Protein AF-A0A1R2CA38-F1 (afdb_monomer)

Structure (mmCIF, N/CA/C/O backbone):
data_AF-A0A1R2CA38-F1
#
_entry.id   AF-A0A1R2CA38-F1
#
loop_
_atom_site.group_PDB
_atom_site.id
_atom_site.type_symbol
_atom_site.label_atom_id
_atom_site.label_alt_id
_atom_site.label_comp_id
_atom_site.label_asym_id
_atom_site.label_entity_id
_atom_site.label_seq_id
_atom_site.pdbx_PDB_ins_code
_atom_site.Cartn_x
_atom_site.Cartn_y
_atom_site.Cartn_z
_atom_site.occupancy
_atom_site.B_iso_or_equiv
_atom_site.auth_seq_id
_atom_site.auth_comp_id
_atom_site.auth_asym_id
_atom_site.auth_atom_id
_atom_site.pdbx_PDB_model_num
ATOM 1 N N . MET A 1 1 ? -76.271 -10.291 129.090 1.00 52.34 1 MET A N 1
ATOM 2 C CA . MET A 1 1 ? -75.916 -9.400 127.962 1.00 52.34 1 MET A CA 1
ATOM 3 C C . MET A 1 1 ? -74.497 -8.911 128.220 1.00 52.34 1 MET A C 1
ATOM 5 O O . MET A 1 1 ? -74.281 -7.754 128.542 1.00 52.34 1 MET A O 1
ATOM 9 N N . ASP A 1 2 ? -73.551 -9.802 128.485 1.00 57.75 2 ASP A N 1
ATOM 10 C CA . ASP A 1 2 ? -72.912 -10.800 127.610 1.00 57.75 2 ASP A CA 1
ATOM 11 C C . ASP A 1 2 ? -71.949 -10.093 126.663 1.00 57.75 2 ASP A C 1
ATOM 13 O O . ASP A 1 2 ? -72.254 -9.816 125.509 1.00 57.75 2 ASP A O 1
ATOM 17 N N . GLN A 1 3 ? -70.777 -9.793 127.231 1.00 65.69 3 GLN A N 1
ATOM 18 C CA . GLN A 1 3 ? -69.561 -9.276 126.600 1.00 65.69 3 GLN A CA 1
ATOM 19 C C . GLN A 1 3 ? -69.340 -9.828 125.173 1.00 65.69 3 GLN A C 1
ATOM 21 O O . GLN A 1 3 ? -68.966 -9.080 124.276 1.00 65.69 3 GLN A O 1
ATOM 26 N N . ASN A 1 4 ? -69.703 -11.099 124.953 1.00 72.50 4 ASN A N 1
ATOM 27 C CA . ASN A 1 4 ? -69.683 -11.792 123.664 1.00 72.50 4 ASN A CA 1
ATOM 28 C C . ASN A 1 4 ? -70.401 -11.058 122.520 1.00 72.50 4 ASN A C 1
ATOM 30 O O . ASN A 1 4 ? -69.907 -11.074 121.401 1.00 72.50 4 ASN A O 1
ATOM 34 N N . GLU A 1 5 ? -71.559 -10.433 122.746 1.00 75.62 5 GLU A N 1
ATOM 35 C CA . GLU A 1 5 ? -72.320 -9.802 121.654 1.00 75.62 5 GLU A CA 1
ATOM 36 C C . GLU A 1 5 ? -71.657 -8.495 121.184 1.00 75.62 5 GLU A C 1
ATOM 38 O O . GLU A 1 5 ? -71.594 -8.210 119.988 1.00 75.62 5 GLU A O 1
ATOM 43 N N . ALA A 1 6 ? -71.077 -7.732 122.116 1.00 78.19 6 ALA A N 1
ATOM 44 C CA . ALA A 1 6 ? -70.303 -6.533 121.802 1.00 78.19 6 ALA A CA 1
ATOM 45 C C . ALA A 1 6 ? -68.969 -6.868 121.110 1.00 78.19 6 ALA A C 1
ATOM 47 O O . ALA A 1 6 ? -68.556 -6.138 120.204 1.00 78.19 6 ALA A O 1
ATOM 48 N N . ASP A 1 7 ? -68.329 -7.977 121.493 1.00 80.94 7 ASP A N 1
ATOM 49 C CA . ASP A 1 7 ? -67.103 -8.465 120.856 1.00 80.94 7 ASP A CA 1
ATOM 50 C C . ASP A 1 7 ? -67.372 -8.952 119.420 1.00 80.94 7 ASP A C 1
ATOM 52 O O . ASP A 1 7 ? -66.650 -8.557 118.507 1.00 80.94 7 ASP A O 1
ATOM 56 N N . ILE A 1 8 ? -68.481 -9.667 119.179 1.00 82.81 8 ILE A N 1
ATOM 57 C CA . ILE A 1 8 ? -68.912 -10.083 117.829 1.00 82.81 8 ILE A CA 1
ATOM 58 C C . ILE A 1 8 ? -69.225 -8.871 116.937 1.00 82.81 8 ILE A C 1
ATOM 60 O O . ILE A 1 8 ? -68.832 -8.836 115.772 1.00 82.81 8 ILE A O 1
ATOM 64 N N . ILE A 1 9 ? -69.919 -7.847 117.451 1.00 83.81 9 ILE A N 1
ATOM 65 C CA . ILE A 1 9 ? -70.214 -6.629 116.673 1.00 83.81 9 ILE A CA 1
ATOM 66 C C . ILE A 1 9 ? -68.922 -5.879 116.318 1.00 83.81 9 ILE A C 1
ATOM 68 O O . ILE A 1 9 ? -68.790 -5.380 115.196 1.00 83.81 9 ILE A O 1
ATOM 72 N N . ARG A 1 10 ? -67.960 -5.812 117.247 1.00 83.94 10 ARG A N 1
ATOM 73 C CA . ARG A 1 10 ? -66.652 -5.189 117.013 1.00 83.94 10 ARG A CA 1
ATOM 74 C C . ARG A 1 10 ? -65.837 -5.976 115.980 1.00 83.94 10 ARG A C 1
ATOM 76 O O . ARG A 1 10 ? -65.258 -5.358 115.091 1.00 83.94 10 ARG A O 1
ATOM 83 N N . GLU A 1 11 ? -65.868 -7.304 116.035 1.00 86.44 11 GLU A N 1
ATOM 84 C CA . GLU A 1 11 ? -65.217 -8.194 115.066 1.00 86.44 11 GLU A CA 1
ATOM 85 C C . GLU A 1 11 ? -65.848 -8.077 113.667 1.00 86.44 11 GLU A C 1
ATOM 87 O O . GLU A 1 11 ? -65.138 -7.909 112.680 1.00 86.44 11 GLU A O 1
ATOM 92 N N . ILE A 1 12 ? -67.182 -8.029 113.556 1.00 85.31 12 ILE A N 1
ATOM 93 C CA . ILE A 1 12 ? -67.877 -7.793 112.277 1.00 85.31 12 ILE A CA 1
ATOM 94 C C . ILE A 1 12 ? -67.528 -6.416 111.694 1.00 85.31 12 ILE A C 1
ATOM 96 O O . ILE A 1 12 ? -67.361 -6.284 110.478 1.00 85.31 12 ILE A O 1
ATOM 100 N N . ALA A 1 13 ? -67.439 -5.377 112.530 1.00 85.94 13 ALA A N 1
ATOM 101 C CA . ALA A 1 13 ? -67.034 -4.045 112.087 1.00 85.94 13 ALA A CA 1
ATOM 102 C C . ALA A 1 13 ? -65.582 -4.042 111.584 1.00 85.94 13 ALA A C 1
ATOM 104 O O . ALA A 1 13 ? -65.319 -3.483 110.519 1.00 85.94 13 ALA A O 1
ATOM 105 N N . GLN A 1 14 ? -64.682 -4.730 112.292 1.00 90.94 14 GLN A N 1
ATOM 106 C CA . GLN A 1 14 ? -63.285 -4.890 111.899 1.00 90.94 14 GLN A CA 1
ATOM 107 C C . GLN A 1 14 ? -63.149 -5.654 110.571 1.00 90.94 14 GLN A C 1
ATOM 109 O O . GLN A 1 14 ? -62.498 -5.164 109.650 1.00 90.94 14 GLN A O 1
ATOM 114 N N . ILE A 1 15 ? -63.861 -6.773 110.406 1.00 89.12 15 ILE A N 1
ATOM 115 C CA . ILE A 1 15 ? -63.893 -7.546 109.154 1.00 89.12 15 ILE A CA 1
ATOM 116 C C . ILE A 1 15 ? -64.439 -6.701 107.995 1.00 89.12 15 ILE A C 1
ATOM 118 O O . ILE A 1 15 ? -63.937 -6.780 106.874 1.00 89.12 15 ILE A O 1
ATOM 122 N N . LYS A 1 16 ? -65.461 -5.864 108.226 1.00 89.62 16 LYS A N 1
ATOM 123 C CA . LYS A 1 16 ? -65.980 -4.953 107.190 1.00 89.62 16 LYS A CA 1
ATOM 124 C C . LYS A 1 16 ? -64.950 -3.902 106.783 1.00 89.62 16 LYS A C 1
ATOM 126 O O . LYS A 1 16 ? -64.834 -3.627 105.589 1.00 89.62 16 LYS A O 1
ATOM 131 N N . THR A 1 17 ? -64.212 -3.332 107.736 1.00 90.12 17 THR A N 1
ATOM 132 C CA . THR A 1 17 ? -63.137 -2.383 107.421 1.00 90.12 17 THR A CA 1
ATOM 133 C C . THR A 1 17 ? -61.972 -3.059 106.709 1.00 90.12 17 THR A C 1
ATOM 135 O O . THR A 1 17 ? -61.506 -2.529 105.708 1.00 90.12 17 THR A O 1
ATOM 138 N N . GLU A 1 18 ? -61.563 -4.255 107.138 1.00 91.12 18 GLU A N 1
ATOM 139 C CA . GLU A 1 18 ? -60.507 -5.036 106.484 1.00 91.12 18 GLU A CA 1
ATOM 140 C C . GLU A 1 18 ? -60.908 -5.419 105.056 1.00 91.12 18 GLU A C 1
ATOM 142 O O . GLU A 1 18 ? -60.131 -5.218 104.128 1.00 91.12 18 GLU A O 1
ATOM 147 N N . LYS A 1 19 ? -62.155 -5.860 104.841 1.00 92.06 19 LYS A N 1
ATOM 148 C CA . LYS A 1 19 ? -62.684 -6.134 103.500 1.00 92.06 19 LYS A CA 1
ATOM 149 C C . LYS A 1 19 ? -62.690 -4.884 102.618 1.00 92.06 19 LYS A C 1
ATOM 151 O O . LYS A 1 19 ? -62.331 -4.989 101.453 1.00 92.06 19 LYS A O 1
ATOM 156 N N . SER A 1 20 ? -63.094 -3.730 103.156 1.00 92.12 20 SER A N 1
ATOM 157 C CA . SER A 1 20 ? -63.109 -2.458 102.417 1.00 92.12 20 SER A CA 1
ATOM 158 C C . SER A 1 20 ? -61.702 -1.984 102.047 1.00 92.12 20 SER A C 1
ATOM 160 O O . SER A 1 20 ? -61.498 -1.484 100.942 1.00 92.12 20 SER A O 1
ATOM 162 N N . MET A 1 21 ? -60.742 -2.130 102.963 1.00 92.06 21 MET A N 1
ATOM 163 C CA . MET A 1 21 ? -59.333 -1.816 102.718 1.00 92.06 21 MET A CA 1
ATOM 164 C C . MET A 1 21 ? -58.745 -2.759 101.669 1.00 92.06 21 MET A C 1
ATOM 166 O O . MET A 1 21 ? -58.108 -2.291 100.736 1.00 92.06 21 MET A O 1
ATOM 170 N N . PHE A 1 22 ? -59.040 -4.059 101.760 1.00 92.88 22 PHE A N 1
ATOM 171 C CA . PHE A 1 22 ? -58.602 -5.052 100.782 1.00 92.88 22 PHE A CA 1
ATOM 172 C C . PHE A 1 22 ? -59.181 -4.795 99.386 1.00 92.88 22 PHE A C 1
ATOM 174 O O . PHE A 1 22 ? -58.466 -4.916 98.400 1.00 92.88 22 PHE A O 1
ATOM 181 N N . THR A 1 23 ? -60.463 -4.422 99.272 1.00 91.94 23 THR A N 1
ATOM 182 C CA . THR A 1 23 ? -61.052 -4.076 97.966 1.00 91.94 23 THR A CA 1
ATOM 183 C C . THR A 1 23 ? -60.407 -2.838 97.359 1.00 91.94 23 THR A C 1
ATOM 185 O O . THR A 1 23 ? -60.123 -2.850 96.166 1.00 91.94 23 THR A O 1
ATOM 188 N N . LEU A 1 24 ? -60.132 -1.814 98.176 1.00 92.69 24 LEU A N 1
ATOM 189 C CA . LEU A 1 24 ? -59.465 -0.599 97.714 1.00 92.69 24 LEU A CA 1
ATOM 190 C C . LEU A 1 24 ? -58.028 -0.899 97.272 1.00 92.69 24 LEU A C 1
ATOM 192 O O . LEU A 1 24 ? -57.637 -0.496 96.187 1.00 92.69 24 LEU A O 1
ATOM 196 N N . GLU A 1 25 ? -57.271 -1.650 98.077 1.00 93.56 25 GLU A N 1
ATOM 197 C CA . GLU A 1 25 ? -55.905 -2.076 97.753 1.00 93.56 25 GLU A CA 1
ATOM 198 C C . GLU A 1 25 ? -55.867 -2.928 96.476 1.00 93.56 25 GLU A C 1
ATOM 200 O O . GLU A 1 25 ? -54.997 -2.757 95.624 1.00 93.56 25 GLU A O 1
ATOM 205 N N . HIS A 1 26 ? -56.845 -3.820 96.303 1.00 93.19 26 HIS A N 1
ATOM 206 C CA . HIS A 1 26 ? -56.987 -4.619 95.092 1.00 93.19 26 HIS A CA 1
ATOM 207 C C . HIS A 1 26 ? -57.290 -3.755 93.859 1.00 93.19 26 HIS A C 1
ATOM 209 O O . HIS A 1 26 ? -56.707 -3.992 92.805 1.00 93.19 26 HIS A O 1
ATOM 215 N N . GLU A 1 27 ? -58.184 -2.766 93.958 1.00 92.38 27 GLU A N 1
ATOM 216 C CA . GLU A 1 27 ? -58.458 -1.822 92.864 1.00 92.38 27 GLU A CA 1
ATOM 217 C C . GLU A 1 27 ? -57.235 -0.969 92.531 1.00 92.38 27 GLU A C 1
ATOM 219 O O . GLU A 1 27 ? -56.875 -0.888 91.360 1.00 92.38 27 GLU A O 1
ATOM 224 N N . THR A 1 28 ? -56.527 -0.438 93.532 1.00 92.75 28 THR A N 1
ATOM 225 C CA . THR A 1 28 ? -55.297 0.324 93.284 1.00 92.75 28 THR A CA 1
ATOM 226 C C . THR A 1 28 ? -54.216 -0.535 92.639 1.00 92.75 28 THR A C 1
ATOM 228 O O . THR A 1 28 ? -53.587 -0.093 91.687 1.00 92.75 28 THR A O 1
ATOM 231 N N . ASN A 1 29 ? -54.032 -1.780 93.096 1.00 93.44 29 ASN A N 1
ATOM 232 C CA . ASN A 1 29 ? -53.059 -2.699 92.499 1.00 93.44 29 ASN A CA 1
ATOM 233 C C . ASN A 1 29 ? -53.442 -3.069 91.061 1.00 93.44 29 ASN A C 1
ATOM 235 O O . ASN A 1 29 ? -52.577 -3.240 90.205 1.00 93.44 29 ASN A O 1
ATOM 239 N N . LYS A 1 30 ? -54.743 -3.198 90.785 1.00 94.19 30 LYS A N 1
ATOM 240 C CA . LYS A 1 30 ? -55.246 -3.441 89.435 1.00 94.19 30 LYS A CA 1
ATOM 241 C C . LYS A 1 30 ? -54.954 -2.247 88.521 1.00 94.19 30 LYS A C 1
ATOM 243 O O . LYS A 1 30 ? -54.421 -2.462 87.441 1.00 94.19 30 LYS A O 1
ATOM 248 N N . GLU A 1 31 ? -55.250 -1.024 88.957 1.00 93.81 31 GLU A N 1
ATOM 249 C CA . GLU A 1 31 ? -54.969 0.197 88.186 1.00 93.81 31 GLU A CA 1
ATOM 250 C C . GLU A 1 31 ? -53.466 0.381 87.932 1.00 93.81 31 GLU A C 1
ATOM 252 O O . GLU A 1 31 ? -53.071 0.712 86.816 1.00 93.81 31 GLU A O 1
ATOM 257 N N . THR A 1 32 ? -52.606 0.110 88.923 1.00 94.75 32 THR A N 1
ATOM 258 C CA . THR A 1 32 ? -51.148 0.167 88.720 1.00 94.75 32 THR A CA 1
ATOM 259 C C . THR A 1 32 ? -50.670 -0.875 87.716 1.00 94.75 32 THR A C 1
ATOM 261 O O . THR A 1 32 ? -49.831 -0.561 86.881 1.00 94.75 32 THR A O 1
ATOM 264 N N . LEU A 1 33 ? -51.220 -2.095 87.755 1.00 95.19 33 LEU A N 1
ATOM 265 C CA . LEU A 1 33 ? -50.876 -3.141 86.790 1.00 95.19 33 LEU A CA 1
ATOM 266 C C . LEU A 1 33 ? -51.379 -2.808 85.380 1.00 95.19 33 LEU A C 1
ATOM 268 O O . LEU A 1 33 ? -50.678 -3.090 84.416 1.00 95.19 33 LEU A O 1
ATOM 272 N N . GLU A 1 34 ? -52.566 -2.210 85.242 1.00 95.06 34 GLU A N 1
ATOM 273 C CA . GLU A 1 34 ? -53.087 -1.754 83.945 1.00 95.06 34 GLU A CA 1
ATOM 274 C C . GLU A 1 34 ? -52.185 -0.664 83.341 1.00 95.06 34 GLU A C 1
ATOM 276 O O . GLU A 1 34 ? -51.827 -0.765 82.169 1.00 95.06 34 GLU A O 1
ATOM 281 N N . LEU A 1 35 ? -51.728 0.303 84.146 1.00 95.25 35 LEU A N 1
ATOM 282 C CA . LEU A 1 35 ? -50.763 1.319 83.706 1.00 95.25 35 LEU A CA 1
ATOM 283 C C . LEU A 1 35 ? -49.402 0.715 83.327 1.00 95.25 35 LEU A C 1
ATOM 285 O O . LEU A 1 35 ? -48.843 1.076 82.295 1.00 95.25 35 LEU A O 1
ATOM 289 N N . GLU A 1 36 ? -48.873 -0.222 84.120 1.00 95.38 36 GLU A N 1
ATOM 290 C CA . GLU A 1 36 ? -47.610 -0.909 83.804 1.00 95.38 36 GLU A CA 1
ATOM 291 C C . GLU A 1 36 ? -47.702 -1.718 82.500 1.00 95.38 36 GLU A C 1
ATOM 293 O O . GLU A 1 36 ? -46.737 -1.760 81.734 1.00 95.38 36 GLU A O 1
ATOM 298 N N . ILE A 1 37 ? -48.854 -2.343 82.226 1.00 95.19 37 ILE A N 1
ATOM 299 C CA . ILE A 1 37 ? -49.104 -3.059 80.967 1.00 95.19 37 ILE A CA 1
ATOM 300 C C . ILE A 1 37 ? -49.145 -2.075 79.791 1.00 95.19 37 ILE A C 1
ATOM 302 O O . ILE A 1 37 ? -48.476 -2.321 78.790 1.00 95.19 37 ILE A O 1
ATOM 306 N N . GLU A 1 38 ? -49.858 -0.950 79.910 1.00 96.31 38 GLU A N 1
ATOM 307 C CA . GLU A 1 38 ? -49.910 0.069 78.850 1.00 96.31 38 GLU A CA 1
ATOM 308 C C . GLU A 1 38 ? -48.524 0.669 78.549 1.00 96.31 38 GLU A C 1
ATOM 310 O O . GLU A 1 38 ? -48.153 0.834 77.384 1.00 96.31 38 GLU A O 1
ATOM 315 N N . GLU A 1 39 ? -47.722 0.960 79.579 1.00 96.12 39 GLU A N 1
ATOM 316 C CA . GLU A 1 39 ? -46.343 1.432 79.404 1.00 96.12 39 GLU A CA 1
ATOM 317 C C . GLU A 1 39 ? -45.453 0.375 78.731 1.00 96.12 39 GLU A C 1
ATOM 319 O O . GLU A 1 39 ? -44.632 0.713 77.870 1.00 96.12 39 GLU A O 1
ATOM 324 N N . ALA A 1 40 ? -45.619 -0.904 79.086 1.00 96.19 40 ALA A N 1
ATOM 325 C CA . ALA A 1 40 ? -44.891 -2.006 78.467 1.00 96.19 40 ALA A CA 1
ATOM 326 C C . ALA A 1 40 ? -45.275 -2.203 76.990 1.00 96.19 40 ALA A C 1
ATOM 328 O O . ALA A 1 40 ? -44.383 -2.407 76.162 1.00 96.19 40 ALA A O 1
ATOM 329 N N . ASP A 1 41 ? -46.561 -2.085 76.649 1.00 95.88 41 ASP A N 1
ATOM 330 C CA . ASP A 1 41 ? -47.056 -2.178 75.271 1.00 95.88 41 ASP A CA 1
ATOM 331 C C . ASP A 1 41 ? -46.509 -1.030 74.405 1.00 95.88 41 ASP A C 1
ATOM 333 O O . ASP A 1 41 ? -45.992 -1.270 73.311 1.00 95.88 41 ASP A O 1
ATOM 337 N N . LEU A 1 42 ? -46.513 0.208 74.920 1.00 96.62 42 LEU A N 1
ATOM 338 C CA . LEU A 1 42 ? -45.906 1.359 74.237 1.00 96.62 42 LEU A CA 1
ATOM 339 C C . LEU A 1 42 ? -44.392 1.179 74.039 1.00 96.62 42 LEU A C 1
ATOM 341 O O . LEU A 1 42 ? -43.856 1.480 72.969 1.00 96.62 42 LEU A O 1
ATOM 345 N N . ALA A 1 43 ? -43.685 0.666 75.051 1.00 96.12 43 ALA A N 1
ATOM 346 C CA . ALA A 1 43 ? -42.255 0.389 74.950 1.00 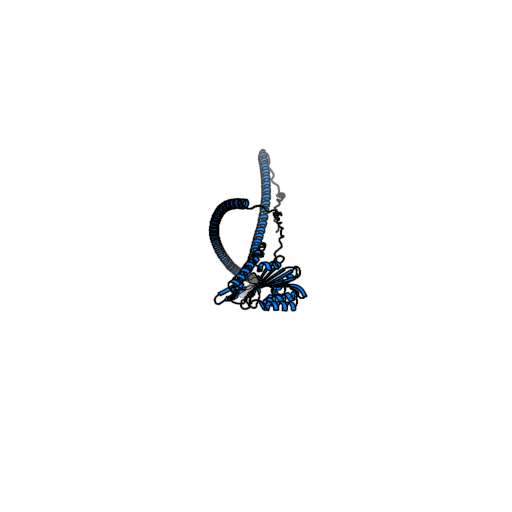96.12 43 ALA A CA 1
ATOM 347 C C . ALA A 1 43 ? -41.948 -0.724 73.932 1.00 96.12 43 ALA A C 1
ATOM 349 O O . ALA A 1 43 ? -40.941 -0.643 73.218 1.00 96.12 43 ALA A O 1
ATOM 350 N N . MET A 1 44 ? -42.809 -1.743 73.842 1.00 96.00 44 MET A N 1
ATOM 351 C CA . MET A 1 44 ? -42.726 -2.784 72.820 1.00 96.00 44 MET A CA 1
ATOM 352 C C . MET A 1 44 ? -42.933 -2.215 71.414 1.00 96.00 44 MET A C 1
ATOM 354 O O . MET A 1 44 ? -42.100 -2.471 70.545 1.00 96.00 44 MET A O 1
ATOM 358 N N . GLU A 1 45 ? -43.963 -1.396 71.196 1.00 96.12 45 GLU A N 1
ATOM 359 C CA . GLU A 1 45 ? -44.235 -0.779 69.890 1.00 96.12 45 GLU A CA 1
ATOM 360 C C . GLU A 1 45 ? -43.064 0.116 69.434 1.00 96.12 45 GLU A C 1
ATOM 362 O O . GLU A 1 45 ? -42.610 0.054 68.286 1.00 96.12 45 GLU A O 1
ATOM 367 N N . GLU A 1 46 ? -42.480 0.900 70.349 1.00 96.38 46 GLU A N 1
ATOM 368 C CA . GLU A 1 46 ? -41.270 1.672 70.054 1.00 96.38 46 GLU A CA 1
ATOM 369 C C . GLU A 1 46 ? -40.063 0.792 69.695 1.00 96.38 46 GLU A C 1
ATOM 371 O O . GLU A 1 46 ? -39.243 1.174 68.848 1.00 96.38 46 GLU A O 1
ATOM 376 N N . ALA A 1 47 ? -39.900 -0.352 70.364 1.00 95.44 47 ALA A N 1
ATOM 377 C CA . ALA A 1 47 ? -38.809 -1.282 70.098 1.00 95.44 47 ALA A CA 1
ATOM 378 C C . ALA A 1 47 ? -38.967 -1.956 68.727 1.00 95.44 47 ALA A C 1
ATOM 380 O O . ALA A 1 47 ? -37.987 -2.039 67.982 1.00 95.44 47 ALA A O 1
ATOM 381 N N . GLU A 1 48 ? -40.186 -2.357 68.361 1.00 96.12 48 GLU A N 1
ATOM 382 C CA . GLU A 1 48 ? -40.509 -2.922 67.046 1.00 96.12 48 GLU A CA 1
ATOM 383 C C . GLU A 1 48 ? -40.226 -1.919 65.925 1.00 96.12 48 GLU A C 1
ATOM 385 O O . GLU A 1 48 ? -39.530 -2.242 64.958 1.00 96.12 48 GLU A O 1
ATOM 390 N N . LYS A 1 49 ? -40.642 -0.659 66.097 1.00 96.56 49 LYS A N 1
ATOM 391 C CA . LYS A 1 49 ? -40.353 0.402 65.127 1.00 96.56 49 LYS A CA 1
ATOM 392 C C . LYS A 1 49 ? -38.849 0.642 64.959 1.00 96.56 49 LYS A C 1
ATOM 394 O O . LYS A 1 49 ? -38.353 0.756 63.837 1.00 96.56 49 LYS A O 1
ATOM 399 N N . LYS A 1 50 ? -38.085 0.675 66.060 1.00 96.56 50 LYS A N 1
ATOM 400 C CA . LYS A 1 50 ? -36.612 0.789 66.010 1.00 96.56 50 LYS A CA 1
ATOM 401 C C . LYS A 1 50 ? -35.977 -0.418 65.315 1.00 96.56 50 LYS A C 1
ATOM 403 O O . LYS A 1 50 ? -34.998 -0.255 64.587 1.00 96.56 50 LYS A O 1
ATOM 408 N N . GLN A 1 51 ? -36.513 -1.619 65.527 1.00 96.50 51 GLN A N 1
ATOM 409 C CA . GLN A 1 51 ? -36.050 -2.833 64.861 1.00 96.50 51 GLN A CA 1
ATOM 410 C C . GLN A 1 51 ? -36.298 -2.775 63.347 1.00 96.50 51 GLN A C 1
ATOM 412 O O . GLN A 1 51 ? -35.410 -3.141 62.575 1.00 96.50 51 GLN A O 1
ATOM 417 N N . GLU 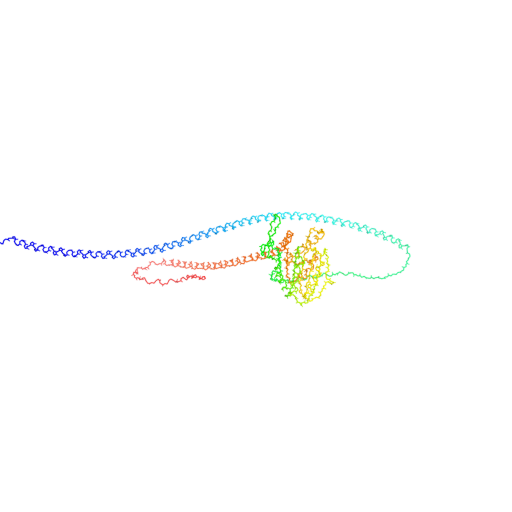A 1 52 ? -37.455 -2.274 62.914 1.00 96.75 52 GLU A N 1
ATOM 418 C CA . GLU A 1 52 ? -37.777 -2.087 61.498 1.00 96.75 52 GLU A CA 1
ATOM 419 C C . GLU A 1 52 ? -36.839 -1.064 60.835 1.00 96.75 52 GLU A C 1
ATOM 421 O O . GLU A 1 52 ? -36.192 -1.382 59.835 1.00 96.75 52 GLU A O 1
ATOM 426 N N . GLU A 1 53 ? -36.629 0.102 61.458 1.00 96.81 53 GLU A N 1
ATOM 427 C CA . GLU A 1 53 ? -35.684 1.117 60.965 1.00 96.81 53 GLU A CA 1
ATOM 428 C C . GLU A 1 53 ? -34.242 0.586 60.853 1.00 96.81 53 GLU A C 1
ATOM 430 O O . GLU A 1 53 ? -33.501 0.924 59.922 1.00 96.81 53 GLU A O 1
ATOM 435 N N . LEU A 1 54 ? -33.804 -0.237 61.813 1.00 96.56 54 LEU A N 1
ATOM 436 C CA . LEU A 1 54 ? -32.484 -0.868 61.774 1.00 96.56 54 LEU A CA 1
ATOM 437 C C . LEU A 1 54 ? -32.385 -1.918 60.662 1.00 96.56 54 LEU A C 1
ATOM 439 O O . LEU A 1 54 ? -31.349 -1.992 59.998 1.00 96.56 54 LEU A O 1
ATOM 443 N N . ASN A 1 55 ? -33.444 -2.690 60.418 1.00 96.25 55 ASN A N 1
ATOM 444 C CA . ASN A 1 55 ? -33.490 -3.659 59.324 1.00 96.25 55 ASN A CA 1
ATOM 445 C C . ASN A 1 55 ? -33.431 -2.976 57.952 1.00 96.25 55 ASN A C 1
ATOM 447 O O . ASN A 1 55 ? -32.689 -3.436 57.081 1.00 96.25 55 ASN A O 1
ATOM 451 N N . GLU A 1 56 ? -34.132 -1.856 57.769 1.00 96.62 56 GLU A N 1
ATOM 452 C CA . GLU A 1 56 ? -34.058 -1.059 56.540 1.00 96.62 56 GLU A CA 1
ATOM 453 C C . GLU A 1 56 ? -32.653 -0.484 56.311 1.00 96.62 56 GLU A C 1
ATOM 455 O O . GLU A 1 56 ? -32.102 -0.595 55.210 1.00 96.62 56 GLU A O 1
ATOM 460 N N . LYS A 1 57 ? -32.021 0.073 57.356 1.00 96.88 57 LYS A N 1
ATOM 461 C CA . LYS A 1 57 ? -30.628 0.559 57.293 1.00 96.88 57 LYS A CA 1
ATOM 462 C C . LYS A 1 57 ? -29.641 -0.565 56.982 1.00 96.88 57 LYS A C 1
ATOM 464 O O . LYS A 1 57 ? -28.712 -0.374 56.200 1.00 96.88 57 LYS A O 1
ATOM 469 N N . LEU A 1 58 ? -29.837 -1.748 57.560 1.00 95.62 58 LEU A N 1
ATOM 470 C CA . LEU A 1 58 ? -29.004 -2.913 57.273 1.00 95.62 58 LEU A CA 1
ATOM 471 C C . LEU A 1 58 ? -29.181 -3.379 55.820 1.00 95.62 58 LEU A C 1
ATOM 473 O O . LEU A 1 58 ? -28.204 -3.741 55.162 1.00 95.62 58 LEU A O 1
ATOM 477 N N . ALA A 1 59 ? -30.413 -3.368 55.307 1.00 96.56 59 ALA A N 1
ATOM 478 C CA . ALA A 1 59 ? -30.710 -3.739 53.928 1.00 96.56 59 ALA A CA 1
ATOM 479 C C . ALA A 1 59 ? -30.076 -2.764 52.922 1.00 96.56 59 ALA A C 1
ATOM 481 O O . ALA A 1 59 ? -29.464 -3.206 51.945 1.00 96.56 59 ALA A O 1
ATOM 482 N N . SER A 1 60 ? -30.152 -1.452 53.177 1.00 96.06 60 SER A N 1
ATOM 483 C CA . SER A 1 60 ? -29.522 -0.443 52.317 1.00 96.06 60 SER A CA 1
ATOM 484 C C . SER A 1 60 ? -27.994 -0.549 52.335 1.00 96.06 60 SER A C 1
ATOM 486 O O . SER A 1 60 ? -27.381 -0.591 51.267 1.00 96.06 60 SER A O 1
ATOM 488 N N . GLN A 1 61 ? -27.379 -0.736 53.508 1.00 96.19 61 GLN A N 1
ATOM 489 C CA . GLN A 1 61 ? -25.932 -0.955 53.624 1.00 96.19 61 GLN A CA 1
ATOM 490 C C . GLN A 1 61 ? -25.462 -2.228 52.910 1.00 96.19 61 GLN A C 1
ATOM 492 O O . GLN A 1 61 ? -24.435 -2.207 52.233 1.00 96.19 61 GLN A O 1
ATOM 497 N N . LYS A 1 62 ? -26.213 -3.335 53.001 1.00 97.19 62 LYS A N 1
ATOM 498 C CA . LYS A 1 62 ? -25.906 -4.564 52.244 1.00 97.19 62 LYS A CA 1
ATOM 499 C C . LYS A 1 62 ? -25.952 -4.326 50.734 1.00 97.19 62 LYS A C 1
ATOM 501 O O . LYS A 1 62 ? -25.092 -4.820 50.012 1.00 97.19 62 LYS A O 1
ATOM 506 N N . SER A 1 63 ? -26.924 -3.551 50.255 1.00 95.75 63 SER A N 1
ATOM 507 C CA . SER A 1 63 ? -27.028 -3.190 48.837 1.00 95.75 63 SER A CA 1
ATOM 508 C C . SER A 1 63 ? -25.832 -2.347 48.366 1.00 95.75 63 SER A C 1
ATOM 510 O O . SER A 1 63 ? -25.233 -2.639 47.328 1.00 95.75 63 SER A O 1
ATOM 512 N N . GLU A 1 64 ? -25.421 -1.348 49.153 1.00 96.62 64 GLU A N 1
ATOM 513 C CA . GLU A 1 64 ? -24.239 -0.524 48.861 1.00 96.62 64 GLU A CA 1
ATOM 514 C C . GLU A 1 64 ? -22.934 -1.329 48.888 1.00 96.62 64 GLU A C 1
ATOM 516 O O . GLU A 1 64 ? -22.072 -1.147 48.019 1.00 96.62 64 GLU A O 1
ATOM 521 N N . TYR A 1 65 ? -22.804 -2.256 49.840 1.00 95.81 65 TYR A N 1
ATOM 522 C CA . TYR A 1 65 ? -21.670 -3.171 49.923 1.00 95.81 65 TYR A CA 1
ATOM 523 C C . TYR A 1 65 ? -21.578 -4.052 48.674 1.00 95.81 65 TYR A C 1
ATOM 525 O O . TYR A 1 65 ? -20.543 -4.055 48.009 1.00 95.81 65 TYR A O 1
ATOM 533 N N . ASN A 1 66 ? -22.679 -4.700 48.280 1.00 95.25 66 ASN A N 1
ATOM 534 C CA . ASN A 1 66 ? -22.725 -5.547 47.085 1.00 95.25 66 ASN A CA 1
ATOM 535 C C . ASN A 1 66 ? -22.381 -4.759 45.810 1.00 95.25 66 ASN A C 1
ATOM 537 O O . ASN A 1 66 ? -21.684 -5.255 44.922 1.00 95.25 66 ASN A O 1
ATOM 541 N N . ARG A 1 67 ? -22.832 -3.499 45.713 1.00 96.00 67 ARG A N 1
ATOM 542 C CA . ARG A 1 67 ? -22.492 -2.617 44.587 1.00 96.00 67 ARG A CA 1
ATOM 543 C C . ARG A 1 67 ? -21.002 -2.276 44.560 1.00 96.00 67 ARG A C 1
ATOM 545 O O . ARG A 1 67 ? -20.406 -2.245 43.484 1.00 96.00 67 ARG A O 1
ATOM 552 N N . SER A 1 68 ? -20.412 -2.026 45.724 1.00 95.44 68 SER A N 1
ATOM 553 C CA . SER A 1 68 ? -18.981 -1.741 45.864 1.00 95.44 68 SER A CA 1
ATOM 554 C C . SER A 1 68 ? -18.131 -2.974 45.543 1.00 95.44 68 SER A C 1
ATOM 556 O O . SER A 1 68 ? -17.143 -2.866 44.821 1.00 95.44 68 SER A O 1
ATOM 558 N N . GLU A 1 69 ? -18.545 -4.161 45.991 1.00 96.75 69 GLU A N 1
ATOM 559 C CA . GLU A 1 69 ? -17.889 -5.434 45.680 1.00 96.75 69 GLU A CA 1
ATOM 560 C C . GLU A 1 69 ? -17.895 -5.717 44.169 1.00 96.75 69 GLU A C 1
ATOM 562 O O . GLU A 1 69 ? -16.848 -6.000 43.583 1.00 96.75 69 GLU A O 1
ATOM 567 N N . ALA A 1 70 ? -19.035 -5.517 43.499 1.00 93.69 70 ALA A N 1
ATOM 568 C CA . ALA A 1 70 ? -19.127 -5.647 42.045 1.00 93.69 70 ALA A CA 1
ATOM 569 C C . ALA A 1 70 ? -18.192 -4.670 41.301 1.00 93.69 70 ALA A C 1
ATOM 571 O O . ALA A 1 70 ? -17.563 -5.040 40.305 1.00 93.69 70 ALA A O 1
ATOM 572 N N . GLN A 1 71 ? -18.054 -3.430 41.787 1.00 96.38 71 GLN A N 1
ATOM 573 C CA . GLN A 1 71 ? -17.109 -2.459 41.222 1.00 96.38 71 GLN A CA 1
ATOM 574 C C . GLN A 1 71 ? -15.651 -2.884 41.422 1.00 96.38 71 GLN A C 1
ATOM 576 O O . GLN A 1 71 ? -14.848 -2.739 40.500 1.00 96.38 71 GLN A O 1
ATOM 581 N N . ILE A 1 72 ? -15.308 -3.435 42.589 1.00 94.31 72 ILE A N 1
ATOM 582 C CA . ILE A 1 72 ? -13.964 -3.958 42.863 1.00 94.31 72 ILE A CA 1
ATOM 583 C C . ILE A 1 72 ? -13.624 -5.083 41.882 1.00 94.31 72 ILE A C 1
ATOM 585 O O . ILE A 1 72 ? -12.554 -5.045 41.274 1.00 94.31 72 ILE A O 1
ATOM 589 N N . VAL A 1 73 ? -14.539 -6.030 41.657 1.00 95.81 73 VAL A N 1
ATOM 590 C CA . VAL A 1 73 ? -14.340 -7.129 40.694 1.00 95.81 73 VAL A CA 1
ATOM 591 C C . VAL A 1 73 ? -14.144 -6.593 39.269 1.00 95.81 73 VAL A C 1
ATOM 593 O O . VAL A 1 73 ? -13.220 -7.011 38.568 1.00 95.81 73 VAL A O 1
ATOM 596 N N . ALA A 1 74 ? -14.948 -5.614 38.844 1.00 94.56 74 ALA A N 1
ATOM 597 C CA . ALA A 1 74 ? -14.803 -4.994 37.526 1.00 94.56 74 ALA A CA 1
ATOM 598 C C . ALA A 1 74 ? -13.452 -4.270 37.359 1.00 94.56 74 ALA A C 1
ATOM 600 O O . ALA A 1 74 ? -12.799 -4.383 36.316 1.00 94.56 74 ALA A O 1
ATOM 601 N N . LEU A 1 75 ? -12.997 -3.556 38.393 1.00 96.06 75 LEU A N 1
ATOM 602 C CA . LEU A 1 75 ? -11.690 -2.896 38.398 1.00 96.06 75 LEU A CA 1
ATOM 603 C C . LEU A 1 75 ? -10.537 -3.907 38.380 1.00 96.06 75 LEU A C 1
ATOM 605 O O . LEU A 1 75 ? -9.567 -3.698 37.652 1.00 96.06 75 LEU A O 1
ATOM 609 N N . GLN A 1 76 ? -10.643 -5.016 39.115 1.00 95.06 76 GLN A N 1
ATOM 610 C CA . GLN A 1 76 ? -9.651 -6.096 39.091 1.00 95.06 76 GLN A CA 1
ATOM 611 C C . GLN A 1 76 ? -9.521 -6.711 37.692 1.00 95.06 76 GLN A C 1
ATOM 613 O O . GLN A 1 76 ? -8.403 -6.853 37.192 1.00 95.06 76 GLN A O 1
ATOM 618 N N . TYR A 1 77 ? -10.647 -6.979 37.022 1.00 95.56 77 TYR A N 1
ATOM 619 C CA . TYR A 1 77 ? -10.651 -7.462 35.641 1.00 95.56 77 TYR A CA 1
ATOM 620 C C . TYR A 1 77 ? -9.989 -6.459 34.681 1.00 95.56 77 TYR A C 1
ATOM 622 O O . TYR A 1 77 ? -9.125 -6.824 33.878 1.00 95.56 77 TYR A O 1
ATOM 630 N N . SER A 1 78 ? -10.321 -5.169 34.801 1.00 95.19 78 SER A N 1
ATOM 631 C CA . SER A 1 78 ? -9.703 -4.101 34.002 1.00 95.19 78 SER A CA 1
ATOM 632 C C . SER A 1 78 ? -8.180 -4.030 34.199 1.00 95.19 78 SER A C 1
ATOM 634 O O . SER A 1 78 ? -7.425 -3.996 33.224 1.00 95.19 78 SER A O 1
ATOM 636 N N . ILE A 1 79 ? -7.703 -4.104 35.449 1.00 94.44 79 ILE A N 1
ATOM 637 C CA . ILE A 1 79 ? -6.268 -4.126 35.777 1.00 94.44 79 ILE A CA 1
ATOM 638 C C . ILE A 1 79 ? -5.574 -5.336 35.151 1.00 94.44 79 ILE A C 1
ATOM 640 O O . ILE A 1 79 ? -4.485 -5.196 34.593 1.00 94.44 79 ILE A O 1
ATOM 644 N N . GLU A 1 80 ? -6.175 -6.523 35.216 1.00 96.88 80 GLU A N 1
ATOM 645 C CA . GLU A 1 80 ? -5.587 -7.721 34.616 1.00 96.88 80 GLU A CA 1
ATOM 646 C C . GLU A 1 80 ? -5.488 -7.607 33.089 1.00 96.88 80 GLU A C 1
ATOM 648 O O . GLU A 1 80 ? -4.470 -7.971 32.494 1.00 96.88 80 GLU A O 1
ATOM 653 N N . THR A 1 81 ? -6.509 -7.027 32.460 1.00 94.69 81 THR A N 1
ATOM 654 C CA . THR A 1 81 ? -6.518 -6.761 31.018 1.00 94.69 81 THR A CA 1
ATOM 655 C C . THR A 1 81 ? -5.398 -5.787 30.639 1.00 94.69 81 THR A C 1
ATOM 657 O O . THR A 1 81 ? -4.625 -6.064 29.722 1.00 94.69 81 THR A O 1
ATOM 660 N N . MET A 1 82 ? -5.233 -4.698 31.400 1.00 93.25 82 MET A N 1
ATOM 661 C CA . MET A 1 82 ? -4.141 -3.736 31.209 1.00 93.25 82 MET A CA 1
ATOM 662 C C . MET A 1 82 ? -2.751 -4.348 31.442 1.00 93.25 82 MET A C 1
ATOM 664 O O . MET A 1 82 ? -1.800 -4.004 30.747 1.00 93.25 82 MET A O 1
ATOM 668 N N . ARG A 1 83 ? -2.601 -5.290 32.381 1.00 95.69 83 ARG A N 1
ATOM 669 C CA . ARG A 1 83 ? -1.331 -6.013 32.578 1.00 95.69 83 ARG A CA 1
ATOM 670 C C . ARG A 1 83 ? -0.979 -6.886 31.375 1.00 95.69 83 ARG A C 1
ATOM 672 O O . ARG A 1 83 ? 0.185 -6.935 30.982 1.00 95.69 83 ARG A O 1
ATOM 679 N N . LYS A 1 84 ? -1.968 -7.556 30.772 1.00 94.88 84 LYS A N 1
ATOM 680 C CA . LYS A 1 84 ? -1.768 -8.367 29.557 1.00 94.88 84 LYS A CA 1
ATOM 681 C C . LYS A 1 84 ? -1.352 -7.496 28.369 1.00 94.88 84 LYS A C 1
ATOM 683 O O . LYS A 1 84 ? -0.409 -7.856 27.667 1.00 94.88 84 LYS A O 1
ATOM 688 N N . THR A 1 85 ? -1.989 -6.338 28.175 1.00 88.06 85 THR A N 1
ATOM 689 C CA . THR A 1 85 ? -1.608 -5.409 27.097 1.00 88.06 85 THR A CA 1
ATOM 690 C C . THR A 1 85 ? -0.226 -4.801 27.321 1.00 88.06 85 THR A C 1
ATOM 692 O O . THR A 1 85 ? 0.569 -4.755 26.387 1.00 88.06 85 THR A O 1
ATOM 695 N N . LEU A 1 86 ? 0.113 -4.417 28.556 1.00 93.06 86 LEU A N 1
ATOM 696 C CA . LEU A 1 86 ? 1.438 -3.891 28.894 1.00 93.06 86 LEU A CA 1
ATOM 697 C C . LEU A 1 86 ? 2.545 -4.916 28.611 1.00 93.06 86 LEU A C 1
ATOM 699 O O . LEU A 1 86 ? 3.519 -4.585 27.940 1.00 93.06 86 LEU A O 1
ATOM 703 N N . LYS A 1 87 ? 2.345 -6.180 29.001 1.00 96.19 87 LYS A N 1
ATOM 704 C CA . LYS A 1 87 ? 3.281 -7.270 28.683 1.00 96.19 87 LYS A CA 1
ATOM 705 C C . LYS A 1 87 ? 3.446 -7.482 27.173 1.00 96.19 87 LYS A C 1
ATOM 707 O O . LYS A 1 87 ? 4.545 -7.752 26.699 1.00 96.19 87 LYS A O 1
ATOM 712 N N . SER A 1 88 ? 2.368 -7.336 26.399 1.00 91.31 88 SER A N 1
ATOM 713 C CA . SER A 1 88 ? 2.442 -7.390 24.933 1.00 91.31 88 SER A CA 1
ATOM 714 C C . SER A 1 88 ? 3.288 -6.251 24.358 1.00 91.31 88 SER A C 1
ATOM 716 O O . SER A 1 88 ? 4.051 -6.478 23.420 1.00 91.31 88 SER A O 1
ATOM 718 N N . TYR A 1 89 ? 3.178 -5.037 24.906 1.00 91.06 89 TYR A N 1
ATOM 719 C CA . TYR A 1 89 ? 4.003 -3.906 24.478 1.00 91.06 89 TYR A CA 1
ATOM 720 C C . TYR A 1 89 ? 5.474 -4.069 24.869 1.00 91.06 89 TYR A C 1
ATOM 722 O O . TYR A 1 89 ? 6.345 -3.721 24.076 1.00 91.06 89 TYR A O 1
ATOM 730 N N . GLU A 1 90 ? 5.763 -4.635 26.041 1.00 94.12 90 GLU A N 1
ATOM 731 C CA . GLU A 1 90 ? 7.133 -4.962 26.455 1.00 94.12 90 GLU A CA 1
ATOM 732 C C . GLU A 1 90 ? 7.779 -5.981 25.511 1.00 94.12 90 GLU A C 1
ATOM 734 O O . GLU A 1 90 ? 8.891 -5.754 25.042 1.00 94.12 90 GLU A O 1
ATOM 739 N N . ASN A 1 91 ? 7.060 -7.048 25.149 1.00 91.44 91 ASN A N 1
ATOM 740 C CA . ASN A 1 91 ? 7.539 -8.020 24.162 1.00 91.44 91 ASN A CA 1
ATOM 741 C C . ASN A 1 91 ? 7.779 -7.370 22.792 1.00 91.44 91 ASN A C 1
ATOM 743 O O . ASN A 1 91 ? 8.793 -7.615 22.147 1.00 91.44 91 ASN A O 1
ATOM 747 N N . ARG A 1 92 ? 6.873 -6.491 22.345 1.00 88.38 92 ARG A N 1
ATOM 748 C CA . ARG A 1 92 ? 7.058 -5.796 21.068 1.00 88.38 92 ARG A CA 1
ATOM 749 C C . ARG A 1 92 ? 8.266 -4.861 21.094 1.00 88.38 92 ARG A C 1
ATOM 751 O O . ARG A 1 92 ? 8.964 -4.723 20.094 1.00 88.38 92 ARG A O 1
ATOM 758 N N . ARG A 1 93 ? 8.520 -4.216 22.232 1.00 93.69 93 ARG A N 1
ATOM 759 C CA . ARG A 1 93 ? 9.695 -3.368 22.424 1.00 93.69 93 ARG A CA 1
ATOM 760 C C . ARG A 1 93 ? 10.987 -4.179 22.322 1.00 93.69 93 ARG A C 1
ATOM 762 O O . ARG A 1 93 ? 11.887 -3.748 21.610 1.00 93.69 93 ARG A O 1
ATOM 769 N N . THR A 1 94 ? 11.073 -5.340 22.971 1.00 94.19 94 THR A N 1
ATOM 770 C CA . THR A 1 94 ? 12.282 -6.178 22.906 1.00 94.19 94 THR A CA 1
ATOM 771 C C . THR A 1 94 ? 12.527 -6.733 21.500 1.00 94.19 94 THR A C 1
ATOM 773 O O . THR A 1 94 ? 13.670 -6.788 21.054 1.00 94.19 94 THR A O 1
ATOM 776 N N . GLU A 1 95 ? 11.476 -7.075 20.748 1.00 91.25 95 GLU A N 1
ATOM 777 C CA . GLU A 1 95 ? 11.592 -7.428 19.324 1.00 91.25 95 GLU A CA 1
ATOM 778 C C . GLU A 1 95 ? 12.177 -6.288 18.480 1.00 91.25 95 GLU A C 1
ATOM 780 O O . GLU A 1 95 ? 13.032 -6.529 17.627 1.00 91.25 95 GLU A O 1
ATOM 785 N N . LEU A 1 96 ? 11.728 -5.050 18.712 1.00 90.00 96 LEU A N 1
ATOM 786 C CA . LEU A 1 96 ? 12.231 -3.875 17.998 1.00 90.00 96 LEU A CA 1
ATOM 787 C C . LEU A 1 96 ? 13.681 -3.552 18.370 1.00 90.00 96 LEU A C 1
ATOM 789 O O . LEU A 1 96 ? 14.464 -3.228 17.481 1.00 90.00 96 LEU A O 1
ATOM 793 N N . GLU A 1 97 ? 14.055 -3.683 19.644 1.00 93.88 97 GLU A N 1
ATOM 794 C CA . GLU A 1 97 ? 15.446 -3.537 20.097 1.00 93.88 97 GLU A CA 1
ATOM 795 C C . GLU A 1 97 ? 16.351 -4.582 19.412 1.00 93.88 97 GLU A C 1
ATOM 797 O O . GLU A 1 97 ? 17.375 -4.224 18.833 1.00 93.88 97 GLU A O 1
ATOM 802 N N . ASN A 1 98 ? 15.920 -5.848 19.335 1.00 91.12 98 ASN A N 1
ATOM 803 C CA . ASN A 1 98 ? 16.654 -6.899 18.617 1.00 91.12 98 ASN A CA 1
ATOM 804 C C . ASN A 1 98 ? 16.790 -6.621 17.107 1.00 91.12 98 ASN A C 1
ATOM 806 O O . ASN A 1 98 ? 17.823 -6.927 16.505 1.00 91.12 98 ASN A O 1
ATOM 810 N N . LEU A 1 99 ? 15.748 -6.070 16.473 1.00 88.81 99 LEU A N 1
ATOM 811 C CA . LEU A 1 99 ? 15.791 -5.703 15.056 1.00 88.81 99 LEU A CA 1
ATOM 812 C C . LEU A 1 99 ? 16.749 -4.530 14.813 1.00 88.81 99 LEU A C 1
ATOM 814 O O . LEU A 1 99 ? 17.509 -4.558 13.845 1.00 88.81 99 LEU A O 1
ATOM 818 N N . ASN A 1 100 ? 16.747 -3.537 15.706 1.00 92.81 100 ASN A N 1
ATOM 819 C CA . ASN A 1 100 ? 17.670 -2.409 15.650 1.00 92.81 100 ASN A CA 1
ATOM 820 C C . ASN A 1 100 ? 19.127 -2.879 15.770 1.00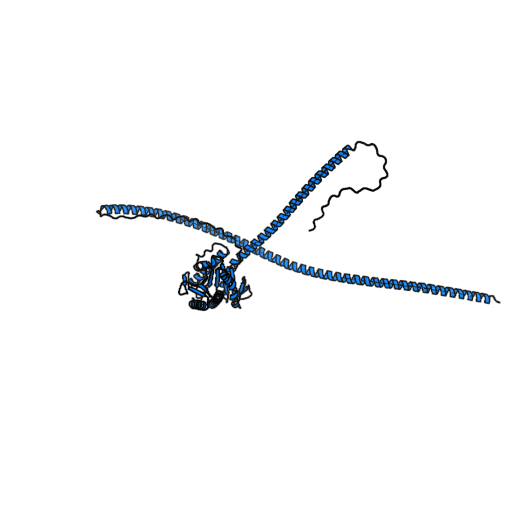 92.81 100 ASN A C 1
ATOM 822 O O . ASN A 1 100 ? 19.953 -2.529 14.930 1.00 92.81 100 ASN A O 1
ATOM 826 N N . ASP A 1 101 ? 19.423 -3.768 16.721 1.00 95.62 101 ASP A N 1
ATOM 827 C CA . ASP A 1 101 ? 20.749 -4.380 16.864 1.00 95.62 101 ASP A CA 1
ATOM 828 C C . ASP A 1 101 ? 21.191 -5.117 15.591 1.00 95.62 101 ASP A C 1
ATOM 830 O O . ASP A 1 101 ? 22.371 -5.107 15.223 1.00 95.62 101 ASP A O 1
ATOM 834 N N . HIS A 1 102 ? 20.259 -5.783 14.903 1.00 91.00 102 HIS A N 1
ATOM 835 C CA . HIS A 1 102 ? 20.550 -6.451 13.639 1.00 91.00 102 HIS A CA 1
ATOM 836 C C . HIS A 1 102 ? 20.891 -5.443 12.534 1.00 91.00 102 HIS A C 1
ATOM 838 O O . HIS A 1 102 ? 21.885 -5.624 11.830 1.00 91.00 102 HIS A O 1
ATOM 844 N N . TRP A 1 103 ? 20.118 -4.361 12.414 1.00 91.19 103 TRP A N 1
ATOM 845 C CA . TRP A 1 103 ? 20.374 -3.297 11.442 1.00 91.19 103 TRP A CA 1
ATOM 846 C C . TRP A 1 103 ? 21.695 -2.577 11.700 1.00 91.19 103 TRP A C 1
ATOM 848 O O . TRP A 1 103 ? 22.446 -2.356 10.753 1.00 91.19 103 TRP A O 1
ATOM 858 N N . GLU A 1 104 ? 22.042 -2.294 12.955 1.00 94.44 104 GLU A N 1
ATOM 859 C CA . GLU A 1 104 ? 23.343 -1.714 13.300 1.00 94.44 104 GLU A CA 1
ATOM 860 C C . GLU A 1 104 ? 24.507 -2.615 12.864 1.00 94.44 104 GLU A C 1
ATOM 862 O O . GLU A 1 104 ? 25.502 -2.132 12.319 1.00 94.44 104 GLU A O 1
ATOM 867 N N . ARG A 1 105 ? 24.386 -3.939 13.040 1.00 95.94 105 ARG A N 1
ATOM 868 C CA . ARG A 1 105 ? 25.396 -4.895 12.550 1.00 95.94 105 ARG A CA 1
ATOM 869 C C . ARG A 1 105 ? 25.480 -4.897 11.025 1.00 95.94 105 ARG A C 1
ATOM 871 O O . ARG A 1 105 ? 26.585 -4.915 10.483 1.00 95.94 105 ARG A O 1
ATOM 878 N N . SER A 1 106 ? 24.341 -4.863 10.334 1.00 90.12 106 SER A N 1
ATOM 879 C CA . SER A 1 106 ? 24.299 -4.791 8.870 1.00 90.12 106 SER A CA 1
ATOM 880 C C . SER A 1 106 ? 24.923 -3.500 8.340 1.00 90.12 106 SER A C 1
ATOM 882 O O . SER A 1 106 ? 25.694 -3.565 7.386 1.00 90.12 106 SER A O 1
ATOM 884 N N . ILE A 1 107 ? 24.662 -2.353 8.976 1.00 92.94 107 ILE A N 1
ATOM 885 C CA . ILE A 1 107 ? 25.266 -1.062 8.618 1.00 92.94 107 ILE A CA 1
ATOM 886 C C . ILE A 1 107 ? 26.786 -1.137 8.750 1.00 92.94 107 ILE A C 1
ATOM 888 O O . ILE A 1 107 ? 27.481 -0.866 7.777 1.00 92.94 107 ILE A O 1
ATOM 892 N N . ARG A 1 108 ? 27.310 -1.615 9.887 1.00 94.44 108 ARG A N 1
ATOM 893 C CA . ARG A 1 108 ? 28.766 -1.770 10.075 1.00 94.44 108 ARG A CA 1
ATOM 894 C C . ARG A 1 108 ? 29.394 -2.697 9.032 1.00 94.44 108 ARG A C 1
ATOM 896 O O . ARG A 1 108 ? 30.501 -2.446 8.563 1.00 94.44 108 ARG A O 1
ATOM 903 N N . SER A 1 109 ? 28.696 -3.771 8.651 1.00 95.62 109 SER A N 1
ATOM 904 C CA . SER A 1 109 ? 29.164 -4.669 7.589 1.00 95.62 109 SER A CA 1
ATOM 905 C C . SER A 1 109 ? 29.200 -3.972 6.228 1.00 95.62 109 SER A C 1
ATOM 907 O O . SER A 1 109 ? 30.152 -4.169 5.477 1.00 95.62 109 SER A O 1
ATOM 909 N N . LEU A 1 110 ? 28.182 -3.175 5.899 1.00 93.06 110 LEU A N 1
ATOM 910 C CA . LEU A 1 110 ? 28.123 -2.426 4.645 1.00 93.06 110 LEU A CA 1
ATOM 911 C C . LEU A 1 110 ? 29.174 -1.317 4.592 1.00 93.06 110 LEU A C 1
ATOM 913 O O . LEU A 1 110 ? 29.819 -1.168 3.561 1.00 93.06 110 LEU A O 1
ATOM 917 N N . GLU A 1 111 ? 29.405 -0.600 5.691 1.00 95.44 111 GLU A N 1
ATOM 918 C CA . GLU A 1 111 ? 30.485 0.389 5.809 1.00 95.44 111 GLU A CA 1
ATOM 919 C C . GLU A 1 111 ? 31.855 -0.253 5.557 1.00 95.44 111 GLU A C 1
ATOM 921 O O . GLU A 1 111 ? 32.665 0.279 4.799 1.00 95.44 111 GLU A O 1
ATOM 926 N N . TYR A 1 112 ? 32.101 -1.439 6.124 1.00 96.94 112 TYR A N 1
ATOM 927 C CA . TYR A 1 112 ? 33.327 -2.194 5.865 1.00 96.94 112 TYR A CA 1
ATOM 928 C C . TYR A 1 112 ? 33.494 -2.556 4.379 1.00 96.94 112 TYR A C 1
ATOM 930 O O . TYR A 1 112 ? 34.575 -2.367 3.810 1.00 96.94 112 TYR A O 1
ATOM 938 N N . TYR A 1 113 ? 32.435 -3.053 3.730 1.00 94.69 113 TYR A N 1
ATOM 939 C CA . TYR A 1 113 ? 32.474 -3.361 2.298 1.00 94.69 113 TYR A CA 1
ATOM 940 C C . TYR A 1 113 ? 32.657 -2.109 1.439 1.00 94.69 113 TYR A C 1
ATOM 942 O O . TYR A 1 113 ? 33.445 -2.150 0.497 1.00 94.69 113 TYR A O 1
ATOM 950 N N . ASN A 1 114 ? 31.996 -1.001 1.782 1.00 94.94 114 ASN A N 1
ATOM 951 C CA . ASN A 1 114 ? 32.139 0.263 1.067 1.00 94.94 114 ASN A CA 1
ATOM 952 C C . ASN A 1 114 ? 33.585 0.767 1.124 1.00 94.94 114 ASN A C 1
ATOM 954 O O . ASN A 1 114 ? 34.188 0.984 0.081 1.00 94.94 114 ASN A O 1
ATOM 958 N N . ASN A 1 115 ? 34.188 0.811 2.316 1.00 95.44 115 ASN A N 1
ATOM 959 C CA . ASN A 1 115 ? 35.591 1.208 2.481 1.00 95.44 115 ASN A CA 1
ATOM 960 C C . ASN A 1 115 ? 36.555 0.290 1.707 1.00 95.44 115 ASN A C 1
ATOM 962 O O . ASN A 1 115 ? 37.586 0.729 1.198 1.00 95.44 115 ASN A O 1
ATOM 966 N N . THR A 1 116 ? 36.237 -1.005 1.618 1.00 97.12 116 THR A N 1
ATOM 967 C CA . THR A 1 116 ? 37.042 -1.966 0.851 1.00 97.12 116 THR A CA 1
ATOM 968 C C . THR A 1 116 ? 36.945 -1.700 -0.652 1.00 97.12 116 THR A C 1
ATOM 970 O O . THR A 1 116 ? 37.961 -1.747 -1.344 1.00 97.12 116 THR A O 1
ATOM 973 N N . LEU A 1 117 ? 35.743 -1.413 -1.155 1.00 94.62 117 LEU A N 1
ATOM 974 C CA . LEU A 1 117 ? 35.506 -1.097 -2.563 1.00 94.62 117 LEU A CA 1
ATOM 975 C C . LEU A 1 117 ? 36.093 0.261 -2.956 1.00 94.62 117 LEU A C 1
ATOM 977 O O . LEU A 1 117 ? 36.696 0.355 -4.019 1.00 94.62 117 LEU A O 1
ATOM 981 N N . GLU A 1 118 ? 35.982 1.279 -2.101 1.00 95.19 118 GLU A N 1
ATOM 982 C CA . GLU A 1 118 ? 36.622 2.586 -2.306 1.00 95.19 118 GLU A CA 1
ATOM 983 C C . GLU A 1 118 ? 38.137 2.432 -2.451 1.00 95.19 118 GLU A C 1
ATOM 985 O O . GLU A 1 118 ? 38.718 2.914 -3.417 1.00 95.19 118 GLU A O 1
ATOM 990 N N . LYS A 1 119 ? 38.772 1.638 -1.583 1.00 96.19 119 LYS A N 1
ATOM 991 C CA . LYS A 1 119 ? 40.205 1.358 -1.708 1.00 96.19 119 LYS A CA 1
ATOM 992 C C . LYS A 1 119 ? 40.561 0.639 -3.016 1.00 96.19 119 LYS A C 1
ATOM 994 O O . LYS A 1 119 ? 41.575 0.947 -3.634 1.00 96.19 119 LYS A O 1
ATOM 999 N N . GLN A 1 120 ? 39.741 -0.324 -3.445 1.00 95.44 120 GLN A N 1
ATOM 1000 C CA . GLN A 1 120 ? 39.943 -1.001 -4.732 1.00 95.44 120 GLN A CA 1
ATOM 1001 C C . GLN A 1 120 ? 39.779 -0.045 -5.919 1.00 95.44 120 GLN A C 1
ATOM 1003 O O . GLN A 1 120 ? 40.476 -0.197 -6.924 1.00 95.44 120 GLN A O 1
ATOM 1008 N N . LEU A 1 121 ? 38.872 0.928 -5.809 1.00 95.31 121 LEU A N 1
ATOM 1009 C CA . LEU A 1 121 ? 38.674 1.964 -6.811 1.00 95.31 121 LEU A CA 1
ATOM 1010 C C . LEU A 1 121 ? 39.895 2.889 -6.887 1.00 95.31 121 LEU A C 1
ATOM 1012 O O . LEU A 1 121 ? 40.424 3.064 -7.980 1.00 95.31 121 LEU A O 1
ATOM 1016 N N . ASP A 1 122 ? 40.400 3.379 -5.753 1.00 96.88 122 ASP A N 1
ATOM 1017 C CA . ASP A 1 122 ? 41.610 4.215 -5.688 1.00 96.88 122 ASP A CA 1
ATOM 1018 C C . ASP A 1 122 ? 42.831 3.512 -6.318 1.00 96.88 122 ASP A C 1
ATOM 1020 O O . ASP A 1 122 ? 43.608 4.107 -7.080 1.00 96.88 122 ASP A O 1
ATOM 1024 N N . ASP A 1 123 ? 42.989 2.211 -6.042 1.00 96.38 123 ASP A N 1
ATOM 1025 C CA . ASP A 1 123 ? 44.043 1.380 -6.629 1.00 96.38 123 ASP A CA 1
ATOM 1026 C C . ASP A 1 123 ? 43.876 1.261 -8.158 1.00 96.38 123 ASP A C 1
ATOM 1028 O O . ASP A 1 123 ? 44.856 1.343 -8.908 1.00 96.38 123 ASP A O 1
ATOM 1032 N N . ALA A 1 124 ? 42.643 1.088 -8.645 1.00 95.62 124 ALA A N 1
ATOM 1033 C CA . ALA A 1 124 ? 42.340 1.008 -10.073 1.00 95.62 124 ALA A CA 1
ATOM 1034 C C . ALA A 1 124 ? 42.548 2.355 -10.787 1.00 95.62 124 ALA A C 1
ATOM 1036 O O . ALA A 1 124 ? 43.150 2.392 -11.863 1.00 95.62 124 ALA A O 1
ATOM 1037 N N . GLU A 1 125 ? 42.122 3.467 -10.189 1.00 94.50 125 GLU A N 1
ATOM 1038 C CA . GLU A 1 125 ? 42.348 4.820 -10.708 1.00 94.50 125 GLU A CA 1
ATOM 1039 C C . GLU A 1 125 ? 43.847 5.125 -10.824 1.00 94.50 125 GLU A C 1
ATOM 1041 O O . GLU A 1 125 ? 44.313 5.602 -11.864 1.00 94.50 125 GLU A O 1
ATOM 1046 N N . SER A 1 126 ? 44.633 4.738 -9.816 1.00 95.50 126 SER A N 1
ATOM 1047 C CA . SER A 1 126 ? 46.097 4.836 -9.847 1.00 95.50 126 SER A CA 1
ATOM 1048 C C . SER A 1 126 ? 46.712 4.019 -10.994 1.00 95.50 126 SER A C 1
ATOM 1050 O O . SER A 1 126 ? 47.652 4.467 -11.662 1.00 95.50 126 SER A O 1
ATOM 1052 N N . GLN A 1 127 ? 46.182 2.824 -11.281 1.00 94.44 127 GLN A N 1
ATOM 1053 C CA . GLN A 1 127 ? 46.621 2.018 -12.428 1.00 94.44 127 GLN A CA 1
ATOM 1054 C C . GLN A 1 127 ? 46.274 2.677 -13.766 1.00 94.44 127 GLN A C 1
ATOM 1056 O O . GLN A 1 127 ? 47.122 2.720 -14.663 1.00 94.44 127 GLN A O 1
ATOM 1061 N N . VAL A 1 128 ? 45.065 3.228 -13.902 1.00 94.38 128 VAL A N 1
ATOM 1062 C CA . VAL A 1 128 ? 44.630 3.941 -15.111 1.00 94.38 128 VAL A CA 1
ATOM 1063 C C . VAL A 1 128 ? 45.497 5.174 -15.354 1.00 94.38 128 VAL A C 1
ATOM 1065 O O . VAL A 1 128 ? 45.954 5.384 -16.480 1.00 94.38 128 VAL A O 1
ATOM 1068 N N . MET A 1 129 ? 45.803 5.954 -14.316 1.00 92.69 129 MET A N 1
ATOM 1069 C CA . MET A 1 129 ? 46.702 7.107 -14.415 1.00 92.69 129 MET A CA 1
ATOM 1070 C C . MET A 1 129 ? 48.097 6.695 -14.912 1.00 92.69 129 MET A C 1
ATOM 1072 O O . MET A 1 129 ? 48.640 7.299 -15.840 1.00 92.69 129 MET A O 1
ATOM 1076 N N . ASN A 1 130 ? 48.651 5.605 -14.371 1.00 95.19 130 ASN A N 1
ATOM 1077 C CA . ASN A 1 130 ? 49.931 5.055 -14.819 1.00 95.19 130 ASN A CA 1
ATOM 1078 C C . ASN A 1 130 ? 49.907 4.606 -16.288 1.00 95.19 130 ASN A C 1
ATOM 1080 O O . ASN A 1 130 ? 50.856 4.869 -17.030 1.00 95.19 130 ASN A O 1
ATOM 1084 N N . LEU A 1 131 ? 48.839 3.936 -16.730 1.00 93.44 131 LEU A N 1
ATOM 1085 C CA . LEU A 1 131 ? 48.674 3.536 -18.131 1.00 93.44 131 LEU A CA 1
ATOM 1086 C C . LEU A 1 131 ? 48.506 4.745 -19.054 1.00 93.44 131 LEU A C 1
ATOM 1088 O O . LEU A 1 131 ? 49.079 4.764 -20.140 1.00 93.44 131 LEU A O 1
ATOM 1092 N N . THR A 1 132 ? 47.796 5.776 -18.604 1.00 94.94 132 THR A N 1
ATOM 1093 C CA . THR A 1 132 ? 47.576 7.012 -19.366 1.00 94.94 132 THR A CA 1
ATOM 1094 C C . THR A 1 132 ? 48.896 7.748 -19.594 1.00 94.94 132 THR A C 1
ATOM 1096 O O . THR A 1 132 ? 49.212 8.108 -20.727 1.00 94.94 132 THR A O 1
ATOM 1099 N N . ASN A 1 133 ? 49.734 7.866 -18.559 1.00 93.88 133 ASN A N 1
ATOM 1100 C CA . ASN A 1 133 ? 51.081 8.430 -18.678 1.00 93.88 133 ASN A CA 1
ATOM 1101 C C . ASN A 1 133 ? 51.965 7.610 -19.637 1.00 93.88 133 ASN A C 1
ATOM 1103 O O . ASN A 1 133 ? 52.687 8.173 -20.461 1.00 93.88 133 ASN A O 1
ATOM 1107 N N . LYS A 1 134 ? 51.878 6.272 -19.595 1.00 93.06 134 LYS A N 1
ATOM 1108 C CA . LYS A 1 134 ? 52.581 5.404 -20.557 1.00 93.06 134 LYS A CA 1
ATOM 1109 C C . LYS A 1 134 ? 52.107 5.643 -21.992 1.00 93.06 134 LYS A C 1
ATOM 1111 O O . LYS A 1 134 ? 52.945 5.770 -22.878 1.00 93.06 134 LYS A O 1
ATOM 1116 N N . ILE A 1 135 ? 50.801 5.759 -22.228 1.00 91.81 135 ILE A N 1
ATOM 1117 C CA . ILE A 1 135 ? 50.254 6.048 -23.563 1.00 91.81 135 ILE A CA 1
ATOM 1118 C C . ILE A 1 135 ? 50.725 7.419 -24.060 1.00 91.81 135 ILE A C 1
ATOM 1120 O O . ILE A 1 135 ? 51.125 7.531 -25.218 1.00 91.81 135 ILE A O 1
ATOM 1124 N N . ALA A 1 136 ? 50.739 8.439 -23.198 1.00 91.44 136 ALA A N 1
ATOM 1125 C CA . ALA A 1 136 ? 51.226 9.771 -23.551 1.00 91.44 136 ALA A CA 1
ATOM 1126 C C . ALA A 1 136 ? 52.701 9.743 -23.992 1.00 91.44 136 ALA A C 1
ATOM 1128 O O . ALA A 1 136 ? 53.024 10.247 -25.064 1.00 91.44 136 ALA A O 1
ATO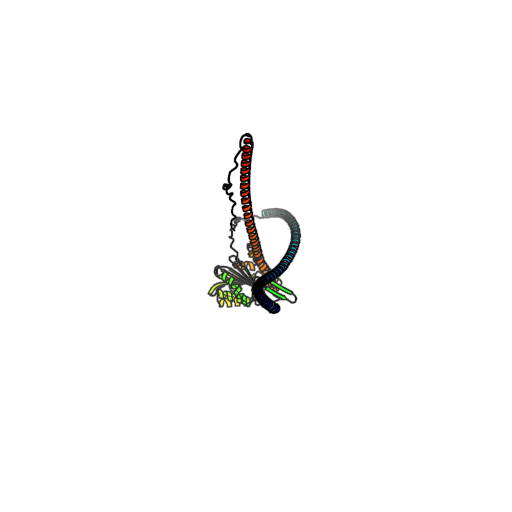M 1129 N N . THR A 1 137 ? 53.576 9.066 -23.236 1.00 93.06 137 THR A N 1
ATOM 1130 C CA . THR A 1 137 ? 55.002 8.940 -23.605 1.00 93.06 137 THR A CA 1
ATOM 1131 C C . THR A 1 137 ? 55.223 8.153 -24.900 1.00 93.06 137 THR A C 1
ATOM 1133 O O . THR A 1 137 ? 56.111 8.487 -25.682 1.00 93.06 137 THR A O 1
ATOM 1136 N N . VAL A 1 138 ? 54.419 7.116 -25.165 1.00 92.19 138 VAL A N 1
ATOM 1137 C CA . VAL A 1 138 ? 54.453 6.399 -26.452 1.00 92.19 138 VAL A CA 1
ATOM 1138 C C . VAL A 1 138 ? 53.984 7.310 -27.586 1.00 92.19 138 VAL A C 1
ATOM 1140 O O . VAL A 1 138 ? 54.632 7.352 -28.626 1.00 92.19 138 VAL A O 1
ATOM 1143 N N . SER A 1 139 ? 52.910 8.072 -27.373 1.00 90.50 139 SER A N 1
ATOM 1144 C CA . SER A 1 139 ? 52.360 8.994 -28.373 1.00 90.50 139 SER A CA 1
ATOM 1145 C C . SER A 1 139 ? 53.373 10.077 -28.754 1.00 90.50 139 SER A C 1
ATOM 1147 O O . SER A 1 139 ? 53.599 10.305 -29.940 1.00 90.50 139 SER A O 1
ATOM 1149 N N . GLU A 1 140 ? 54.054 10.669 -27.769 1.00 93.44 140 GLU A N 1
ATOM 1150 C CA . GLU A 1 140 ? 55.120 11.657 -27.986 1.00 93.44 140 GLU A CA 1
ATOM 1151 C C . GLU A 1 140 ? 56.264 11.077 -28.834 1.00 93.44 140 GLU A C 1
ATOM 1153 O O . GLU A 1 140 ? 56.649 11.665 -29.845 1.00 93.44 140 GLU A O 1
ATOM 1158 N N . ARG A 1 141 ? 56.730 9.859 -28.515 1.00 92.19 141 ARG A N 1
ATOM 1159 C CA . ARG A 1 141 ? 57.750 9.164 -29.324 1.00 92.19 141 ARG A CA 1
ATOM 1160 C C . ARG A 1 141 ? 57.293 8.929 -30.761 1.00 92.19 141 ARG A C 1
ATOM 1162 O O . ARG A 1 141 ? 58.064 9.170 -31.686 1.00 92.19 141 ARG A O 1
ATOM 1169 N N . THR A 1 142 ? 56.053 8.478 -30.959 1.00 90.38 142 THR A N 1
ATOM 1170 C CA . THR A 1 142 ? 55.521 8.246 -32.312 1.00 90.38 142 THR A CA 1
ATOM 1171 C C . THR A 1 142 ? 55.355 9.542 -33.103 1.00 90.38 142 THR A C 1
ATOM 1173 O O . THR A 1 142 ? 55.565 9.551 -34.314 1.00 90.38 142 THR A O 1
ATOM 1176 N N . GLU A 1 143 ? 55.021 10.655 -32.443 1.00 92.06 143 GLU A N 1
ATOM 1177 C CA . GLU A 1 143 ? 54.934 11.964 -33.088 1.00 92.06 143 GLU A CA 1
ATOM 1178 C C . GLU A 1 143 ? 56.318 12.454 -33.534 1.00 92.06 143 GLU A C 1
ATOM 1180 O O . GLU A 1 143 ? 56.468 12.968 -34.645 1.00 92.06 143 GLU A O 1
ATOM 1185 N N . ASP A 1 144 ? 57.344 12.248 -32.709 1.00 92.00 144 ASP A N 1
ATOM 1186 C CA . ASP A 1 144 ? 58.729 12.569 -33.053 1.00 92.00 144 ASP A CA 1
ATOM 1187 C C . ASP A 1 144 ? 59.257 11.712 -34.211 1.00 92.00 144 ASP A C 1
ATOM 1189 O O . ASP A 1 144 ? 59.914 12.228 -35.120 1.00 92.00 144 ASP A O 1
ATOM 1193 N N . GLU A 1 145 ? 58.940 10.416 -34.233 1.00 91.38 145 GLU A N 1
ATOM 1194 C CA . GLU A 1 145 ? 59.241 9.532 -35.365 1.00 91.38 145 GLU A CA 1
ATOM 1195 C C . GLU A 1 145 ? 58.524 9.989 -36.639 1.00 91.38 145 GLU A C 1
ATOM 1197 O O . GLU A 1 145 ? 59.143 10.094 -37.700 1.00 91.38 145 GLU A O 1
ATOM 1202 N N . TYR A 1 146 ? 57.243 10.351 -36.538 1.00 90.31 146 TYR A N 1
ATOM 1203 C CA . TYR A 1 146 ? 56.486 10.887 -37.664 1.00 90.31 146 TYR A CA 1
ATOM 1204 C C . TYR A 1 146 ? 57.089 12.195 -38.192 1.00 90.31 146 TYR A C 1
ATOM 1206 O O . TYR A 1 146 ? 57.201 12.376 -39.406 1.00 90.31 146 TYR A O 1
ATOM 1214 N N . LYS A 1 147 ? 57.528 13.103 -37.308 1.00 90.50 147 LYS A N 1
ATOM 1215 C CA . LYS A 1 147 ? 58.226 14.342 -37.696 1.00 90.50 147 LYS A CA 1
ATOM 1216 C C . LYS A 1 147 ? 59.522 14.048 -38.452 1.00 90.50 147 LYS A C 1
ATOM 1218 O O . LYS A 1 147 ? 59.774 14.710 -39.459 1.00 90.50 147 LYS A O 1
ATOM 1223 N N . LYS A 1 148 ? 60.308 13.053 -38.019 1.00 91.31 148 LYS A N 1
ATOM 1224 C CA . LYS A 1 148 ? 61.526 12.615 -38.727 1.00 91.31 148 LYS A CA 1
ATOM 1225 C C . LYS A 1 148 ? 61.205 12.088 -40.124 1.00 91.31 148 LYS A C 1
ATOM 1227 O O . LYS A 1 148 ? 61.733 12.614 -41.097 1.00 91.31 148 LYS A O 1
ATOM 1232 N N . ILE A 1 149 ? 60.267 11.145 -40.232 1.00 90.44 149 ILE A N 1
ATOM 1233 C CA . ILE A 1 149 ? 59.845 10.574 -41.522 1.00 90.44 149 ILE A CA 1
ATOM 1234 C C . ILE A 1 149 ? 59.302 11.668 -42.449 1.00 90.44 149 ILE A C 1
ATOM 1236 O O . ILE A 1 149 ? 59.586 11.683 -43.644 1.00 90.44 149 ILE A O 1
ATOM 1240 N N . LYS A 1 150 ? 58.530 12.620 -41.916 1.00 92.31 150 LYS A N 1
ATOM 1241 C CA . LYS A 1 150 ? 58.010 13.750 -42.690 1.00 92.31 150 LYS A CA 1
ATOM 1242 C C . LYS A 1 150 ? 59.132 14.644 -43.223 1.00 92.31 150 LYS A C 1
ATOM 1244 O O . LYS A 1 150 ? 59.037 15.089 -44.365 1.00 92.31 150 LYS A O 1
ATOM 1249 N N . ALA A 1 151 ? 60.168 14.908 -42.427 1.00 91.06 151 ALA A N 1
ATOM 1250 C CA . ALA A 1 151 ? 61.334 15.670 -42.868 1.00 91.06 151 ALA A CA 1
ATOM 1251 C C . ALA A 1 151 ? 62.079 14.949 -44.005 1.00 91.06 151 ALA A C 1
ATOM 1253 O O . ALA A 1 151 ? 62.347 15.568 -45.033 1.00 91.06 151 ALA A O 1
ATOM 1254 N N . GLU A 1 152 ? 62.309 13.639 -43.870 1.00 89.88 152 GLU A N 1
ATOM 1255 C CA . GLU A 1 152 ? 62.898 12.795 -44.923 1.00 89.88 152 GLU A CA 1
ATOM 1256 C C . GLU A 1 152 ? 62.045 12.801 -46.205 1.00 89.88 152 GLU A C 1
ATOM 1258 O O . GLU A 1 152 ? 62.554 12.960 -47.315 1.00 89.88 152 GLU A O 1
ATOM 1263 N N . CYS A 1 153 ? 60.720 12.690 -46.070 1.00 87.31 153 CYS A N 1
ATOM 1264 C CA . CYS A 1 153 ? 59.798 12.744 -47.203 1.00 87.31 153 CYS A CA 1
ATOM 1265 C C . CYS A 1 153 ? 59.832 14.103 -47.919 1.00 87.31 153 CYS A C 1
ATOM 1267 O O . CYS A 1 153 ? 59.773 14.148 -49.149 1.00 87.31 153 CYS A O 1
ATOM 1269 N N . GLU A 1 154 ? 59.915 15.214 -47.180 1.00 89.06 154 GLU A N 1
ATOM 1270 C CA . GLU A 1 154 ? 59.994 16.549 -47.782 1.00 89.06 154 GLU A CA 1
ATOM 1271 C C . GLU A 1 154 ? 61.346 16.761 -48.484 1.00 89.06 154 GLU A C 1
ATOM 1273 O O . GLU A 1 154 ? 61.386 17.356 -49.561 1.00 89.06 154 GLU A O 1
ATOM 1278 N N . GLU A 1 155 ? 62.437 16.202 -47.952 1.00 86.25 155 GLU A N 1
ATOM 1279 C CA . GLU A 1 155 ? 63.744 16.182 -48.617 1.00 86.25 155 GLU A CA 1
ATOM 1280 C C . GLU A 1 155 ? 63.682 15.421 -49.953 1.00 86.25 155 GLU A C 1
ATOM 1282 O O . GLU A 1 155 ? 64.068 15.959 -50.997 1.00 86.25 155 GLU A O 1
ATOM 1287 N N . ILE A 1 156 ? 63.083 14.224 -49.964 1.00 82.56 156 ILE A N 1
ATOM 1288 C CA . ILE A 1 156 ? 62.840 13.445 -51.191 1.00 82.56 156 ILE A CA 1
ATOM 1289 C C . ILE A 1 156 ? 61.969 14.238 -52.172 1.00 82.56 156 ILE A C 1
ATOM 1291 O O . ILE A 1 156 ? 62.245 14.289 -53.371 1.00 82.56 156 ILE A O 1
ATOM 1295 N N . LYS A 1 157 ? 60.919 14.900 -51.686 1.00 83.62 157 LYS A N 1
ATOM 1296 C CA . LYS A 1 157 ? 60.029 15.712 -52.517 1.00 83.62 157 LYS A CA 1
ATOM 1297 C C . LYS A 1 157 ? 60.748 16.909 -53.138 1.00 83.62 157 LYS A C 1
ATOM 1299 O O . LYS A 1 157 ? 60.487 17.211 -54.300 1.00 83.62 157 LYS A O 1
ATOM 1304 N N . VAL A 1 158 ? 61.675 17.558 -52.430 1.00 81.06 158 VAL A N 1
ATOM 1305 C CA . VAL A 1 158 ? 62.537 18.612 -52.996 1.00 81.06 158 VAL A CA 1
ATOM 1306 C C . VAL A 1 158 ? 63.440 18.045 -54.097 1.00 81.06 158 VAL A C 1
ATOM 1308 O O . VAL A 1 158 ? 63.599 18.685 -55.139 1.00 81.06 158 VAL A O 1
ATOM 1311 N N . VAL A 1 159 ? 63.983 16.836 -53.922 1.00 77.56 159 VAL A N 1
ATOM 1312 C CA . VAL A 1 159 ? 64.756 16.133 -54.965 1.00 77.56 159 VAL A CA 1
ATOM 1313 C C . VAL A 1 159 ? 63.889 15.837 -56.200 1.00 77.56 159 VAL A C 1
ATOM 1315 O O . VAL A 1 159 ? 64.313 16.089 -57.332 1.00 77.56 159 VAL A O 1
ATOM 1318 N N . ILE A 1 160 ? 62.644 15.392 -56.000 1.00 69.94 160 ILE A N 1
ATOM 1319 C CA . ILE A 1 160 ? 61.671 15.138 -57.077 1.00 69.94 160 ILE A CA 1
ATOM 1320 C C . ILE A 1 160 ? 61.226 16.442 -57.764 1.00 69.94 160 ILE A C 1
ATOM 1322 O O . ILE A 1 160 ? 61.074 16.494 -58.982 1.00 69.94 160 ILE A O 1
ATOM 1326 N N . MET A 1 161 ? 61.028 17.529 -57.015 1.00 66.56 161 MET A N 1
ATOM 1327 C CA . MET A 1 161 ? 60.650 18.826 -57.589 1.00 66.56 161 MET A CA 1
ATOM 1328 C C . MET A 1 161 ? 61.786 19.459 -58.396 1.00 66.56 161 MET A C 1
ATOM 1330 O O . MET A 1 161 ? 61.523 20.051 -59.438 1.00 66.56 161 MET A O 1
ATOM 1334 N N . LYS A 1 162 ? 63.052 19.274 -57.996 1.00 63.81 162 LYS A N 1
ATOM 1335 C CA . LYS A 1 162 ? 64.215 19.682 -58.807 1.00 63.81 162 LYS A CA 1
ATOM 1336 C C . LYS A 1 162 ? 64.319 18.933 -60.143 1.00 63.81 162 LYS A C 1
ATOM 1338 O O . LYS A 1 162 ? 65.025 19.397 -61.032 1.00 63.81 162 LYS A O 1
ATOM 1343 N N . SER A 1 163 ? 63.611 17.813 -60.305 1.00 51.41 163 SER A N 1
ATOM 1344 C CA . SER A 1 163 ? 63.598 16.992 -61.523 1.00 51.41 163 SER A CA 1
ATOM 1345 C C . SER A 1 163 ? 62.341 17.170 -62.395 1.00 51.41 163 SER A C 1
ATOM 1347 O O . SER A 1 163 ? 62.202 16.485 -63.408 1.00 51.41 163 SER A O 1
ATOM 1349 N N . ARG A 1 164 ? 61.443 18.119 -62.079 1.00 41.16 164 ARG A N 1
ATOM 1350 C CA . ARG A 1 164 ? 60.209 18.375 -62.849 1.00 41.16 164 ARG A CA 1
ATOM 1351 C C . ARG A 1 164 ? 60.082 19.851 -63.254 1.00 41.16 164 ARG A C 1
ATOM 1353 O O . ARG A 1 164 ? 59.978 20.729 -62.405 1.00 41.16 164 ARG A O 1
ATOM 1360 N N . SER A 1 165 ? 60.072 20.120 -64.561 1.00 35.12 165 SER A N 1
ATOM 1361 C CA . SER A 1 165 ? 59.811 21.441 -65.154 1.00 35.12 165 SER A CA 1
ATOM 1362 C C . SER A 1 165 ? 58.345 21.890 -64.965 1.00 35.12 165 SER A C 1
ATOM 1364 O O . SER A 1 165 ? 57.458 21.043 -64.825 1.00 35.12 165 SER A O 1
ATOM 1366 N N . PRO A 1 166 ? 58.063 23.210 -64.920 1.00 42.50 166 PRO A N 1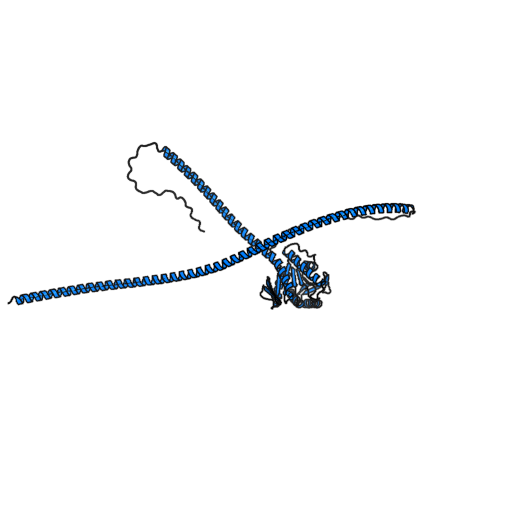
ATOM 1367 C CA . PRO A 1 166 ? 56.809 23.732 -64.383 1.00 42.50 166 PRO A CA 1
ATOM 1368 C C . PRO A 1 166 ? 55.709 23.867 -65.447 1.00 42.50 166 PRO A C 1
ATOM 1370 O O . PRO A 1 166 ? 55.965 24.254 -66.584 1.00 42.50 166 PRO A O 1
ATOM 1373 N N . SER A 1 167 ? 54.460 23.636 -65.034 1.00 31.14 167 SER A N 1
ATOM 1374 C CA . SER A 1 167 ? 53.241 24.050 -65.745 1.00 31.14 167 SER A CA 1
ATOM 1375 C C . SER A 1 167 ? 52.260 24.684 -64.741 1.00 31.14 167 SER A C 1
ATOM 1377 O O . SER A 1 167 ? 52.227 24.232 -63.591 1.00 31.14 167 SER A O 1
ATOM 1379 N N . PRO A 1 168 ? 51.502 25.739 -65.107 1.00 44.38 168 PRO A N 1
ATOM 1380 C CA . PRO A 1 168 ? 50.946 26.679 -64.139 1.00 44.38 168 PRO A CA 1
ATOM 1381 C C . PRO A 1 168 ? 49.460 26.471 -63.790 1.00 44.38 168 PRO A C 1
ATOM 1383 O O . PRO A 1 168 ? 48.675 25.963 -64.582 1.00 44.38 168 PRO A O 1
ATOM 1386 N N . ALA A 1 169 ? 49.123 27.050 -62.630 1.00 35.06 169 ALA A N 1
ATOM 1387 C CA . ALA A 1 169 ? 47.849 27.656 -62.217 1.00 35.06 169 ALA A CA 1
ATOM 1388 C C . ALA A 1 169 ? 46.645 26.766 -61.839 1.00 35.06 169 ALA A C 1
ATOM 1390 O O . ALA A 1 169 ? 46.008 26.173 -62.696 1.00 35.06 169 ALA A O 1
ATOM 1391 N N . SER A 1 170 ? 46.218 26.876 -60.567 1.00 31.64 170 SER A N 1
ATOM 1392 C CA . SER A 1 170 ? 44.876 27.379 -60.185 1.00 31.64 170 SER A CA 1
ATOM 1393 C C . SER A 1 170 ? 44.682 27.452 -58.650 1.00 31.64 170 SER A C 1
ATOM 1395 O O . SER A 1 170 ? 44.872 26.467 -57.945 1.00 31.64 170 SER A O 1
ATOM 1397 N N . LYS A 1 171 ? 44.282 28.633 -58.148 1.00 37.94 171 LYS A N 1
ATOM 1398 C CA . LYS A 1 171 ? 43.591 28.915 -56.853 1.00 37.94 171 LYS A CA 1
ATOM 1399 C C . LYS A 1 171 ? 42.107 28.447 -56.923 1.00 37.94 171 LYS A C 1
ATOM 1401 O O . LYS A 1 171 ? 41.723 28.098 -58.039 1.00 37.94 171 LYS A O 1
ATOM 1406 N N . PRO A 1 172 ? 41.190 28.620 -55.922 1.00 46.66 172 PRO A N 1
ATOM 1407 C CA . PRO A 1 172 ? 41.196 28.899 -54.449 1.00 46.66 172 PRO A CA 1
ATOM 1408 C C . PRO A 1 172 ? 40.284 27.831 -53.708 1.00 46.66 172 PRO A C 1
ATOM 1410 O O . PRO A 1 172 ? 40.204 26.747 -54.277 1.00 46.66 172 PRO A O 1
ATOM 1413 N N . PRO A 1 173 ? 39.545 28.004 -52.559 1.00 45.47 173 PRO A N 1
ATOM 1414 C CA . PRO A 1 173 ? 39.364 29.108 -51.592 1.00 45.47 173 PRO A CA 1
ATOM 1415 C C . PRO A 1 173 ? 39.324 28.752 -50.068 1.00 45.47 173 PRO A C 1
ATOM 1417 O O . PRO A 1 173 ? 39.524 27.628 -49.628 1.00 45.47 173 PRO A O 1
ATOM 1420 N N . ARG A 1 174 ? 39.071 29.820 -49.291 1.00 35.25 174 ARG A N 1
ATOM 1421 C CA . ARG A 1 174 ? 38.857 30.028 -47.839 1.00 35.25 174 ARG A CA 1
ATOM 1422 C C . ARG A 1 174 ? 37.818 29.114 -47.151 1.00 35.25 174 ARG A C 1
ATOM 1424 O O . ARG A 1 174 ? 36.761 28.883 -47.724 1.00 35.25 174 ARG A O 1
ATOM 1431 N N . SER A 1 175 ? 37.978 28.847 -45.845 1.00 37.97 175 SER A N 1
ATOM 1432 C CA . SER A 1 175 ? 37.175 29.485 -44.763 1.00 37.97 175 SER A CA 1
ATOM 1433 C C . SER A 1 175 ? 37.466 28.920 -43.349 1.00 37.97 175 SER A C 1
ATOM 1435 O O . SER A 1 175 ? 37.953 27.797 -43.237 1.00 37.97 175 SER A O 1
ATOM 1437 N N . PRO A 1 176 ? 37.214 29.705 -42.276 1.00 44.75 176 PRO A N 1
ATOM 1438 C CA . PRO A 1 176 ? 37.452 29.340 -40.878 1.00 44.75 176 PRO A CA 1
ATOM 1439 C C . PRO A 1 176 ? 36.186 28.804 -40.181 1.00 44.75 176 PRO A C 1
ATOM 1441 O O . PRO A 1 176 ? 35.080 29.283 -40.429 1.00 44.75 176 PRO A O 1
ATOM 1444 N N . ILE A 1 177 ? 36.359 27.845 -39.269 1.00 38.16 177 ILE A N 1
ATOM 1445 C CA . ILE A 1 177 ? 35.288 27.286 -38.429 1.00 38.16 177 ILE A CA 1
ATOM 1446 C C . ILE A 1 177 ? 35.169 28.124 -37.136 1.00 38.16 177 ILE A C 1
ATOM 1448 O O . ILE A 1 177 ? 36.184 28.317 -36.463 1.00 38.16 177 ILE A O 1
ATOM 1452 N N . PRO A 1 178 ? 33.974 28.626 -36.766 1.00 39.59 178 PRO A N 1
ATOM 1453 C CA . PRO A 1 178 ? 33.753 29.380 -35.532 1.00 39.59 178 PRO A CA 1
ATOM 1454 C C . PRO A 1 178 ? 33.465 28.463 -34.326 1.00 39.59 178 PRO A C 1
ATOM 1456 O O . PRO A 1 178 ? 32.745 27.472 -34.441 1.00 39.59 178 PRO A O 1
ATOM 1459 N N . MET A 1 179 ? 33.997 28.826 -33.152 1.00 34.03 179 MET A N 1
ATOM 1460 C CA . MET A 1 179 ? 33.612 28.247 -31.858 1.00 34.03 179 MET A CA 1
ATOM 1461 C C . MET A 1 179 ? 32.209 28.723 -31.472 1.00 34.03 179 MET A C 1
ATOM 1463 O O . MET A 1 179 ? 31.957 29.925 -31.392 1.00 34.03 179 MET A O 1
ATOM 1467 N N . ASN A 1 180 ? 31.308 27.776 -31.215 1.00 32.66 180 ASN A N 1
ATOM 1468 C CA . ASN A 1 180 ? 29.961 28.055 -30.737 1.00 32.66 180 ASN A CA 1
ATOM 1469 C C . ASN A 1 180 ? 29.923 28.288 -29.225 1.00 32.66 180 ASN A C 1
ATOM 1471 O O . ASN A 1 180 ? 30.593 27.622 -28.439 1.00 32.66 180 ASN A O 1
ATOM 1475 N N . MET A 1 181 ? 29.084 29.256 -28.872 1.00 35.50 181 MET A N 1
ATOM 1476 C CA . MET A 1 181 ? 28.848 29.807 -27.549 1.00 35.50 181 MET A CA 1
ATOM 1477 C C . MET A 1 181 ? 28.185 28.812 -26.589 1.00 35.50 181 MET A C 1
ATOM 1479 O O . MET A 1 181 ? 27.242 28.100 -26.940 1.00 35.50 181 MET A O 1
ATOM 1483 N N . VAL A 1 182 ? 28.659 28.844 -25.346 1.00 34.50 182 VAL A N 1
ATOM 1484 C CA . VAL A 1 182 ? 28.053 28.233 -24.160 1.00 34.50 182 VAL A CA 1
ATOM 1485 C C . VAL A 1 182 ? 26.704 28.908 -23.887 1.00 34.50 182 VAL A C 1
ATOM 1487 O O . VAL A 1 182 ? 26.638 30.127 -23.754 1.00 34.50 182 VAL A O 1
ATOM 1490 N N . LYS A 1 183 ? 25.623 28.121 -23.822 1.00 35.84 183 LYS A N 1
ATOM 1491 C CA . LYS A 1 183 ? 24.293 28.581 -23.397 1.00 35.84 183 LYS A CA 1
ATOM 1492 C C . LYS A 1 183 ? 24.148 28.445 -21.883 1.00 35.84 183 LYS A C 1
ATOM 1494 O O . LYS A 1 183 ? 24.229 27.342 -21.341 1.00 35.84 183 LYS A O 1
ATOM 1499 N N . GLU A 1 184 ? 23.885 29.575 -21.237 1.00 34.62 184 GLU A N 1
ATOM 1500 C CA . GLU A 1 184 ? 23.407 29.686 -19.861 1.00 34.62 184 GLU A CA 1
ATOM 1501 C C . GLU A 1 184 ? 22.115 28.876 -19.672 1.00 34.62 184 GLU A C 1
ATOM 1503 O O . GLU A 1 184 ? 21.169 28.994 -20.452 1.00 34.62 184 GLU A O 1
ATOM 1508 N N . HIS A 1 185 ? 22.075 28.049 -18.627 1.00 32.50 185 HIS A N 1
ATOM 1509 C CA . HIS A 1 185 ? 20.849 27.424 -18.139 1.00 32.50 185 HIS A CA 1
ATOM 1510 C C . HIS A 1 185 ? 20.291 28.276 -16.995 1.00 32.50 185 HIS A C 1
ATOM 1512 O O . HIS A 1 185 ? 20.881 28.352 -15.919 1.00 32.50 185 HIS A O 1
ATOM 1518 N N . GLN A 1 186 ? 19.144 28.912 -17.239 1.00 32.06 186 GLN A N 1
ATOM 1519 C CA . GLN A 1 186 ? 18.289 29.476 -16.198 1.00 32.06 186 GLN A CA 1
ATOM 1520 C C . GLN A 1 186 ? 17.604 28.339 -15.433 1.00 32.06 186 GLN A C 1
ATOM 1522 O O . GLN A 1 186 ? 16.940 27.492 -16.028 1.00 32.06 186 GLN A O 1
ATOM 1527 N N . ILE A 1 187 ? 17.749 28.344 -14.109 1.00 31.42 187 ILE A N 1
ATOM 1528 C CA . ILE A 1 187 ? 17.016 27.468 -13.195 1.00 31.42 187 ILE A CA 1
ATOM 1529 C C . ILE A 1 187 ? 15.737 28.202 -12.782 1.00 31.42 187 ILE A C 1
ATOM 1531 O O . ILE A 1 187 ? 15.787 29.239 -12.121 1.00 31.42 187 ILE A O 1
ATOM 1535 N N . SER A 1 188 ? 14.591 27.667 -13.195 1.00 34.44 188 SER A N 1
ATOM 1536 C CA . SER A 1 188 ? 13.260 28.088 -12.759 1.00 34.44 188 SER A CA 1
ATOM 1537 C C . SER A 1 188 ? 12.901 27.446 -11.416 1.00 34.44 188 SER A C 1
ATOM 1539 O O . SER A 1 188 ? 13.068 26.244 -11.227 1.00 34.44 188 SER A O 1
ATOM 1541 N N . ILE A 1 189 ? 12.386 28.260 -10.495 1.00 31.14 189 ILE A N 1
ATOM 1542 C CA . ILE A 1 189 ? 11.913 27.858 -9.166 1.00 31.14 189 ILE A CA 1
ATOM 1543 C C . ILE A 1 189 ? 10.518 27.234 -9.310 1.00 31.14 189 ILE A C 1
ATOM 1545 O O . ILE A 1 189 ? 9.564 27.930 -9.656 1.00 31.14 189 ILE A O 1
ATOM 1549 N N . GLU A 1 190 ? 10.392 25.934 -9.037 1.00 34.12 190 GLU A N 1
ATOM 1550 C CA . GLU A 1 190 ? 9.101 25.241 -9.008 1.00 34.12 190 GLU A CA 1
ATOM 1551 C C . GLU A 1 190 ? 8.387 25.418 -7.662 1.00 34.12 190 GLU A C 1
ATOM 1553 O O . GLU A 1 190 ? 8.931 25.180 -6.580 1.00 34.12 190 GLU A O 1
ATOM 1558 N N . GLN A 1 191 ? 7.126 25.840 -7.755 1.00 33.91 191 GLN A N 1
ATOM 1559 C CA . GLN A 1 191 ? 6.188 25.941 -6.647 1.00 33.91 191 GLN A CA 1
ATOM 1560 C C . GLN A 1 191 ? 5.805 24.553 -6.121 1.00 33.91 191 GLN A C 1
ATOM 1562 O O . GLN A 1 191 ? 5.453 23.637 -6.862 1.00 33.91 191 GLN A O 1
ATOM 1567 N N . LYS A 1 192 ? 5.824 24.431 -4.793 1.00 35.94 192 LYS A N 1
ATOM 1568 C CA . LYS A 1 192 ? 5.421 23.245 -4.036 1.00 35.94 192 LYS A CA 1
ATOM 1569 C C . LYS A 1 192 ? 3.894 23.083 -4.110 1.00 35.94 192 LYS A C 1
ATOM 1571 O O . LYS A 1 192 ? 3.168 23.700 -3.337 1.00 35.94 192 LYS A O 1
ATOM 1576 N N . VAL A 1 193 ? 3.414 22.265 -5.045 1.00 35.25 193 VAL A N 1
ATOM 1577 C CA . VAL A 1 193 ? 2.012 21.821 -5.101 1.00 35.25 193 VAL A CA 1
ATOM 1578 C C . VAL A 1 193 ? 1.823 20.633 -4.153 1.00 35.25 193 VAL A C 1
ATOM 1580 O O . VAL A 1 193 ? 2.660 19.727 -4.086 1.00 35.25 193 VAL A O 1
ATOM 1583 N N . VAL A 1 194 ? 0.737 20.689 -3.384 1.00 35.84 194 VAL A N 1
ATOM 1584 C CA . VAL A 1 194 ? 0.260 19.663 -2.447 1.00 35.84 194 VAL A CA 1
ATOM 1585 C C . VAL A 1 194 ? 0.057 18.342 -3.206 1.00 35.84 194 VAL A C 1
ATOM 1587 O O . VAL A 1 194 ? -0.565 18.338 -4.266 1.00 35.84 194 VAL A O 1
ATOM 1590 N N . LEU A 1 195 ? 0.648 17.240 -2.717 1.00 44.28 195 LEU A N 1
ATOM 1591 C CA . LEU A 1 195 ? 0.521 15.923 -3.352 1.00 44.28 195 LEU A CA 1
ATOM 1592 C C . LEU A 1 195 ? -0.863 15.339 -3.070 1.00 44.28 195 LEU A C 1
ATOM 1594 O O . LEU A 1 195 ? -1.144 14.934 -1.947 1.00 44.28 195 LEU A O 1
ATOM 1598 N N . GLU A 1 196 ? -1.670 15.213 -4.112 1.00 56.81 196 GLU A N 1
ATOM 1599 C CA . GLU A 1 196 ? -2.615 14.102 -4.211 1.00 56.81 196 GLU A CA 1
ATOM 1600 C C . GLU A 1 196 ? -1.843 12.851 -4.666 1.00 56.81 196 GLU A C 1
ATOM 1602 O O . GLU A 1 196 ? -0.840 12.958 -5.383 1.00 56.81 196 GLU A O 1
ATOM 1607 N N . GLU A 1 197 ? -2.262 11.663 -4.225 1.00 65.81 197 GLU A N 1
ATOM 1608 C CA . GLU A 1 197 ? -1.656 10.385 -4.616 1.00 65.81 197 GLU A CA 1
ATOM 1609 C C . GLU A 1 197 ? -1.896 10.115 -6.112 1.00 65.81 197 GLU A C 1
ATOM 1611 O O . GLU A 1 197 ? -2.882 9.507 -6.516 1.00 65.81 197 GLU A O 1
ATOM 1616 N N . LYS A 1 198 ? -0.979 10.584 -6.964 1.00 83.38 198 LYS A N 1
ATOM 1617 C CA . LYS A 1 198 ? -1.053 10.464 -8.435 1.00 83.38 198 LYS A CA 1
ATOM 1618 C C . LYS A 1 198 ? -0.654 9.088 -8.973 1.00 83.38 198 LYS A C 1
ATOM 1620 O O . LYS A 1 198 ? -0.461 8.923 -10.179 1.00 83.38 198 LYS A O 1
ATOM 1625 N N . THR A 1 199 ? -0.447 8.102 -8.105 1.00 87.50 199 THR A N 1
ATOM 1626 C CA . THR A 1 199 ? -0.032 6.761 -8.519 1.00 87.50 199 THR A CA 1
ATOM 1627 C C . THR A 1 199 ? -0.685 5.695 -7.660 1.00 87.50 199 THR A C 1
ATOM 1629 O O . THR A 1 199 ? -0.584 5.748 -6.437 1.00 87.50 199 THR A O 1
ATOM 1632 N N . LYS A 1 200 ? -1.314 4.708 -8.304 1.00 90.69 200 LYS A N 1
ATOM 1633 C CA . LYS A 1 200 ? -1.938 3.561 -7.641 1.00 90.69 200 LYS A CA 1
ATOM 1634 C C . LYS A 1 200 ? -1.433 2.249 -8.231 1.00 90.69 200 LYS A C 1
ATOM 1636 O O . LYS A 1 200 ? -1.237 2.124 -9.440 1.00 90.69 200 LYS A O 1
ATOM 1641 N N . VAL A 1 201 ? -1.231 1.264 -7.359 1.00 91.12 201 VAL A N 1
ATOM 1642 C CA . VAL A 1 201 ? -0.926 -0.120 -7.734 1.00 91.12 201 VAL A CA 1
ATOM 1643 C C . VAL A 1 201 ? -2.114 -0.976 -7.331 1.00 91.12 201 VAL A C 1
ATOM 1645 O O . VAL A 1 201 ? -2.463 -1.025 -6.154 1.00 91.12 201 VAL A O 1
ATOM 1648 N N . ILE A 1 202 ? -2.740 -1.617 -8.314 1.00 91.88 202 ILE A N 1
ATOM 1649 C CA . ILE A 1 202 ? -3.897 -2.485 -8.122 1.00 91.88 202 ILE A CA 1
ATOM 1650 C C . ILE A 1 202 ? -3.548 -3.873 -8.633 1.00 91.88 202 ILE A C 1
ATOM 1652 O O . ILE A 1 202 ? -3.137 -4.060 -9.783 1.00 91.88 202 ILE A O 1
ATOM 1656 N N . VAL A 1 203 ? -3.732 -4.860 -7.765 1.00 91.56 203 VAL A N 1
ATOM 1657 C CA . VAL A 1 203 ? -3.539 -6.260 -8.130 1.00 91.56 203 VAL A CA 1
ATOM 1658 C C . VAL A 1 203 ? -4.879 -6.863 -8.514 1.00 91.56 203 VAL A C 1
ATOM 1660 O O . VAL A 1 203 ? -5.826 -6.862 -7.732 1.00 91.56 203 VAL A O 1
ATOM 1663 N N . VAL A 1 204 ? -4.955 -7.381 -9.735 1.00 90.50 204 VAL A N 1
ATOM 1664 C CA . VAL A 1 204 ? -6.130 -8.064 -10.269 1.00 90.50 204 VAL A CA 1
ATOM 1665 C C . VAL A 1 204 ? -5.936 -9.560 -10.044 1.00 90.50 204 VAL A C 1
ATOM 1667 O O . VAL A 1 204 ? -5.222 -10.234 -10.787 1.00 90.50 204 VAL A O 1
ATOM 1670 N N . ALA A 1 205 ? -6.517 -10.080 -8.969 1.00 88.69 205 ALA A N 1
ATOM 1671 C CA . ALA A 1 205 ? -6.337 -11.464 -8.560 1.00 88.69 205 ALA A CA 1
ATOM 1672 C C . ALA A 1 205 ? -7.448 -12.366 -9.112 1.00 88.69 205 ALA A C 1
ATOM 1674 O O . ALA A 1 205 ? -8.626 -12.002 -9.136 1.00 88.69 205 ALA A O 1
ATOM 1675 N N . SER A 1 206 ? -7.080 -13.587 -9.503 1.00 88.62 206 SER A N 1
ATOM 1676 C CA . SER A 1 206 ? -8.056 -14.655 -9.729 1.00 88.62 206 SER A CA 1
ATOM 1677 C C . SER A 1 206 ? -8.784 -15.022 -8.424 1.00 88.62 206 SER A C 1
ATOM 1679 O O . SER A 1 206 ? -8.194 -14.904 -7.342 1.00 88.62 206 SER A O 1
ATOM 1681 N N . PRO A 1 207 ? -10.019 -15.562 -8.488 1.00 87.62 207 PRO A N 1
ATOM 1682 C CA . PRO A 1 207 ? -10.762 -15.985 -7.295 1.00 87.62 207 PRO A CA 1
ATOM 1683 C C . PRO A 1 207 ? -10.009 -16.980 -6.398 1.00 87.62 207 PRO A C 1
ATOM 1685 O O . PRO A 1 207 ? -10.281 -17.068 -5.207 1.00 87.62 207 PRO A O 1
ATOM 1688 N N . GLN A 1 208 ? -9.058 -17.734 -6.958 1.00 86.62 208 GLN A N 1
ATOM 1689 C CA . GLN A 1 208 ? -8.266 -18.725 -6.224 1.00 86.62 208 GLN A CA 1
ATOM 1690 C C . GLN A 1 208 ? -7.119 -18.106 -5.411 1.00 86.62 208 GLN A C 1
ATOM 1692 O O . GLN A 1 208 ? -6.688 -18.692 -4.417 1.00 86.62 208 GLN A O 1
ATOM 1697 N N . MET A 1 209 ? -6.611 -16.948 -5.842 1.00 86.50 209 MET A N 1
ATOM 1698 C CA . MET A 1 209 ? -5.518 -16.223 -5.185 1.00 86.50 209 MET A CA 1
ATOM 1699 C C . MET A 1 209 ? -6.022 -15.071 -4.308 1.00 86.50 209 MET A C 1
ATOM 1701 O O . MET A 1 209 ? -5.315 -14.632 -3.400 1.00 86.50 209 MET A O 1
ATOM 1705 N N . TYR A 1 210 ? -7.231 -14.580 -4.578 1.00 86.62 210 TYR A N 1
ATOM 1706 C CA . TYR A 1 210 ? -7.878 -13.524 -3.814 1.00 86.62 210 TYR A CA 1
ATOM 1707 C C . TYR A 1 210 ? -8.155 -13.976 -2.375 1.00 86.62 210 TYR A C 1
ATOM 1709 O O . TYR A 1 210 ? -8.820 -14.988 -2.152 1.00 86.62 210 TYR A O 1
ATOM 1717 N N . ALA A 1 211 ? -7.653 -13.220 -1.397 1.00 84.88 211 ALA A N 1
ATOM 1718 C CA . ALA A 1 211 ? -7.935 -13.461 0.016 1.00 84.88 211 ALA A CA 1
ATOM 1719 C C . ALA A 1 211 ? -8.768 -12.335 0.635 1.00 84.88 211 ALA A C 1
ATOM 1721 O O . ALA A 1 211 ? -9.705 -12.608 1.383 1.00 84.88 211 ALA A O 1
ATOM 1722 N N . SER A 1 212 ? -8.451 -11.084 0.308 1.00 91.31 212 SER A N 1
ATOM 1723 C CA . SER A 1 212 ? -9.193 -9.894 0.732 1.00 91.31 212 SER A CA 1
ATOM 1724 C C . SER A 1 212 ? -8.950 -8.740 -0.248 1.00 91.31 212 SER A C 1
ATOM 1726 O O . SER A 1 212 ? -8.150 -8.869 -1.173 1.00 91.31 212 SER A O 1
ATOM 1728 N N . GLU A 1 213 ? -9.584 -7.589 -0.005 1.00 91.44 213 GLU A N 1
ATOM 1729 C CA . GLU A 1 213 ? -9.396 -6.352 -0.783 1.00 91.44 213 GLU A CA 1
ATOM 1730 C C . GLU A 1 213 ? -7.972 -5.781 -0.714 1.00 91.44 213 GLU A C 1
ATOM 1732 O O . GLU A 1 213 ? -7.640 -4.859 -1.450 1.00 91.44 213 GLU A O 1
ATOM 1737 N N . THR A 1 214 ? -7.118 -6.309 0.160 1.00 92.62 214 THR A N 1
ATOM 1738 C CA . THR A 1 214 ? -5.729 -5.864 0.333 1.00 92.62 214 THR A CA 1
ATOM 1739 C C . THR A 1 214 ? -4.740 -7.014 0.255 1.00 92.62 214 THR A C 1
ATOM 1741 O O . THR A 1 214 ? -3.541 -6.785 0.326 1.00 92.62 214 THR A O 1
ATOM 1744 N N . THR A 1 215 ? -5.196 -8.259 0.125 1.00 91.19 215 THR A N 1
ATOM 1745 C CA . THR A 1 215 ? -4.323 -9.417 0.312 1.00 91.19 215 THR A CA 1
ATOM 1746 C C . THR A 1 215 ? -4.505 -10.445 -0.793 1.00 91.19 215 THR A C 1
ATOM 1748 O O . THR A 1 215 ? -5.615 -10.898 -1.087 1.00 91.19 215 THR A O 1
ATOM 1751 N N . VAL A 1 216 ? -3.374 -10.874 -1.357 1.00 91.50 216 VAL A N 1
ATOM 1752 C CA . VAL A 1 216 ? -3.284 -11.995 -2.297 1.00 91.50 216 VAL A CA 1
ATOM 1753 C C . VAL A 1 216 ? -2.468 -13.116 -1.670 1.00 91.50 216 VAL A C 1
ATOM 1755 O O . VAL A 1 216 ? -1.366 -12.899 -1.165 1.00 91.50 216 VAL A O 1
ATOM 1758 N N . ILE A 1 217 ? -2.987 -14.341 -1.738 1.00 89.19 217 ILE A N 1
ATOM 1759 C CA . ILE A 1 217 ? -2.288 -15.535 -1.269 1.00 89.19 217 ILE A CA 1
ATOM 1760 C C . ILE A 1 217 ? -1.831 -16.347 -2.479 1.00 89.19 217 ILE A C 1
ATOM 1762 O O . ILE A 1 217 ? -2.628 -16.937 -3.205 1.00 89.19 217 ILE A O 1
ATOM 1766 N N . PHE A 1 218 ? -0.517 -16.437 -2.647 1.00 90.00 218 PHE A N 1
ATOM 1767 C CA . PHE A 1 218 ? 0.118 -17.334 -3.599 1.00 90.00 218 PHE A CA 1
ATOM 1768 C C . PHE A 1 218 ? 0.339 -18.709 -2.954 1.00 90.00 218 PHE A C 1
ATOM 1770 O O . PHE A 1 218 ? 0.934 -18.809 -1.876 1.00 90.00 218 PHE A O 1
ATOM 1777 N N . LYS A 1 219 ? -0.132 -19.778 -3.609 1.00 87.06 219 LYS A N 1
ATOM 1778 C CA . LYS A 1 219 ? 0.067 -21.170 -3.177 1.00 87.06 219 LYS A CA 1
ATOM 1779 C C . LYS A 1 219 ? 0.646 -21.992 -4.320 1.00 87.06 219 LYS A C 1
ATOM 1781 O O . LYS A 1 219 ? -0.012 -22.173 -5.338 1.00 87.06 219 LYS A O 1
ATOM 1786 N N . GLU A 1 220 ? 1.828 -22.557 -4.113 1.00 87.12 220 GLU A N 1
ATOM 1787 C CA . GLU A 1 220 ? 2.439 -23.497 -5.050 1.00 87.12 220 GLU A CA 1
ATOM 1788 C C . GLU A 1 220 ? 3.080 -24.663 -4.295 1.00 87.12 220 GLU A C 1
ATOM 1790 O O . GLU A 1 220 ? 4.042 -24.468 -3.556 1.00 87.12 220 GLU A O 1
ATOM 1795 N N . LYS A 1 221 ? 2.555 -25.882 -4.494 1.00 84.75 221 LYS A N 1
ATOM 1796 C CA . LYS A 1 221 ? 2.997 -27.151 -3.876 1.00 84.75 221 LYS A CA 1
ATOM 1797 C C . LYS A 1 221 ? 3.190 -27.073 -2.351 1.00 84.75 221 LYS A C 1
ATOM 1799 O O . LYS A 1 221 ? 2.274 -27.415 -1.613 1.00 84.75 221 LYS A O 1
ATOM 1804 N N . ASN A 1 222 ? 4.359 -26.610 -1.900 1.00 82.06 222 ASN A N 1
ATOM 1805 C CA . ASN A 1 222 ? 4.772 -26.511 -0.494 1.00 82.06 222 ASN A CA 1
ATOM 1806 C C . ASN A 1 222 ? 5.010 -25.065 -0.022 1.00 82.06 222 ASN A C 1
ATOM 1808 O O . ASN A 1 222 ? 5.364 -24.845 1.133 1.00 82.06 222 ASN A O 1
ATOM 1812 N N . MET A 1 223 ? 4.850 -24.075 -0.900 1.00 83.25 223 MET A N 1
ATOM 1813 C CA . MET A 1 223 ? 5.066 -22.668 -0.599 1.00 83.25 223 MET A CA 1
ATOM 1814 C C . MET A 1 223 ? 3.723 -21.944 -0.546 1.00 83.25 223 MET A C 1
ATOM 1816 O O . MET A 1 223 ? 2.989 -21.888 -1.532 1.00 83.25 223 MET A O 1
ATOM 1820 N N . LYS A 1 224 ? 3.414 -21.365 0.615 1.00 89.88 224 LYS A N 1
ATOM 1821 C CA . LYS A 1 224 ? 2.344 -20.381 0.779 1.00 89.88 224 LYS A CA 1
ATOM 1822 C C . LYS A 1 224 ? 3.004 -19.042 1.077 1.00 89.88 224 LYS A C 1
ATOM 1824 O O . LYS A 1 224 ? 3.698 -18.924 2.084 1.00 89.88 224 LYS A O 1
ATOM 1829 N N . LYS A 1 225 ? 2.796 -18.053 0.212 1.00 90.75 225 LYS A N 1
ATOM 1830 C CA . LYS A 1 225 ? 3.290 -16.689 0.408 1.00 90.75 225 LYS A CA 1
ATOM 1831 C C . LYS A 1 225 ? 2.130 -15.712 0.324 1.00 90.75 225 LYS A C 1
ATOM 1833 O O . LYS A 1 225 ? 1.289 -15.813 -0.563 1.00 90.75 225 LYS A O 1
ATOM 1838 N N . GLU A 1 226 ? 2.093 -14.795 1.271 1.00 89.81 226 GLU A N 1
ATOM 1839 C CA . GLU A 1 226 ? 1.081 -13.754 1.360 1.00 89.81 226 GLU A CA 1
ATOM 1840 C C . GLU A 1 226 ? 1.695 -12.431 0.913 1.00 89.81 226 GLU A C 1
ATOM 1842 O O . GLU A 1 226 ? 2.852 -12.141 1.227 1.00 89.81 226 GLU A O 1
ATOM 1847 N N . PHE A 1 227 ? 0.939 -11.675 0.126 1.00 90.75 227 PHE A N 1
ATOM 1848 C CA . PHE A 1 227 ? 1.321 -10.359 -0.355 1.00 90.75 227 PHE A CA 1
ATOM 1849 C C . PHE A 1 227 ? 0.223 -9.365 0.008 1.00 90.75 227 PHE A C 1
ATOM 1851 O O . PHE A 1 227 ? -0.952 -9.613 -0.271 1.00 90.75 227 PHE A O 1
ATOM 1858 N N . GLU A 1 228 ? 0.625 -8.246 0.600 1.00 89.00 228 GLU A N 1
ATOM 1859 C CA . GLU A 1 228 ? -0.266 -7.148 0.962 1.00 89.00 228 GLU A CA 1
ATOM 1860 C C . GLU A 1 228 ? -0.124 -6.001 -0.039 1.00 89.00 228 GLU A C 1
ATOM 1862 O O . GLU A 1 228 ? 0.983 -5.540 -0.338 1.00 89.00 228 GLU A O 1
ATOM 1867 N N . PHE A 1 229 ? -1.260 -5.530 -0.539 1.00 91.38 229 PHE A N 1
ATOM 1868 C CA . PHE A 1 229 ? -1.373 -4.446 -1.495 1.00 91.38 229 PHE A CA 1
ATOM 1869 C C . PHE A 1 229 ? -2.348 -3.371 -1.023 1.00 91.38 229 PHE A C 1
ATOM 1871 O O . PHE A 1 229 ? -3.263 -3.651 -0.252 1.00 91.38 229 PHE A O 1
ATOM 1878 N N . ASN A 1 230 ? -2.187 -2.144 -1.525 1.00 85.50 230 ASN A N 1
ATOM 1879 C CA . ASN A 1 230 ? -3.129 -1.053 -1.250 1.00 85.50 230 ASN A CA 1
ATOM 1880 C C . ASN A 1 230 ? -4.549 -1.416 -1.698 1.00 85.50 230 ASN A C 1
ATOM 1882 O O . ASN A 1 230 ? -5.519 -1.037 -1.046 1.00 85.50 230 ASN A O 1
ATOM 1886 N N . LYS A 1 231 ? -4.658 -2.125 -2.828 1.00 93.44 231 LYS A N 1
ATOM 1887 C CA . LYS A 1 231 ? -5.926 -2.608 -3.355 1.00 93.44 231 LYS A CA 1
ATOM 1888 C C . LYS A 1 231 ? -5.739 -3.864 -4.199 1.00 93.44 231 LYS A C 1
ATOM 1890 O O . LYS A 1 231 ? -4.867 -3.939 -5.067 1.00 93.44 231 LYS A O 1
ATOM 1895 N N . VAL A 1 232 ? -6.604 -4.831 -3.953 1.00 93.50 232 VAL A N 1
ATOM 1896 C CA . VAL A 1 232 ? -6.724 -6.096 -4.661 1.00 93.50 232 VAL A CA 1
ATOM 1897 C C . VAL A 1 232 ? -8.165 -6.214 -5.125 1.00 93.50 232 VAL A C 1
ATOM 1899 O O . VAL A 1 232 ? -9.096 -6.054 -4.339 1.00 93.50 232 VAL A O 1
ATOM 1902 N N . VAL A 1 233 ? -8.356 -6.500 -6.406 1.00 93.81 233 VAL A N 1
ATOM 1903 C CA . VAL A 1 233 ? -9.682 -6.648 -7.009 1.00 93.81 233 VAL A CA 1
ATOM 1904 C C . VAL A 1 233 ? -9.777 -7.950 -7.784 1.00 93.81 233 VAL A C 1
ATOM 1906 O O . VAL A 1 233 ? -8.781 -8.479 -8.277 1.00 93.81 233 VAL A O 1
ATOM 1909 N N . LEU A 1 234 ? -10.997 -8.458 -7.920 1.00 90.75 234 LEU A N 1
ATOM 1910 C CA . LEU A 1 234 ? -11.299 -9.507 -8.886 1.00 90.75 234 LEU A CA 1
ATOM 1911 C C . LEU A 1 234 ? -11.361 -8.907 -10.296 1.00 90.75 234 LEU A C 1
ATOM 1913 O O . LEU A 1 234 ? -11.713 -7.738 -10.466 1.00 90.75 234 LEU A O 1
ATOM 1917 N N . ILE A 1 235 ? -11.063 -9.718 -11.313 1.00 85.50 235 ILE A N 1
ATOM 1918 C CA . ILE A 1 235 ? -11.044 -9.287 -12.723 1.00 85.50 235 ILE A CA 1
ATOM 1919 C C . ILE A 1 235 ? -12.360 -8.636 -13.176 1.00 85.50 235 ILE A C 1
ATOM 1921 O O . ILE A 1 235 ? -12.342 -7.665 -13.930 1.00 85.50 235 ILE A O 1
ATOM 1925 N N . GLU A 1 236 ? -13.490 -9.107 -12.646 1.00 85.50 236 GLU A N 1
ATOM 1926 C CA . GLU A 1 236 ? -14.834 -8.584 -12.920 1.00 85.50 236 GLU A CA 1
ATOM 1927 C C . GLU A 1 236 ? -14.999 -7.119 -12.479 1.00 85.50 236 GLU A C 1
ATOM 1929 O O . GLU A 1 236 ? -15.724 -6.351 -13.111 1.00 85.50 236 GLU A O 1
ATOM 1934 N N . ASN A 1 237 ? -14.262 -6.705 -11.445 1.00 88.00 237 ASN A N 1
ATOM 1935 C CA . ASN A 1 237 ? -14.352 -5.371 -10.854 1.00 88.00 237 ASN A CA 1
ATOM 1936 C C . ASN A 1 237 ? -13.304 -4.393 -11.403 1.00 88.00 237 ASN A C 1
ATOM 1938 O O . ASN A 1 237 ? -13.365 -3.202 -11.109 1.00 88.00 237 ASN A O 1
ATOM 1942 N N . MET A 1 238 ? -12.366 -4.850 -12.236 1.00 87.19 238 MET A N 1
ATOM 1943 C CA . MET A 1 238 ? -11.277 -4.011 -12.753 1.00 87.19 238 MET A CA 1
ATOM 1944 C C . MET A 1 238 ? -11.775 -2.784 -13.530 1.00 87.19 238 MET A C 1
ATOM 1946 O O . MET A 1 238 ? -11.144 -1.731 -13.500 1.00 87.19 238 MET A O 1
ATOM 1950 N N . SER A 1 239 ? -12.917 -2.891 -14.216 1.00 85.56 239 SER A N 1
ATOM 1951 C CA . SER A 1 239 ? -13.447 -1.789 -15.033 1.00 85.56 239 SER A CA 1
ATOM 1952 C C . SER A 1 239 ? -13.791 -0.523 -14.237 1.00 85.56 239 SER A C 1
ATOM 1954 O O . SER A 1 239 ? -13.797 0.560 -14.821 1.00 85.56 239 SER A O 1
ATOM 1956 N N . PHE A 1 240 ? -14.050 -0.650 -12.932 1.00 86.19 240 PHE A N 1
ATOM 1957 C CA . PHE A 1 240 ? -14.308 0.479 -12.034 1.00 86.19 240 PHE A CA 1
ATOM 1958 C C . PHE A 1 240 ? -13.019 1.180 -11.603 1.00 86.19 240 PHE A C 1
ATOM 1960 O O . PHE A 1 240 ? -13.015 2.370 -11.313 1.00 86.19 240 PHE A O 1
ATOM 1967 N N . GLU A 1 241 ? -11.900 0.462 -11.600 1.00 90.62 241 GLU A N 1
ATOM 1968 C CA . GLU A 1 241 ? -10.627 0.983 -11.103 1.00 90.62 241 GLU A CA 1
ATOM 1969 C C . GLU A 1 241 ? -9.940 1.936 -12.079 1.00 90.62 241 GLU A C 1
ATOM 1971 O O . GLU A 1 241 ? -9.093 2.735 -11.688 1.00 90.62 241 GLU A O 1
ATOM 1976 N N . ILE A 1 242 ? -10.310 1.870 -13.358 1.00 93.88 242 ILE A N 1
ATOM 1977 C CA . ILE A 1 242 ? -9.768 2.764 -14.380 1.00 93.88 242 ILE A CA 1
ATOM 1978 C C . ILE A 1 242 ? -10.513 4.100 -14.452 1.00 93.88 242 ILE A C 1
ATOM 1980 O O . ILE A 1 242 ? -9.993 5.018 -15.078 1.00 93.88 242 ILE A O 1
ATOM 1984 N N . ASP A 1 243 ? -11.675 4.245 -13.803 1.00 94.56 243 ASP A N 1
ATOM 1985 C CA . ASP A 1 243 ? -12.510 5.452 -13.901 1.00 94.56 243 ASP A CA 1
ATOM 1986 C C . ASP A 1 243 ? -11.766 6.720 -13.464 1.00 94.56 243 ASP A C 1
ATOM 1988 O O . ASP A 1 243 ? -11.769 7.703 -14.199 1.00 94.56 243 ASP A O 1
ATOM 1992 N N . GLU A 1 244 ? -11.007 6.673 -12.366 1.00 92.44 244 GLU A N 1
ATOM 1993 C CA . GLU A 1 244 ? -10.206 7.820 -11.908 1.00 92.44 244 GLU A CA 1
ATOM 1994 C C . GLU A 1 244 ? -9.170 8.280 -12.950 1.00 92.44 244 GLU A C 1
ATOM 1996 O O . GLU A 1 244 ? -8.964 9.478 -13.160 1.00 92.44 244 GLU A O 1
ATOM 2001 N N . ALA A 1 245 ? -8.525 7.333 -13.638 1.00 93.62 245 ALA A N 1
ATOM 2002 C CA . ALA A 1 245 ? -7.558 7.647 -14.685 1.00 93.62 245 ALA A CA 1
ATOM 2003 C C . ALA A 1 245 ? -8.236 8.289 -15.904 1.00 93.62 245 ALA A C 1
ATOM 2005 O O . ALA A 1 245 ? -7.662 9.170 -16.549 1.00 93.62 245 ALA A O 1
ATOM 2006 N N . LEU A 1 246 ? -9.456 7.855 -16.233 1.00 95.88 246 LEU A N 1
ATOM 2007 C CA . LEU A 1 246 ? -10.236 8.435 -17.324 1.00 95.88 246 LEU A CA 1
ATOM 2008 C C . LEU A 1 246 ? -10.732 9.831 -16.948 1.00 95.88 246 LEU A C 1
ATOM 2010 O O . LEU A 1 246 ? -10.600 10.748 -17.760 1.00 95.88 246 LEU A O 1
ATOM 2014 N N . ASP A 1 247 ? -11.212 10.015 -15.719 1.00 94.56 247 ASP A N 1
ATOM 2015 C CA . ASP A 1 247 ? -11.636 11.307 -15.187 1.00 94.56 247 ASP A CA 1
ATOM 2016 C C . ASP A 1 247 ? -10.493 12.322 -15.253 1.00 94.56 247 ASP A C 1
ATOM 2018 O O . ASP A 1 247 ? -10.683 13.414 -15.795 1.00 94.56 247 ASP A O 1
ATOM 2022 N N . GLN A 1 248 ? -9.281 11.934 -14.842 1.00 93.69 248 GLN A N 1
ATOM 2023 C CA . GLN A 1 248 ? -8.085 12.774 -14.958 1.00 93.69 248 GLN A CA 1
ATOM 2024 C C . GLN A 1 248 ? -7.866 13.275 -16.395 1.00 93.69 248 GLN A C 1
ATOM 2026 O O . GLN A 1 248 ? -7.560 14.449 -16.620 1.00 93.69 248 GLN A O 1
ATOM 2031 N N . VAL A 1 249 ? -8.041 12.401 -17.387 1.00 95.00 249 VAL A N 1
ATOM 2032 C CA . VAL A 1 249 ? -7.883 12.747 -18.807 1.00 95.00 249 VAL A CA 1
ATOM 2033 C C . VAL A 1 249 ? -9.033 13.636 -19.286 1.00 95.00 249 VAL A C 1
ATOM 2035 O O . VAL A 1 249 ? -8.797 14.585 -20.032 1.00 95.00 249 VAL A O 1
ATOM 2038 N N . THR A 1 250 ? -10.272 13.403 -18.834 1.00 94.06 250 THR A N 1
ATOM 2039 C CA . THR A 1 250 ? -11.405 14.286 -19.175 1.00 94.06 250 THR A CA 1
ATOM 2040 C C . THR A 1 250 ? -11.247 15.703 -18.625 1.00 94.06 250 THR A C 1
ATOM 2042 O O . THR A 1 250 ? -11.715 16.649 -19.257 1.00 94.06 250 THR A O 1
ATOM 2045 N N . GLN A 1 251 ? -10.542 15.860 -17.501 1.00 94.00 251 GLN A N 1
ATOM 2046 C CA . GLN A 1 251 ? -10.242 17.147 -16.868 1.00 94.00 251 GLN A CA 1
ATOM 2047 C C . GLN A 1 251 ? -9.065 17.892 -17.518 1.00 94.00 251 GLN A C 1
ATOM 2049 O O . GLN A 1 251 ? -8.668 18.958 -17.049 1.00 94.00 251 GLN A O 1
ATOM 2054 N N . GLY A 1 252 ? -8.492 17.361 -18.601 1.00 93.62 252 GLY A N 1
ATOM 2055 C CA . GLY A 1 252 ? -7.360 17.982 -19.285 1.00 93.62 252 GLY A CA 1
ATOM 2056 C C . GLY A 1 252 ? -5.993 17.434 -18.861 1.00 93.62 252 GLY A C 1
ATOM 2057 O O . GLY A 1 252 ? -4.983 17.855 -19.421 1.00 93.62 252 GLY A O 1
ATOM 2058 N N . GLY A 1 253 ? -5.937 16.499 -17.907 1.00 94.56 253 GLY A N 1
ATOM 2059 C CA . GLY A 1 253 ? -4.705 15.850 -17.456 1.00 94.56 253 GLY A CA 1
ATOM 2060 C C . GLY A 1 253 ? -4.192 14.767 -18.408 1.00 94.56 253 GLY A C 1
ATOM 2061 O O . GLY A 1 253 ? -4.729 14.546 -19.496 1.00 94.56 253 GLY A O 1
ATOM 2062 N N . SER A 1 254 ? -3.135 14.081 -17.975 1.00 95.69 254 SER A N 1
ATOM 2063 C CA . SER A 1 254 ? -2.615 12.884 -18.643 1.00 95.69 254 SER A CA 1
ATOM 2064 C C . SER A 1 254 ? -2.728 11.673 -17.726 1.00 95.69 254 SER A C 1
ATOM 2066 O O . SER A 1 254 ? -2.689 11.811 -16.504 1.00 95.69 254 SER A O 1
ATOM 2068 N N . ALA A 1 255 ? -2.852 10.480 -18.297 1.00 96.75 255 ALA A N 1
ATOM 2069 C CA . ALA A 1 255 ? -2.838 9.245 -17.529 1.00 96.75 255 ALA A CA 1
ATOM 2070 C C . ALA A 1 255 ? -2.062 8.136 -18.243 1.00 96.75 255 ALA A C 1
ATOM 2072 O O . ALA A 1 255 ? -2.044 8.046 -19.473 1.00 96.75 255 ALA A O 1
ATOM 2073 N N . CYS A 1 256 ? -1.426 7.281 -17.451 1.00 97.00 256 CYS A N 1
ATOM 2074 C CA . CYS A 1 256 ? -0.684 6.117 -17.902 1.00 97.00 256 CYS A CA 1
ATOM 2075 C C . CYS A 1 256 ? -1.217 4.873 -17.185 1.00 97.00 256 CYS A C 1
ATOM 2077 O O . CYS A 1 256 ? -1.027 4.706 -15.981 1.00 97.00 256 CYS A O 1
ATOM 2079 N N . LEU A 1 257 ? -1.874 3.999 -17.937 1.00 96.88 257 LEU A N 1
ATOM 2080 C CA . LEU A 1 257 ? -2.341 2.692 -17.498 1.00 96.88 257 LEU A CA 1
ATOM 2081 C C . LEU A 1 257 ? -1.274 1.661 -17.857 1.00 96.88 257 LEU A C 1
ATOM 2083 O O . LEU A 1 257 ? -0.972 1.477 -19.032 1.00 96.88 257 LEU A O 1
ATOM 2087 N N . ILE A 1 258 ? -0.693 1.001 -16.864 1.00 96.06 258 ILE A N 1
ATOM 2088 C CA . ILE A 1 258 ? 0.340 -0.014 -17.054 1.00 96.06 258 ILE A CA 1
ATOM 2089 C C . ILE A 1 258 ? -0.254 -1.369 -16.688 1.00 96.06 258 ILE A C 1
ATOM 2091 O O . ILE A 1 258 ? -0.477 -1.659 -15.517 1.00 96.06 258 ILE A O 1
ATOM 2095 N N . ASN A 1 259 ? -0.514 -2.190 -17.697 1.00 94.56 259 ASN A N 1
ATOM 2096 C CA . ASN A 1 259 ? -1.041 -3.536 -17.557 1.00 94.56 259 ASN A CA 1
ATOM 2097 C C . ASN A 1 259 ? 0.094 -4.567 -17.587 1.00 94.56 259 ASN A C 1
ATOM 2099 O O . ASN A 1 259 ? 0.959 -4.523 -18.462 1.00 94.56 259 ASN A O 1
ATOM 2103 N N . LEU A 1 260 ? 0.070 -5.517 -16.658 1.00 92.00 260 LEU A N 1
ATOM 2104 C CA . LEU A 1 260 ? 0.923 -6.702 -16.669 1.00 92.00 260 LEU A CA 1
ATOM 2105 C C . LEU A 1 260 ? 0.021 -7.930 -16.564 1.00 92.00 260 LEU A C 1
ATOM 2107 O O . LEU A 1 260 ? -0.556 -8.178 -15.506 1.00 92.00 260 LEU A O 1
ATOM 2111 N N . SER A 1 261 ? -0.116 -8.677 -17.662 1.00 84.62 261 SER A N 1
ATOM 2112 C CA . SER A 1 261 ? -1.017 -9.828 -17.747 1.00 84.62 261 SER A CA 1
ATOM 2113 C C . SER A 1 261 ? -0.355 -11.053 -18.377 1.00 84.62 261 SER A C 1
ATOM 2115 O O . SER A 1 261 ? 0.135 -10.995 -19.504 1.00 84.62 261 SER A O 1
ATOM 2117 N N . VAL A 1 262 ? -0.373 -12.162 -17.624 1.00 73.19 262 VAL A N 1
ATOM 2118 C CA . VAL A 1 262 ? 0.243 -13.453 -17.986 1.00 73.19 262 VAL A CA 1
ATOM 2119 C C . VAL A 1 262 ? -0.648 -14.265 -18.935 1.00 73.19 262 VAL A C 1
ATOM 2121 O O . VAL A 1 262 ? -0.178 -14.942 -19.849 1.00 73.19 262 VAL A O 1
ATOM 2124 N N . LYS A 1 263 ? -1.964 -14.220 -18.702 1.00 73.00 263 LYS A N 1
ATOM 2125 C CA . LYS A 1 263 ? -2.995 -14.978 -19.419 1.00 73.00 263 LYS A CA 1
ATOM 2126 C C . LYS A 1 263 ? -4.144 -14.042 -19.779 1.00 73.00 263 LYS A C 1
ATOM 2128 O O . LYS A 1 263 ? -4.425 -13.094 -19.058 1.00 73.00 263 LYS A O 1
ATOM 2133 N N . ASP A 1 264 ? -4.763 -14.280 -20.933 1.00 76.94 264 ASP A N 1
ATOM 2134 C CA . ASP A 1 264 ? -5.898 -13.494 -21.440 1.00 76.94 264 ASP A CA 1
ATOM 2135 C C . ASP A 1 264 ? -5.627 -11.983 -21.589 1.00 76.94 264 ASP A C 1
ATOM 2137 O O . ASP A 1 264 ? -6.507 -11.128 -21.434 1.00 76.94 264 ASP A O 1
ATOM 2141 N N . ARG A 1 265 ? -4.386 -11.664 -21.978 1.00 84.56 265 ARG A N 1
ATOM 2142 C CA . ARG A 1 265 ? -3.893 -10.320 -22.314 1.00 84.56 265 ARG A CA 1
ATOM 2143 C C . ARG A 1 265 ? -4.829 -9.570 -23.270 1.00 84.56 265 ARG A C 1
ATOM 2145 O O . ARG A 1 265 ? -5.176 -8.421 -23.018 1.00 84.56 265 ARG A O 1
ATOM 2152 N N . GLU A 1 266 ? -5.287 -10.227 -24.337 1.00 87.44 266 GLU A N 1
ATOM 2153 C CA . GLU A 1 266 ? -6.195 -9.623 -25.324 1.00 87.44 266 GLU A CA 1
ATOM 2154 C C . GLU A 1 266 ? -7.554 -9.257 -24.710 1.00 87.44 266 GLU A C 1
ATOM 2156 O O . GLU A 1 266 ? -8.030 -8.136 -24.888 1.00 87.44 266 GLU A O 1
ATOM 2161 N N . SER A 1 267 ? -8.159 -10.172 -23.950 1.00 87.50 267 SER A N 1
ATOM 2162 C CA . SER A 1 267 ? -9.451 -9.958 -23.289 1.00 87.50 267 SER A CA 1
ATOM 2163 C C . SER A 1 267 ? -9.391 -8.793 -22.303 1.00 87.50 267 SER A C 1
ATOM 2165 O O . SER A 1 267 ? -10.278 -7.937 -22.296 1.00 87.50 267 SER A O 1
ATOM 2167 N N . THR A 1 268 ? -8.313 -8.731 -21.518 1.00 87.88 268 THR A N 1
ATOM 2168 C CA . THR A 1 268 ? -8.043 -7.651 -20.561 1.00 87.88 268 THR A CA 1
ATOM 2169 C C . THR A 1 268 ? -7.917 -6.306 -21.267 1.00 87.88 268 THR A C 1
ATOM 2171 O O . THR A 1 268 ? -8.631 -5.356 -20.941 1.00 87.88 268 THR A O 1
ATOM 2174 N N . LEU A 1 269 ? -7.053 -6.220 -22.282 1.00 90.94 269 LEU A N 1
ATOM 2175 C CA . LEU A 1 269 ? -6.878 -4.983 -23.036 1.00 90.94 269 LEU A CA 1
ATOM 2176 C C . LEU A 1 269 ? -8.161 -4.547 -23.721 1.00 90.94 269 LEU A C 1
ATOM 2178 O O . LEU A 1 269 ? -8.488 -3.364 -23.725 1.00 90.94 269 LEU A O 1
ATOM 2182 N N . LEU A 1 270 ? -8.910 -5.494 -24.278 1.00 91.81 270 LEU A N 1
ATOM 2183 C CA . LEU A 1 270 ? -10.175 -5.195 -24.917 1.00 91.81 270 LEU A CA 1
ATOM 2184 C C . LEU A 1 270 ? -11.193 -4.641 -23.915 1.00 91.81 270 LEU A C 1
ATOM 2186 O O . LEU A 1 270 ? -11.959 -3.751 -24.275 1.00 91.81 270 LEU A O 1
ATOM 2190 N N . LEU A 1 271 ? -11.206 -5.127 -22.674 1.00 92.31 271 LEU A N 1
ATOM 2191 C CA . LEU A 1 271 ? -12.061 -4.601 -21.611 1.00 92.31 271 LEU A CA 1
ATOM 2192 C C . LEU A 1 271 ? -11.686 -3.155 -21.250 1.00 92.31 271 LEU A C 1
ATOM 2194 O O . LEU A 1 271 ? -12.566 -2.291 -21.216 1.00 92.31 271 LEU A O 1
ATOM 2198 N N . ILE A 1 272 ? -10.390 -2.868 -21.092 1.00 94.00 272 ILE A N 1
ATOM 2199 C CA . ILE A 1 272 ? -9.880 -1.509 -20.843 1.00 94.00 272 ILE A CA 1
ATOM 2200 C C . ILE A 1 272 ? -10.246 -0.578 -22.009 1.00 94.00 272 ILE A C 1
ATOM 2202 O O . ILE A 1 272 ? -10.817 0.494 -21.809 1.00 94.00 272 ILE A O 1
ATOM 2206 N N . VAL A 1 273 ? -9.986 -1.000 -23.248 1.00 95.06 273 VAL A N 1
ATOM 2207 C CA . VAL A 1 273 ? -10.274 -0.205 -24.449 1.00 95.06 273 VAL A CA 1
ATOM 2208 C C . VAL A 1 273 ? -11.779 0.010 -24.630 1.00 95.06 273 VAL A C 1
ATOM 2210 O O . VAL A 1 273 ? -12.189 1.117 -24.970 1.00 95.06 273 VAL A O 1
ATOM 2213 N N . LYS A 1 274 ? -12.624 -0.998 -24.371 1.00 95.12 274 LYS A N 1
ATOM 2214 C CA . LYS A 1 274 ? -14.093 -0.851 -24.387 1.00 95.12 274 LYS A CA 1
ATOM 2215 C C . LYS A 1 274 ? -14.550 0.243 -23.436 1.00 95.12 274 LYS A C 1
ATOM 2217 O O . LYS A 1 274 ? -15.338 1.096 -23.843 1.00 95.12 274 LYS A O 1
ATOM 2222 N N . LYS A 1 275 ? -14.026 0.251 -22.209 1.00 95.44 275 LYS A N 1
ATOM 2223 C CA . LYS A 1 275 ? -14.337 1.291 -21.230 1.00 95.44 275 LYS A CA 1
ATOM 2224 C C . LYS A 1 275 ? -13.884 2.667 -21.729 1.00 95.44 275 LYS A C 1
ATOM 2226 O O . LYS A 1 275 ? -14.703 3.577 -21.765 1.00 95.44 275 LYS A O 1
ATOM 2231 N N . ILE A 1 276 ? -12.654 2.801 -22.230 1.00 95.56 276 ILE A N 1
ATOM 2232 C CA . ILE A 1 276 ? -12.143 4.066 -22.795 1.00 95.56 276 ILE A CA 1
ATOM 2233 C C . ILE A 1 276 ? -13.031 4.568 -23.937 1.00 95.56 276 ILE A C 1
ATOM 2235 O O . ILE A 1 276 ? -13.473 5.714 -23.922 1.00 95.56 276 ILE A O 1
ATOM 2239 N N . VAL A 1 277 ? -13.340 3.715 -24.915 1.00 95.81 277 VAL A N 1
ATOM 2240 C CA . VAL A 1 277 ? -14.194 4.089 -26.051 1.00 95.81 277 VAL A CA 1
ATOM 2241 C C . VAL A 1 277 ? -15.589 4.501 -25.582 1.00 95.81 277 VAL A C 1
ATOM 2243 O O . VAL A 1 277 ? -16.150 5.442 -26.136 1.00 95.81 277 VAL A O 1
ATOM 2246 N N . SER A 1 278 ? -16.139 3.848 -24.554 1.00 95.38 278 SER A N 1
ATOM 2247 C CA . SER A 1 278 ? -17.432 4.235 -23.981 1.00 95.38 278 SER A CA 1
ATOM 2248 C C . SER A 1 278 ? -17.383 5.600 -23.283 1.00 95.38 278 SER A C 1
ATOM 2250 O O . SER A 1 278 ? -18.255 6.433 -23.519 1.00 95.38 278 SER A O 1
ATOM 2252 N N . THR A 1 279 ? -16.335 5.875 -22.501 1.00 95.31 279 THR A N 1
ATOM 2253 C CA . THR A 1 279 ? -16.172 7.135 -21.757 1.00 95.31 279 THR A CA 1
ATOM 2254 C C . THR A 1 279 ? -15.907 8.319 -22.685 1.00 95.31 279 THR A C 1
ATOM 2256 O O . THR A 1 279 ? -16.362 9.437 -22.439 1.00 95.31 279 THR A O 1
ATOM 2259 N N . PHE A 1 280 ? -15.187 8.088 -23.782 1.00 95.12 280 PHE A N 1
ATOM 2260 C CA . PHE A 1 280 ? -14.842 9.122 -24.753 1.00 95.12 280 PHE A CA 1
ATOM 2261 C C . PHE A 1 280 ? -15.662 9.040 -26.052 1.00 95.12 280 PHE A C 1
ATOM 2263 O O . PHE A 1 280 ? -15.244 9.582 -27.076 1.00 95.12 280 PHE A O 1
ATOM 2270 N N . PHE A 1 281 ? -16.830 8.394 -26.025 1.00 96.44 281 PHE A N 1
ATOM 2271 C CA . PHE A 1 281 ? -17.662 8.180 -27.209 1.00 96.44 281 PHE A CA 1
ATOM 2272 C C . PHE A 1 281 ? -17.951 9.488 -27.965 1.00 96.44 281 PHE A C 1
ATOM 2274 O O . PHE A 1 281 ? -18.335 10.501 -27.380 1.00 96.44 281 PHE A O 1
ATOM 2281 N N . GLY A 1 282 ? -17.754 9.470 -29.285 1.00 94.31 282 GLY A N 1
ATOM 2282 C CA . GLY A 1 282 ? -17.984 10.613 -30.171 1.00 94.31 282 GLY A CA 1
ATOM 2283 C C . GLY A 1 282 ? -16.908 11.703 -30.119 1.00 94.31 282 GLY A C 1
ATOM 2284 O O . GLY A 1 282 ? -16.995 12.673 -30.873 1.00 94.31 282 GLY A O 1
ATOM 2285 N N . LYS A 1 283 ? -15.873 11.569 -29.280 1.00 96.00 283 LYS A N 1
ATOM 2286 C CA . LYS A 1 283 ? -14.751 12.517 -29.242 1.00 96.00 283 LYS A CA 1
ATOM 2287 C C . LYS A 1 283 ? -13.727 12.186 -30.328 1.00 96.00 283 LYS A C 1
ATOM 2289 O O . LYS A 1 283 ? -13.452 11.020 -30.613 1.00 96.00 283 LYS A O 1
ATOM 2294 N N . LYS A 1 284 ? -13.159 13.232 -30.934 1.00 96.62 284 LYS A N 1
ATOM 2295 C CA . LYS A 1 284 ? -12.072 13.121 -31.913 1.00 96.62 284 LYS A CA 1
ATOM 2296 C C . LYS A 1 284 ? -10.757 12.877 -31.174 1.00 96.62 284 LYS A C 1
ATOM 2298 O O . LYS A 1 284 ? -10.363 13.700 -30.347 1.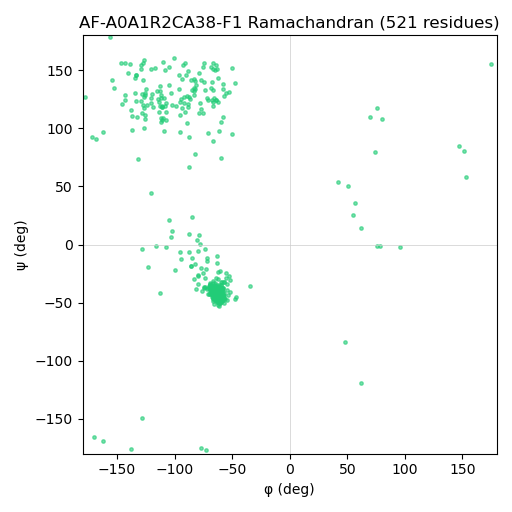00 96.62 284 LYS A O 1
ATOM 2303 N N . CYS A 1 285 ? -10.087 11.775 -31.482 1.00 96.19 285 CYS A N 1
ATOM 2304 C CA . CYS A 1 285 ? -8.836 11.372 -30.855 1.00 96.19 285 CYS A CA 1
ATOM 2305 C C . CYS A 1 285 ? -7.819 10.930 -31.905 1.00 96.19 285 CYS A C 1
ATOM 2307 O O . CYS A 1 285 ? -8.164 10.322 -32.917 1.00 96.19 285 CYS A O 1
ATOM 2309 N N . ILE A 1 286 ? -6.549 11.206 -31.632 1.00 96.75 286 ILE A N 1
ATOM 2310 C CA . ILE A 1 286 ? -5.429 10.628 -32.370 1.00 96.75 286 ILE A CA 1
ATOM 2311 C C . ILE A 1 286 ? -5.022 9.359 -31.632 1.00 96.75 286 ILE A C 1
ATOM 2313 O O . ILE A 1 286 ? -4.684 9.421 -30.449 1.00 96.75 286 ILE A O 1
ATOM 2317 N N . ILE A 1 287 ? -5.064 8.221 -32.318 1.00 96.56 287 ILE A N 1
ATOM 2318 C CA . ILE A 1 287 ? -4.699 6.922 -31.758 1.00 96.56 287 ILE A CA 1
ATOM 2319 C C . ILE A 1 287 ? -3.427 6.418 -32.430 1.00 96.56 287 ILE A C 1
ATOM 2321 O O . ILE A 1 287 ? -3.294 6.479 -33.653 1.00 96.56 287 ILE A O 1
ATOM 2325 N N . SER A 1 288 ? -2.504 5.884 -31.639 1.00 96.19 288 SER A N 1
ATOM 2326 C CA . SER A 1 288 ? -1.377 5.091 -32.129 1.00 96.19 288 SER A CA 1
ATOM 2327 C C . SER A 1 288 ? -1.283 3.771 -31.369 1.00 96.19 288 SER A C 1
ATOM 2329 O O . SER A 1 288 ? -1.703 3.671 -30.216 1.00 96.19 288 SER A O 1
ATOM 2331 N N . CYS A 1 289 ? -0.761 2.746 -32.038 1.00 95.50 289 CYS A N 1
ATOM 2332 C CA . CYS A 1 289 ? -0.570 1.413 -31.479 1.00 95.50 289 CYS A CA 1
ATOM 2333 C C . CYS A 1 289 ? 0.809 0.908 -31.906 1.00 95.50 289 CYS A C 1
ATOM 2335 O O . CYS A 1 289 ? 1.055 0.677 -33.094 1.00 95.50 289 CYS A O 1
ATOM 2337 N N . ILE A 1 290 ? 1.714 0.803 -30.936 1.00 94.50 290 ILE A N 1
ATOM 2338 C CA . ILE A 1 290 ? 3.129 0.500 -31.140 1.00 94.50 290 ILE A CA 1
ATOM 2339 C C . ILE A 1 290 ? 3.459 -0.786 -30.392 1.00 94.50 290 ILE A C 1
ATOM 2341 O O . ILE A 1 290 ? 3.319 -0.847 -29.174 1.00 94.50 290 ILE A O 1
ATOM 2345 N N . GLU A 1 291 ? 3.943 -1.796 -31.105 1.00 93.94 291 GLU A N 1
ATOM 2346 C CA . GLU A 1 291 ? 4.559 -2.973 -30.494 1.00 93.94 291 GLU A CA 1
ATOM 2347 C C . GLU A 1 291 ? 6.070 -2.734 -30.374 1.00 93.94 291 GLU A C 1
ATOM 2349 O O . GLU A 1 291 ? 6.729 -2.377 -31.351 1.00 93.94 291 GLU A O 1
ATOM 2354 N N . MET A 1 292 ? 6.623 -2.907 -29.177 1.00 93.31 292 MET A N 1
ATOM 2355 C CA . MET A 1 292 ? 8.048 -2.741 -28.900 1.00 93.31 292 MET A CA 1
ATOM 2356 C C . MET A 1 292 ? 8.723 -4.108 -28.799 1.00 93.31 292 MET A C 1
ATOM 2358 O O . MET A 1 292 ? 8.367 -4.926 -27.949 1.00 93.31 292 MET A O 1
ATOM 2362 N N . ILE A 1 293 ? 9.706 -4.339 -29.670 1.00 88.69 293 ILE A N 1
ATOM 2363 C CA . ILE A 1 293 ? 10.420 -5.607 -29.842 1.00 88.69 293 ILE A CA 1
ATOM 2364 C C . ILE A 1 293 ? 11.918 -5.319 -29.775 1.00 88.69 293 ILE A C 1
ATOM 2366 O O . ILE A 1 293 ? 12.446 -4.671 -30.676 1.00 88.69 293 ILE A O 1
ATOM 2370 N N . LYS A 1 294 ? 12.630 -5.801 -28.749 1.00 85.62 294 LYS A N 1
ATOM 2371 C CA . LYS A 1 294 ? 14.103 -5.675 -28.658 1.00 85.62 294 LYS A CA 1
ATOM 2372 C C . LYS A 1 294 ? 14.608 -4.237 -28.889 1.00 85.62 294 LYS A C 1
ATOM 2374 O O . LYS A 1 294 ? 15.459 -4.019 -29.744 1.00 85.62 294 LYS A O 1
ATOM 2379 N N . GLU A 1 295 ? 14.034 -3.260 -28.180 1.00 85.31 295 GLU A N 1
ATOM 2380 C CA . GLU A 1 295 ? 14.325 -1.814 -28.330 1.00 85.31 295 GLU A CA 1
ATOM 2381 C C . GLU A 1 295 ? 13.995 -1.210 -29.714 1.00 85.31 295 GLU A C 1
ATOM 2383 O O . GLU A 1 295 ? 14.381 -0.083 -30.021 1.00 85.31 295 GLU A O 1
ATOM 2388 N N . THR A 1 296 ? 13.237 -1.917 -30.556 1.00 90.19 296 THR A N 1
ATOM 2389 C CA . THR A 1 296 ? 12.664 -1.377 -31.799 1.00 90.19 296 THR A CA 1
ATOM 2390 C C . THR A 1 296 ? 11.155 -1.195 -31.663 1.00 90.19 296 THR A C 1
ATOM 2392 O O . THR A 1 296 ? 10.503 -1.918 -30.913 1.00 90.19 296 THR A O 1
ATOM 2395 N N . ALA A 1 297 ? 10.589 -0.218 -32.373 1.00 90.44 297 ALA A N 1
ATOM 2396 C CA . ALA A 1 297 ? 9.153 0.055 -32.399 1.00 90.44 297 ALA A CA 1
ATOM 2397 C C . ALA A 1 297 ? 8.567 -0.327 -33.763 1.00 90.44 297 ALA A C 1
ATOM 2399 O O . ALA A 1 297 ? 9.023 0.169 -34.791 1.00 90.44 297 ALA A O 1
ATOM 2400 N N . ALA A 1 298 ? 7.529 -1.160 -33.765 1.00 90.81 298 ALA A N 1
ATOM 2401 C CA . ALA A 1 298 ? 6.748 -1.508 -34.943 1.00 90.81 298 ALA A CA 1
ATOM 2402 C C . ALA A 1 298 ? 5.319 -0.967 -34.799 1.00 90.81 298 ALA A C 1
ATOM 2404 O O . ALA A 1 298 ? 4.604 -1.303 -33.853 1.00 90.81 298 ALA A O 1
ATOM 2405 N N . ASN A 1 299 ? 4.885 -0.140 -35.749 1.00 90.12 299 ASN A N 1
ATOM 2406 C CA . ASN A 1 299 ? 3.511 0.355 -35.780 1.00 90.12 299 ASN A CA 1
ATOM 2407 C C . ASN A 1 299 ? 2.561 -0.762 -36.219 1.00 90.12 299 ASN A C 1
ATOM 2409 O O . ASN A 1 299 ? 2.814 -1.451 -37.208 1.00 90.12 299 ASN A O 1
ATOM 2413 N N . LYS A 1 300 ? 1.458 -0.933 -35.487 1.00 89.12 300 LYS A N 1
ATOM 2414 C CA . LYS A 1 300 ? 0.411 -1.916 -35.813 1.00 89.12 300 LYS A CA 1
ATOM 2415 C C . LYS A 1 300 ? -0.730 -1.342 -36.633 1.00 89.12 300 LYS A C 1
ATOM 2417 O O . LYS A 1 300 ? -1.529 -2.096 -37.180 1.00 89.12 300 LYS A O 1
ATOM 2422 N N . PHE A 1 301 ? -0.790 -0.023 -36.745 1.00 86.75 301 PHE A N 1
ATOM 2423 C CA . PHE A 1 301 ? -1.695 0.642 -37.667 1.00 86.75 301 PHE A CA 1
ATOM 2424 C C . PHE A 1 301 ? -1.013 0.921 -39.015 1.00 86.75 301 PHE A C 1
ATOM 2426 O O . PHE A 1 301 ? 0.209 1.070 -39.061 1.00 86.75 301 PHE A O 1
ATOM 2433 N N . PRO A 1 302 ? -1.795 1.030 -40.108 1.00 82.50 302 PRO A N 1
ATOM 2434 C CA . PRO A 1 302 ? -1.304 1.415 -41.437 1.00 82.50 302 PRO A CA 1
ATOM 2435 C C . PRO A 1 302 ? -0.491 2.718 -41.484 1.00 82.50 302 PRO A C 1
ATOM 2437 O O . PRO A 1 302 ? 0.340 2.894 -42.369 1.00 82.50 302 PRO A O 1
ATOM 2440 N N . SER A 1 303 ? -0.736 3.634 -40.547 1.00 84.00 303 SER A N 1
ATOM 2441 C CA . SER A 1 303 ? -0.016 4.896 -40.369 1.00 84.00 303 SER A CA 1
ATOM 2442 C C . SER A 1 303 ? 0.480 5.019 -38.925 1.00 84.00 303 SER A C 1
ATOM 2444 O O . SER A 1 303 ? -0.067 4.384 -38.024 1.00 84.00 303 SER A O 1
ATOM 2446 N N . GLU A 1 304 ? 1.501 5.852 -38.680 1.00 82.31 304 GLU A N 1
ATOM 2447 C CA . GLU A 1 304 ? 2.082 6.038 -37.333 1.00 82.31 304 GLU A CA 1
ATOM 2448 C C . GLU A 1 304 ? 1.049 6.483 -36.288 1.00 82.31 304 GLU A C 1
ATOM 2450 O O . GLU A 1 304 ? 1.127 6.133 -35.111 1.00 82.31 304 GLU A O 1
ATOM 2455 N N . SER A 1 305 ? 0.059 7.254 -36.731 1.00 90.00 305 SER A N 1
ATOM 2456 C CA . SER A 1 305 ? -1.116 7.607 -35.950 1.00 90.00 305 SER A CA 1
ATOM 2457 C C . SER A 1 305 ? -2.332 7.748 -36.860 1.00 90.00 305 SER A C 1
ATOM 2459 O O . SER A 1 305 ? -2.201 7.971 -38.068 1.00 90.00 305 SER A O 1
ATOM 2461 N N . MET A 1 306 ? -3.518 7.579 -36.284 1.00 93.12 306 MET A N 1
ATOM 2462 C CA . MET A 1 306 ? -4.798 7.703 -36.970 1.00 93.12 306 MET A CA 1
ATOM 2463 C C . MET A 1 306 ? -5.699 8.651 -36.199 1.00 93.12 306 MET A C 1
ATOM 2465 O O . MET A 1 306 ? -5.886 8.495 -34.995 1.00 93.12 306 MET A O 1
ATOM 2469 N N . GLU A 1 307 ? -6.272 9.626 -36.894 1.00 94.94 307 GLU A N 1
ATOM 2470 C CA . GLU A 1 307 ? -7.291 10.490 -36.318 1.00 94.94 307 GLU A CA 1
ATOM 2471 C C . GLU A 1 307 ? -8.666 9.856 -36.529 1.00 94.94 307 GLU A C 1
ATOM 2473 O O . GLU A 1 307 ? -9.086 9.623 -37.662 1.00 94.94 307 GLU A O 1
ATOM 2478 N N . VAL A 1 308 ? -9.359 9.544 -35.436 1.00 95.00 308 VAL A N 1
ATOM 2479 C CA . VAL A 1 308 ? -10.648 8.848 -35.462 1.00 95.00 308 VAL A CA 1
ATOM 2480 C C . VAL A 1 308 ? -11.612 9.448 -34.446 1.00 95.00 308 VAL A C 1
ATOM 2482 O O . VAL A 1 308 ? -11.209 10.031 -33.440 1.00 95.00 308 VAL A O 1
ATOM 2485 N N . TYR A 1 309 ? -12.907 9.282 -34.694 1.00 95.44 309 TYR A N 1
ATOM 2486 C CA . TYR A 1 309 ? -13.933 9.505 -33.680 1.00 95.44 309 TYR A CA 1
ATOM 2487 C C . TYR A 1 309 ? -14.113 8.214 -32.886 1.00 95.44 309 TYR A C 1
ATOM 2489 O O . TYR A 1 309 ? -14.335 7.158 -33.481 1.00 95.44 309 TYR A O 1
ATOM 2497 N N . LEU A 1 310 ? -13.986 8.287 -31.561 1.00 94.19 310 LEU A N 1
ATOM 2498 C CA . LEU A 1 310 ? -14.076 7.106 -30.707 1.00 94.19 310 LEU A CA 1
ATOM 2499 C C . LEU A 1 310 ? -15.493 6.522 -30.737 1.00 94.19 310 LEU A C 1
ATOM 2501 O O . LEU A 1 310 ? -16.462 7.186 -30.371 1.00 94.19 310 LEU A O 1
ATOM 2505 N N . GLY A 1 311 ? -15.603 5.270 -31.180 1.00 94.81 311 GLY A N 1
ATOM 2506 C CA . GLY A 1 311 ? -16.867 4.551 -31.316 1.00 94.81 311 GLY A CA 1
ATOM 2507 C C . GLY A 1 311 ? -16.675 3.059 -31.623 1.00 94.81 311 GLY A C 1
ATOM 2508 O O . GLY A 1 311 ? -15.565 2.533 -31.491 1.00 94.81 311 GLY A O 1
ATOM 2509 N N . PRO A 1 312 ? -17.731 2.344 -32.056 1.00 94.75 312 PRO A N 1
ATOM 2510 C CA . PRO A 1 312 ? -17.679 0.899 -32.290 1.00 94.75 312 PRO A CA 1
ATOM 2511 C C . PRO A 1 312 ? -16.646 0.488 -33.347 1.00 94.75 312 PRO A C 1
ATOM 2513 O O . PRO A 1 312 ? -16.034 -0.572 -33.236 1.00 94.75 312 PRO A O 1
ATOM 2516 N N . ASP A 1 313 ? -16.406 1.336 -34.346 1.00 93.12 313 ASP A N 1
ATOM 2517 C CA . ASP A 1 313 ? -15.414 1.061 -35.388 1.00 93.12 313 ASP A CA 1
ATOM 2518 C C . ASP A 1 313 ? -13.977 1.207 -34.874 1.00 93.12 313 ASP A C 1
ATOM 2520 O O . ASP A 1 313 ? -13.095 0.465 -35.302 1.00 93.12 313 ASP A O 1
ATOM 2524 N N . THR A 1 314 ? -13.744 2.071 -33.880 1.00 92.81 314 THR A N 1
ATOM 2525 C CA . THR A 1 314 ? -12.458 2.132 -33.173 1.00 92.81 314 THR A CA 1
ATOM 2526 C C . THR A 1 314 ? -12.171 0.827 -32.439 1.00 92.81 314 THR A C 1
ATOM 2528 O O . THR A 1 314 ? -11.043 0.342 -32.468 1.00 92.81 314 THR A O 1
ATOM 2531 N N . LEU A 1 315 ? -13.189 0.225 -31.812 1.00 93.44 315 LEU A N 1
ATOM 2532 C CA . LEU A 1 315 ? -13.031 -1.069 -31.148 1.00 93.44 315 LEU A CA 1
ATOM 2533 C C . LEU A 1 315 ? -12.642 -2.159 -32.140 1.00 93.44 315 LEU A C 1
ATOM 2535 O O . LEU A 1 315 ? -11.700 -2.897 -31.872 1.00 93.44 315 LEU A O 1
ATOM 2539 N N . LYS A 1 316 ? -13.305 -2.218 -33.300 1.00 93.06 316 LYS A N 1
ATOM 2540 C CA . LYS A 1 316 ? -12.955 -3.168 -34.367 1.00 93.06 316 LYS A CA 1
ATOM 2541 C C . LYS A 1 316 ? -11.535 -2.947 -34.891 1.00 93.06 316 LYS A C 1
ATOM 2543 O O . LYS A 1 316 ? -10.818 -3.916 -35.116 1.00 93.06 316 LYS A O 1
ATOM 2548 N N . LEU A 1 317 ? -11.119 -1.688 -35.056 1.00 92.25 317 LEU A N 1
ATOM 2549 C CA . LEU A 1 317 ? -9.768 -1.336 -35.499 1.00 92.25 317 LEU A CA 1
ATOM 2550 C C . LEU A 1 317 ? -8.702 -1.839 -34.513 1.00 92.25 317 LEU A C 1
ATOM 2552 O O . LEU A 1 317 ? -7.730 -2.473 -34.921 1.00 92.25 317 LEU A O 1
ATOM 2556 N N . ILE A 1 318 ? -8.895 -1.588 -33.215 1.00 91.69 318 ILE A N 1
ATOM 2557 C CA . ILE A 1 318 ? -7.964 -2.023 -32.164 1.00 91.69 318 ILE A CA 1
ATOM 2558 C C . ILE A 1 318 ? -7.984 -3.555 -32.035 1.00 91.69 318 ILE A C 1
ATOM 2560 O O . ILE A 1 318 ? -6.921 -4.165 -31.967 1.00 91.69 318 ILE A O 1
ATOM 2564 N N . GLN A 1 319 ? -9.157 -4.193 -32.094 1.00 91.44 319 GLN A N 1
ATOM 2565 C CA . GLN A 1 319 ? -9.270 -5.658 -32.132 1.00 91.44 319 GLN A CA 1
ATOM 2566 C C . GLN A 1 319 ? -8.504 -6.264 -33.313 1.00 91.44 319 GLN A C 1
ATOM 2568 O O . GLN A 1 319 ? -7.781 -7.240 -33.138 1.00 91.44 319 GLN A O 1
ATOM 2573 N N . GLY A 1 320 ? -8.605 -5.668 -34.505 1.00 89.44 320 GLY A N 1
ATOM 2574 C CA . GLY A 1 320 ? -7.829 -6.096 -35.670 1.00 89.44 320 GLY A CA 1
ATOM 2575 C C . GLY A 1 320 ? -6.319 -5.985 -35.440 1.00 89.44 320 GLY A C 1
ATOM 2576 O O . GLY A 1 320 ? -5.571 -6.893 -35.792 1.00 89.44 320 GLY A O 1
ATOM 2577 N N . ALA A 1 321 ? -5.858 -4.921 -34.775 1.00 88.00 321 ALA A N 1
ATOM 2578 C CA . ALA A 1 321 ? -4.452 -4.789 -34.395 1.00 88.00 321 ALA A CA 1
ATOM 2579 C C . ALA A 1 321 ? -4.010 -5.861 -33.380 1.00 88.00 321 ALA A C 1
ATOM 2581 O O . ALA A 1 321 ? -2.866 -6.318 -33.442 1.00 88.00 321 ALA A O 1
ATOM 2582 N N . PHE A 1 322 ? -4.906 -6.297 -32.486 1.00 87.94 322 PHE A N 1
ATOM 2583 C CA . PHE A 1 322 ? -4.618 -7.334 -31.492 1.00 87.94 322 PHE A CA 1
ATOM 2584 C C . PHE A 1 322 ? -4.424 -8.724 -32.102 1.00 87.94 322 PHE A C 1
ATOM 2586 O O . PHE A 1 322 ? -3.547 -9.460 -31.655 1.00 87.94 322 PHE A O 1
ATOM 2593 N N . GLN A 1 323 ? -5.133 -9.046 -33.187 1.00 84.50 323 GLN A N 1
ATOM 2594 C CA . GLN A 1 323 ? -4.977 -10.321 -33.906 1.00 84.50 323 GLN A CA 1
ATOM 2595 C C . GLN A 1 323 ? -3.558 -10.538 -34.461 1.00 84.50 323 GLN A C 1
ATOM 2597 O O . GLN A 1 323 ? -3.144 -11.674 -34.694 1.00 84.50 323 GLN A O 1
ATOM 2602 N N . HIS A 1 324 ? -2.801 -9.457 -34.663 1.00 78.50 324 HIS A N 1
ATOM 2603 C CA . HIS A 1 324 ? -1.429 -9.476 -35.174 1.00 78.50 324 HIS A CA 1
ATOM 2604 C C . HIS A 1 324 ? -0.362 -9.278 -34.087 1.00 78.50 324 HIS A C 1
ATOM 2606 O O . HIS A 1 324 ? 0.809 -9.021 -34.406 1.00 78.50 324 HIS A O 1
ATOM 2612 N N . LEU A 1 325 ? -0.742 -9.346 -32.809 1.00 77.62 325 LEU A N 1
ATOM 2613 C CA . LEU A 1 325 ? 0.211 -9.278 -31.709 1.00 77.62 325 LEU A CA 1
ATOM 2614 C C . LEU A 1 325 ? 0.974 -10.590 -31.585 1.00 77.62 325 LEU A C 1
ATOM 2616 O O . LEU A 1 325 ? 0.425 -11.689 -31.698 1.00 77.62 325 LEU A O 1
ATOM 2620 N N . SER A 1 326 ? 2.269 -10.472 -31.307 1.00 68.25 326 SER A N 1
ATOM 2621 C CA . SER A 1 326 ? 3.030 -11.613 -30.816 1.00 68.25 326 SER A CA 1
ATOM 2622 C C . SER A 1 326 ? 2.376 -12.129 -29.526 1.00 68.25 326 SER A C 1
ATOM 2624 O O . SER A 1 326 ? 1.945 -11.338 -28.690 1.00 68.25 326 SER A O 1
ATOM 2626 N N . LYS A 1 327 ? 2.268 -13.455 -29.369 1.00 72.50 327 LYS A N 1
ATOM 2627 C CA . LYS A 1 327 ? 1.599 -14.136 -28.241 1.00 72.50 327 LYS A CA 1
ATOM 2628 C C . LYS A 1 327 ? 2.230 -13.797 -26.873 1.00 72.50 327 LYS A C 1
ATOM 2630 O O . LYS A 1 327 ? 2.961 -14.608 -26.315 1.00 72.50 327 LYS A O 1
ATOM 2635 N N . GLY A 1 328 ? 1.998 -12.595 -26.351 1.00 68.31 328 GLY A N 1
ATOM 2636 C CA . GLY A 1 328 ? 2.449 -12.150 -25.031 1.00 68.31 328 GLY A CA 1
ATOM 2637 C C . GLY A 1 328 ? 3.921 -11.728 -24.918 1.00 68.31 328 GLY A C 1
ATOM 2638 O O . GLY A 1 328 ? 4.332 -11.321 -23.838 1.00 68.31 328 GLY A O 1
ATOM 2639 N N . LYS A 1 329 ? 4.717 -11.798 -25.994 1.00 80.75 329 LYS A N 1
ATOM 2640 C CA . LYS A 1 329 ? 6.184 -11.643 -25.910 1.00 80.75 329 LYS A CA 1
ATOM 2641 C C . LYS A 1 329 ? 6.671 -10.195 -25.892 1.00 80.75 329 LYS A C 1
ATOM 2643 O O . LYS A 1 329 ? 7.715 -9.910 -25.326 1.00 80.75 329 LYS A O 1
ATOM 2648 N N . ASN A 1 330 ? 5.937 -9.283 -26.516 1.00 89.25 330 ASN A N 1
ATOM 2649 C CA . ASN A 1 330 ? 6.394 -7.910 -26.724 1.00 89.25 330 ASN A CA 1
ATOM 2650 C C . ASN A 1 330 ? 5.607 -6.920 -25.867 1.00 89.25 330 ASN A C 1
ATOM 2652 O O . ASN A 1 330 ? 4.467 -7.188 -25.483 1.00 89.25 330 ASN A O 1
ATOM 2656 N N . HIS A 1 331 ? 6.181 -5.751 -25.596 1.00 93.19 331 HIS A N 1
ATOM 2657 C CA . HIS A 1 331 ? 5.421 -4.671 -24.970 1.00 93.19 331 HIS A CA 1
ATOM 2658 C C . HIS A 1 331 ? 4.522 -4.016 -26.021 1.00 93.19 331 HIS A C 1
ATOM 2660 O O . HIS A 1 331 ? 4.926 -3.838 -27.169 1.00 93.19 331 HIS A O 1
ATOM 2666 N N . LEU A 1 332 ? 3.307 -3.648 -25.640 1.00 94.44 332 LEU A N 1
ATOM 2667 C CA . LEU A 1 332 ? 2.363 -2.954 -26.504 1.00 94.44 332 LEU A CA 1
ATOM 2668 C C . LEU A 1 332 ? 2.018 -1.612 -25.878 1.00 94.44 332 LEU A C 1
ATOM 2670 O O . LEU A 1 332 ? 1.656 -1.547 -24.712 1.00 94.44 332 LEU A O 1
ATOM 2674 N N . LEU A 1 333 ? 2.114 -0.543 -26.654 1.00 96.38 333 LEU A N 1
ATOM 2675 C CA . LEU A 1 333 ? 1.736 0.792 -26.227 1.00 96.38 333 LEU A CA 1
ATOM 2676 C C . LEU A 1 333 ? 0.615 1.310 -27.120 1.00 96.38 333 LEU A C 1
ATOM 2678 O O . LEU A 1 333 ? 0.808 1.514 -28.319 1.00 96.38 333 LEU A O 1
ATOM 2682 N N . ILE A 1 334 ? -0.538 1.574 -26.518 1.00 96.56 334 ILE A N 1
ATOM 2683 C CA . ILE A 1 334 ? -1.672 2.220 -27.173 1.00 96.56 334 ILE A CA 1
ATOM 2684 C C . ILE A 1 334 ? -1.768 3.636 -26.624 1.00 96.56 334 ILE A C 1
ATOM 2686 O O . ILE A 1 334 ? -1.893 3.828 -25.418 1.00 96.56 334 ILE A O 1
ATOM 2690 N N . THR A 1 335 ? -1.695 4.639 -27.491 1.00 97.25 335 THR A N 1
ATOM 2691 C CA . THR A 1 335 ? -1.822 6.043 -27.086 1.00 97.25 335 THR A CA 1
ATOM 2692 C C . THR A 1 335 ? -3.114 6.613 -27.636 1.00 97.25 335 THR A C 1
ATOM 2694 O O . THR A 1 335 ? -3.351 6.533 -28.836 1.00 97.25 335 THR A O 1
ATOM 2697 N N . PHE A 1 336 ? -3.910 7.232 -26.772 1.00 97.44 336 PHE A N 1
ATOM 2698 C CA . PHE A 1 336 ? -5.060 8.054 -27.120 1.00 97.44 336 PHE A CA 1
ATOM 2699 C C . PHE A 1 336 ? -4.723 9.500 -26.776 1.00 97.44 336 PHE A C 1
ATOM 2701 O O . PHE A 1 336 ? -4.479 9.838 -25.618 1.00 97.44 336 PHE A O 1
ATOM 2708 N N . LYS A 1 337 ? -4.704 10.369 -27.781 1.00 96.56 337 LYS A N 1
ATOM 2709 C CA . LYS A 1 337 ? -4.449 11.796 -27.601 1.00 96.56 337 LYS A CA 1
ATOM 2710 C C . LYS A 1 337 ? -5.685 12.600 -27.972 1.00 96.56 337 LYS A C 1
ATOM 2712 O O . LYS A 1 337 ? -6.182 12.500 -29.095 1.00 96.56 337 LYS A O 1
ATOM 2717 N N . GLN A 1 338 ? -6.147 13.429 -27.042 1.00 95.12 338 GLN A N 1
ATOM 2718 C CA . GLN A 1 338 ? -7.261 14.350 -27.239 1.00 95.12 338 GLN A CA 1
ATOM 2719 C C . GLN A 1 338 ? -6.817 15.768 -26.863 1.00 95.12 338 GLN A C 1
ATOM 2721 O O . GLN A 1 338 ? -6.754 16.129 -25.691 1.00 95.12 338 GLN A O 1
ATOM 2726 N N . GLY A 1 339 ? -6.491 16.591 -27.863 1.00 92.75 339 GLY A N 1
ATOM 2727 C CA . GLY A 1 339 ? -5.928 17.921 -27.617 1.00 92.75 339 GLY A CA 1
ATOM 2728 C C . GLY A 1 339 ? -4.580 17.840 -26.889 1.00 92.75 339 GLY A C 1
ATOM 2729 O O . GLY A 1 339 ? -3.627 17.265 -27.423 1.00 92.75 339 GLY A O 1
ATOM 2730 N N . ALA A 1 340 ? -4.509 18.425 -25.689 1.00 92.50 340 ALA A N 1
ATOM 2731 C CA . ALA A 1 340 ? -3.332 18.374 -24.814 1.00 92.50 340 ALA A CA 1
ATOM 2732 C C . ALA A 1 340 ? -3.294 17.126 -23.912 1.00 92.50 340 ALA A C 1
ATOM 2734 O O . ALA A 1 340 ? -2.226 16.775 -23.418 1.00 92.50 340 ALA A O 1
ATOM 2735 N N . SER A 1 341 ? -4.431 16.454 -23.725 1.00 95.69 341 SER A N 1
ATOM 2736 C CA . SER A 1 341 ? -4.556 15.291 -22.849 1.00 95.69 341 SER A CA 1
ATOM 2737 C C . SER A 1 341 ? -4.071 14.024 -23.535 1.00 95.69 341 SER A C 1
ATOM 2739 O O . SER A 1 341 ? -4.366 13.779 -24.712 1.00 95.69 341 SER A O 1
ATOM 2741 N N . VAL A 1 342 ? -3.333 13.209 -22.785 1.00 96.88 342 VAL A N 1
ATOM 2742 C CA . VAL A 1 342 ? -2.744 11.964 -23.274 1.00 96.88 342 VAL A CA 1
ATOM 2743 C C . VAL A 1 342 ? -3.107 10.828 -22.325 1.00 96.88 342 VAL A C 1
ATOM 2745 O O . VAL A 1 342 ? -2.786 10.875 -21.142 1.00 96.88 342 VAL A O 1
ATOM 2748 N N . LEU A 1 343 ? -3.740 9.790 -22.863 1.00 97.62 343 LEU A N 1
ATOM 2749 C CA . LEU A 1 343 ? -3.961 8.517 -22.188 1.00 97.62 343 LEU A CA 1
ATOM 2750 C C . LEU A 1 343 ? -3.104 7.451 -22.866 1.00 97.62 343 LEU A C 1
ATOM 2752 O O . LEU A 1 343 ? -3.269 7.184 -24.056 1.00 97.62 343 LEU A O 1
ATOM 2756 N N . GLN A 1 344 ? -2.192 6.839 -22.121 1.00 97.75 344 GLN A N 1
ATOM 2757 C CA . GLN A 1 344 ? -1.367 5.736 -22.608 1.00 97.75 344 GLN A CA 1
ATOM 2758 C C . GLN A 1 344 ? -1.733 4.445 -21.890 1.00 97.75 344 GLN A C 1
ATOM 2760 O O . GLN A 1 344 ? -1.820 4.426 -20.669 1.00 97.75 344 GLN A O 1
ATOM 2765 N N . ILE A 1 345 ? -1.931 3.372 -22.652 1.00 97.25 345 ILE A N 1
ATOM 2766 C CA . ILE A 1 345 ? -2.043 2.006 -22.147 1.00 97.25 345 ILE A CA 1
ATOM 2767 C C . ILE A 1 345 ? -0.758 1.293 -22.536 1.00 97.25 345 ILE A C 1
ATOM 2769 O O . ILE A 1 345 ? -0.541 1.003 -23.713 1.00 97.25 345 ILE A O 1
ATOM 2773 N N . LEU A 1 346 ? 0.099 1.046 -21.558 1.00 96.62 346 LEU A N 1
ATOM 2774 C CA . LEU A 1 346 ? 1.282 0.226 -21.715 1.00 96.62 346 LEU A CA 1
ATOM 2775 C C . LEU A 1 346 ? 0.986 -1.166 -21.192 1.00 96.62 346 LEU A C 1
ATOM 2777 O O . LEU A 1 346 ? 0.729 -1.362 -20.015 1.00 96.62 346 LEU A O 1
ATOM 2781 N N . ASP A 1 347 ? 1.084 -2.136 -22.068 1.00 94.88 347 ASP A N 1
ATOM 2782 C CA . ASP A 1 347 ? 0.842 -3.524 -21.767 1.00 94.88 347 ASP A CA 1
ATOM 2783 C C . ASP A 1 347 ? 2.140 -4.308 -21.901 1.00 94.88 347 ASP A C 1
ATOM 2785 O O . ASP A 1 347 ? 2.768 -4.370 -22.965 1.00 94.88 347 ASP A O 1
ATOM 2789 N N . LEU A 1 348 ? 2.599 -4.821 -20.770 1.00 93.00 348 LEU A N 1
ATOM 2790 C CA . LEU A 1 348 ? 3.941 -5.339 -20.613 1.00 93.00 348 LEU A CA 1
ATOM 2791 C C . LEU A 1 348 ? 4.022 -6.783 -21.109 1.00 93.00 348 LEU A C 1
ATOM 2793 O O . LEU A 1 348 ? 3.189 -7.619 -20.767 1.00 93.00 348 LEU A O 1
ATOM 2797 N N . GLY A 1 349 ? 5.043 -7.074 -21.920 1.00 88.56 349 GLY A N 1
ATOM 2798 C CA . GLY A 1 349 ? 5.422 -8.450 -22.208 1.00 88.56 349 GLY A CA 1
ATOM 2799 C C . GLY A 1 349 ? 5.954 -9.127 -20.949 1.00 88.56 349 GLY A C 1
ATOM 2800 O O . GLY A 1 349 ? 6.531 -8.471 -20.080 1.00 88.56 349 GLY A O 1
ATOM 2801 N N . GLU A 1 350 ? 5.776 -10.438 -20.868 1.00 82.38 350 GLU A N 1
ATOM 2802 C CA . GLU A 1 350 ? 6.296 -11.251 -19.773 1.00 82.38 350 GLU A CA 1
ATOM 2803 C C . GLU A 1 350 ? 7.240 -12.324 -20.311 1.00 82.38 350 GLU A C 1
ATOM 2805 O O . GLU A 1 350 ? 7.130 -12.766 -21.460 1.00 82.38 350 GLU A O 1
ATOM 2810 N N . VAL A 1 351 ? 8.197 -12.719 -19.475 1.00 81.56 351 VAL A N 1
ATOM 2811 C CA . VAL A 1 351 ? 9.151 -13.777 -19.790 1.00 81.56 351 VAL A CA 1
ATOM 2812 C C . VAL A 1 351 ? 8.467 -15.132 -19.633 1.00 81.56 351 VAL A C 1
ATOM 2814 O O . VAL A 1 351 ? 8.087 -15.515 -18.531 1.00 81.56 351 VAL A O 1
ATOM 2817 N N . ASN A 1 352 ? 8.352 -15.868 -20.738 1.00 77.81 352 ASN A N 1
ATOM 2818 C CA . ASN A 1 352 ? 7.836 -17.239 -20.761 1.00 77.81 352 ASN A CA 1
ATOM 2819 C C . ASN A 1 352 ? 8.983 -18.240 -20.951 1.00 77.81 352 ASN A C 1
ATOM 2821 O O . ASN A 1 352 ? 9.976 -17.913 -21.600 1.00 77.81 352 ASN A O 1
ATOM 2825 N N . GLU A 1 353 ? 8.814 -19.472 -20.461 1.00 74.38 353 GLU A N 1
ATOM 2826 C CA . GLU A 1 353 ? 9.826 -20.546 -20.543 1.00 74.38 353 GLU A CA 1
ATOM 2827 C C . GLU A 1 353 ? 10.288 -20.841 -21.986 1.00 74.38 353 GLU A C 1
ATOM 2829 O O . GLU A 1 353 ? 11.448 -21.176 -22.209 1.00 74.38 353 GLU A O 1
ATOM 2834 N N . ASP A 1 354 ? 9.417 -20.618 -22.976 1.00 76.00 354 ASP A N 1
ATOM 2835 C CA . ASP A 1 354 ? 9.683 -20.865 -24.403 1.00 76.00 354 ASP A CA 1
ATOM 2836 C C . ASP A 1 354 ? 10.345 -19.680 -25.148 1.00 76.00 354 ASP A C 1
ATOM 2838 O O . ASP A 1 354 ? 10.390 -19.651 -26.386 1.00 76.00 354 ASP A O 1
ATOM 2842 N N . GLN A 1 355 ? 10.785 -18.631 -24.447 1.00 78.25 355 GLN A N 1
ATOM 2843 C CA . GLN A 1 355 ? 11.414 -17.464 -25.076 1.00 78.25 355 GLN A CA 1
ATOM 2844 C C . GLN A 1 355 ? 12.924 -17.628 -25.235 1.00 78.25 355 GLN A C 1
ATOM 2846 O O . GLN A 1 355 ? 13.610 -18.249 -24.427 1.00 78.25 355 GLN A O 1
ATOM 2851 N N . SER A 1 356 ? 13.476 -17.005 -26.281 1.00 84.81 356 SER A N 1
ATOM 2852 C CA . SER A 1 356 ? 14.932 -16.917 -26.402 1.00 84.81 356 SER A CA 1
ATOM 2853 C C . SER A 1 356 ? 15.513 -16.073 -25.261 1.00 84.81 356 SER A C 1
ATOM 2855 O O . SER A 1 356 ? 14.882 -15.126 -24.780 1.00 84.81 356 SER A O 1
ATOM 2857 N N . LEU A 1 357 ? 16.752 -16.366 -24.857 1.00 84.75 357 LEU A N 1
ATOM 2858 C CA . LEU A 1 357 ? 17.452 -15.594 -23.824 1.00 84.75 357 LEU A CA 1
ATOM 2859 C C . LEU A 1 357 ? 17.494 -14.092 -24.159 1.00 84.75 357 LEU A C 1
ATOM 2861 O O . LEU A 1 357 ? 17.290 -13.258 -23.284 1.00 84.75 357 LEU A O 1
ATOM 2865 N N . ALA A 1 358 ? 17.700 -13.742 -25.431 1.00 84.75 358 ALA A N 1
ATOM 2866 C CA . ALA A 1 358 ? 17.738 -12.352 -25.881 1.00 84.75 358 ALA A CA 1
ATOM 2867 C C . ALA A 1 358 ? 16.385 -11.629 -25.725 1.00 84.75 358 ALA A C 1
ATOM 2869 O O . ALA A 1 358 ? 16.358 -10.454 -25.369 1.00 84.75 358 ALA A O 1
ATOM 2870 N N . GLU A 1 359 ? 15.266 -12.317 -25.974 1.00 83.44 359 GLU A N 1
ATOM 2871 C CA . GLU A 1 359 ? 13.917 -11.773 -25.737 1.00 83.44 359 GLU A CA 1
ATOM 2872 C C . GLU A 1 359 ? 13.675 -11.561 -24.244 1.00 83.44 359 GLU A C 1
ATOM 2874 O O . GLU A 1 359 ? 13.293 -10.468 -23.831 1.00 83.44 359 GLU A O 1
ATOM 2879 N N . SER A 1 360 ? 14.016 -12.566 -23.437 1.00 85.38 360 SER A N 1
ATOM 2880 C CA . SER A 1 360 ? 13.874 -12.518 -21.980 1.00 85.38 360 SER A CA 1
ATOM 2881 C C . SER A 1 360 ? 14.678 -11.367 -21.363 1.00 85.38 360 SER A C 1
ATOM 2883 O O . SER A 1 360 ? 14.177 -10.628 -20.516 1.00 85.38 360 SER A O 1
ATOM 2885 N N . LEU A 1 361 ? 15.924 -11.177 -21.814 1.00 86.62 361 LEU A N 1
ATOM 2886 C CA . LEU A 1 361 ? 16.789 -10.083 -21.365 1.00 86.62 361 LEU A CA 1
ATOM 2887 C C . LEU A 1 361 ? 16.238 -8.713 -21.765 1.00 86.62 361 LEU A C 1
ATOM 2889 O O . LEU A 1 361 ? 16.273 -7.793 -20.951 1.00 86.62 361 LEU A O 1
ATOM 2893 N N . SER A 1 362 ? 15.702 -8.573 -22.980 1.00 87.81 362 SER A N 1
ATOM 2894 C CA . SER A 1 362 ? 15.110 -7.310 -23.428 1.00 87.81 362 SER A CA 1
ATOM 2895 C C . SER A 1 362 ? 13.885 -6.924 -22.598 1.00 87.81 362 SER A C 1
ATOM 2897 O O . SER A 1 362 ? 13.784 -5.768 -22.189 1.00 87.81 362 SER A O 1
ATOM 2899 N N . ILE A 1 363 ? 12.990 -7.876 -22.317 1.00 88.19 363 ILE A N 1
ATOM 2900 C CA . ILE A 1 363 ? 11.792 -7.644 -21.496 1.00 88.19 363 ILE A CA 1
ATOM 2901 C C . ILE A 1 363 ? 12.201 -7.258 -20.073 1.00 88.19 363 ILE A C 1
ATOM 2903 O O . ILE A 1 363 ? 11.765 -6.232 -19.554 1.00 88.19 363 ILE A O 1
ATOM 2907 N N . ASN A 1 364 ? 13.097 -8.032 -19.455 1.00 88.81 364 ASN A N 1
ATOM 2908 C CA . ASN A 1 364 ? 13.579 -7.753 -18.102 1.00 88.81 364 ASN A CA 1
ATOM 2909 C C . ASN A 1 364 ? 14.290 -6.397 -18.007 1.00 88.81 364 ASN A C 1
ATOM 2911 O O . ASN A 1 364 ? 14.112 -5.679 -17.025 1.00 88.81 364 ASN A O 1
ATOM 2915 N N . SER A 1 365 ? 15.061 -6.022 -19.030 1.00 91.44 365 SER A N 1
ATOM 2916 C CA . SER A 1 365 ? 15.717 -4.716 -19.097 1.00 91.44 365 SER A CA 1
ATOM 2917 C C . SER A 1 365 ? 14.695 -3.579 -19.192 1.00 91.44 365 SER A C 1
ATOM 2919 O O . SER A 1 365 ? 14.787 -2.622 -18.426 1.00 91.44 365 SER A O 1
ATOM 2921 N N . SER A 1 366 ? 13.672 -3.711 -20.042 1.00 91.56 366 SER A N 1
ATOM 2922 C CA . SER A 1 366 ? 12.565 -2.747 -20.131 1.00 91.56 366 SER A CA 1
ATOM 2923 C C . SER A 1 366 ? 11.810 -2.600 -18.803 1.00 91.56 366 SER A C 1
ATOM 2925 O O . SER A 1 366 ? 11.536 -1.480 -18.372 1.00 91.56 366 SER A O 1
ATOM 2927 N N . MET A 1 367 ? 11.530 -3.712 -18.115 1.00 90.75 367 MET A N 1
ATOM 2928 C CA . MET A 1 367 ? 10.889 -3.714 -16.793 1.00 90.75 367 MET A CA 1
ATOM 2929 C C . MET A 1 367 ? 11.755 -3.031 -15.730 1.00 90.75 367 MET A C 1
ATOM 2931 O O . MET A 1 367 ? 11.252 -2.224 -14.951 1.00 90.75 367 MET A O 1
ATOM 2935 N N . PHE A 1 368 ? 13.064 -3.294 -15.731 1.00 92.38 368 PHE A N 1
ATOM 2936 C CA . PHE A 1 368 ? 14.015 -2.643 -14.832 1.00 92.38 368 PHE A CA 1
ATOM 2937 C C . PHE A 1 368 ? 14.060 -1.124 -15.044 1.00 92.38 368 PHE A C 1
ATOM 2939 O O . PHE A 1 368 ? 13.970 -0.363 -14.081 1.00 92.38 368 PHE A O 1
ATOM 2946 N N . TYR A 1 369 ? 14.143 -0.661 -16.295 1.00 94.06 369 TYR A N 1
ATOM 2947 C CA . TYR A 1 369 ? 14.141 0.774 -16.589 1.00 94.06 369 TYR A CA 1
ATOM 2948 C C . TYR A 1 369 ? 12.805 1.441 -16.256 1.00 94.06 369 TYR A C 1
ATOM 2950 O O . TYR A 1 369 ? 12.791 2.603 -15.849 1.00 94.06 369 TYR A O 1
ATOM 2958 N N . LEU A 1 370 ? 11.690 0.715 -16.373 1.00 93.75 370 LEU A N 1
ATOM 2959 C CA . LEU A 1 370 ? 10.391 1.193 -15.916 1.00 93.75 370 LEU A CA 1
ATOM 2960 C C . LEU A 1 370 ? 10.352 1.346 -14.388 1.00 93.75 370 LEU A C 1
ATOM 2962 O O . LEU A 1 370 ? 9.911 2.387 -13.906 1.00 93.75 370 LEU A O 1
ATOM 2966 N N . GLU A 1 371 ? 10.850 0.368 -13.623 1.00 92.38 371 GLU A N 1
ATOM 2967 C CA . GLU A 1 371 ? 10.988 0.488 -12.160 1.00 92.38 371 GLU A CA 1
ATOM 2968 C C . GLU A 1 371 ? 11.866 1.681 -11.775 1.00 92.38 371 GLU A C 1
ATOM 2970 O O . GLU A 1 371 ? 11.506 2.461 -10.892 1.00 92.38 371 GLU A O 1
ATOM 2975 N N . GLU A 1 372 ? 13.002 1.857 -12.455 1.00 92.69 372 GLU A N 1
ATOM 2976 C CA . GLU A 1 372 ? 13.911 2.973 -12.209 1.00 92.69 372 GLU A CA 1
ATOM 2977 C C . GLU A 1 372 ? 13.242 4.322 -12.516 1.00 92.69 372 GLU A C 1
ATOM 2979 O O . GLU A 1 372 ? 13.357 5.276 -11.738 1.00 92.69 372 GLU A O 1
ATOM 2984 N N . LEU A 1 373 ? 12.497 4.405 -13.622 1.00 93.56 373 LEU A N 1
ATOM 2985 C CA . LEU A 1 373 ? 11.710 5.582 -13.972 1.00 93.56 373 LEU A CA 1
ATOM 2986 C C . LEU A 1 373 ? 10.683 5.893 -12.879 1.00 93.56 373 LEU A C 1
ATOM 2988 O O . LEU A 1 373 ? 10.628 7.031 -12.416 1.00 93.56 373 LEU A O 1
ATOM 2992 N N . MET A 1 374 ? 9.923 4.894 -12.421 1.00 93.00 374 MET A N 1
ATOM 2993 C CA . MET A 1 374 ? 8.952 5.068 -11.336 1.00 93.00 374 MET A CA 1
ATOM 2994 C C . MET A 1 374 ? 9.622 5.517 -10.041 1.00 93.00 374 MET A C 1
ATOM 2996 O O . MET A 1 374 ? 9.120 6.415 -9.367 1.00 93.00 374 MET A O 1
ATOM 3000 N N . MET A 1 375 ? 10.793 4.967 -9.717 1.00 89.44 375 MET A N 1
ATOM 3001 C CA . MET A 1 375 ? 11.571 5.396 -8.561 1.00 89.44 375 MET A CA 1
ATOM 3002 C C . MET A 1 375 ? 11.961 6.874 -8.668 1.00 89.44 375 MET A C 1
ATOM 3004 O O . MET A 1 375 ? 11.795 7.618 -7.701 1.00 89.44 375 MET A O 1
ATOM 3008 N N . ASN A 1 376 ? 12.430 7.323 -9.833 1.00 89.31 376 ASN A N 1
ATOM 3009 C CA . ASN A 1 376 ? 12.813 8.718 -10.058 1.00 89.31 376 ASN A CA 1
ATOM 3010 C C . ASN A 1 376 ? 11.614 9.671 -10.001 1.00 89.31 376 ASN A C 1
ATOM 3012 O O . ASN A 1 376 ? 11.699 10.704 -9.335 1.00 89.31 376 ASN A O 1
ATOM 3016 N N . ILE A 1 377 ? 10.495 9.285 -10.623 1.00 88.75 377 ILE A N 1
ATOM 3017 C CA . ILE A 1 377 ? 9.222 10.015 -10.566 1.00 88.75 377 ILE A CA 1
ATOM 3018 C C . ILE A 1 377 ? 8.770 10.166 -9.112 1.00 88.75 377 ILE A C 1
ATOM 3020 O O . ILE A 1 377 ? 8.461 11.269 -8.664 1.00 88.75 377 ILE A O 1
ATOM 3024 N N . SER A 1 378 ? 8.806 9.074 -8.349 1.00 84.81 378 SER A N 1
ATOM 3025 C CA . SER A 1 378 ? 8.391 9.064 -6.947 1.00 84.81 378 SER A CA 1
ATOM 3026 C C . SER A 1 378 ? 9.276 9.978 -6.078 1.00 84.81 378 SER A C 1
ATOM 3028 O O . SER A 1 378 ? 8.775 10.739 -5.251 1.00 84.81 378 SER A O 1
ATOM 3030 N N . LYS A 1 379 ? 10.594 9.999 -6.328 1.00 82.94 379 LYS A N 1
ATOM 3031 C CA . LYS A 1 379 ? 11.562 10.865 -5.633 1.00 82.94 379 LYS A CA 1
ATOM 3032 C C . LYS A 1 379 ? 11.491 12.337 -6.054 1.00 82.94 379 LYS A C 1
ATOM 3034 O O . LYS A 1 379 ? 12.220 13.146 -5.488 1.00 82.94 379 LYS A O 1
ATOM 3039 N N . LYS A 1 380 ? 10.644 12.692 -7.029 1.00 77.38 380 LYS A N 1
ATOM 3040 C CA . LYS A 1 380 ? 10.601 14.018 -7.674 1.00 77.38 380 LYS A CA 1
ATOM 3041 C C . LYS A 1 380 ? 11.944 14.462 -8.264 1.00 77.38 380 LYS A C 1
ATOM 3043 O O . LYS A 1 380 ? 12.196 15.655 -8.411 1.00 77.38 380 LYS A O 1
ATOM 3048 N N . ASN A 1 381 ? 12.806 13.509 -8.605 1.00 77.31 381 ASN A N 1
ATOM 3049 C CA . ASN A 1 381 ? 13.983 13.804 -9.410 1.00 77.31 381 ASN A CA 1
ATOM 3050 C C . ASN A 1 381 ? 13.533 14.035 -10.851 1.00 77.31 381 ASN A C 1
ATOM 3052 O O . ASN A 1 381 ? 12.497 13.510 -11.251 1.00 77.31 381 ASN A O 1
ATOM 3056 N N . SER A 1 382 ? 14.317 14.767 -11.645 1.00 82.06 382 SER A N 1
ATOM 3057 C CA . SER A 1 382 ? 14.070 14.875 -13.083 1.00 82.06 382 SER A CA 1
ATOM 3058 C C . SER A 1 382 ? 14.081 13.467 -13.706 1.00 82.06 382 SER A C 1
ATOM 3060 O O . SER A 1 382 ? 15.135 12.822 -13.749 1.00 82.06 382 SER A O 1
ATOM 3062 N N . PRO A 1 383 ? 12.924 12.931 -14.144 1.00 86.81 383 PRO A N 1
ATOM 3063 C CA . PRO A 1 383 ? 12.868 11.576 -14.670 1.00 86.81 383 PRO A CA 1
ATOM 3064 C C . PRO A 1 383 ? 13.668 11.500 -15.973 1.00 86.81 383 PRO A C 1
ATOM 3066 O O . PRO A 1 383 ? 13.446 12.271 -16.906 1.00 86.81 383 PRO A O 1
ATOM 3069 N N . ASN A 1 384 ? 14.619 10.567 -16.042 1.00 88.62 384 ASN A N 1
ATOM 3070 C CA . ASN A 1 384 ? 15.397 10.337 -17.254 1.00 88.62 384 ASN A CA 1
ATOM 3071 C C . ASN A 1 384 ? 14.665 9.343 -18.163 1.00 88.62 384 ASN A C 1
ATOM 3073 O O . ASN A 1 384 ? 14.847 8.131 -18.050 1.00 88.62 384 ASN A O 1
ATOM 3077 N N . PHE A 1 385 ? 13.856 9.868 -19.080 1.00 92.31 385 PHE A N 1
ATOM 3078 C CA . PHE A 1 385 ? 13.116 9.052 -20.042 1.00 92.31 385 PHE A CA 1
ATOM 3079 C C . PHE A 1 385 ? 14.004 8.429 -21.125 1.00 92.31 385 PHE A C 1
ATOM 3081 O O . PHE A 1 385 ? 13.566 7.490 -21.777 1.00 92.31 385 PHE A O 1
ATOM 3088 N N . ASN A 1 386 ? 15.253 8.875 -21.300 1.00 92.12 386 ASN A N 1
ATOM 3089 C CA . ASN A 1 386 ? 16.093 8.488 -22.438 1.00 92.12 386 ASN A CA 1
ATOM 3090 C C . ASN A 1 386 ? 16.768 7.116 -22.309 1.00 92.12 386 ASN A C 1
ATOM 3092 O O . ASN A 1 386 ? 17.399 6.679 -23.268 1.00 92.12 386 ASN A O 1
ATOM 3096 N N . LYS A 1 387 ? 16.645 6.439 -21.162 1.00 91.19 387 LYS A N 1
ATOM 3097 C CA . LYS A 1 387 ? 17.375 5.193 -20.878 1.00 91.19 387 LYS A CA 1
ATOM 3098 C C . LYS A 1 387 ? 16.921 3.988 -21.703 1.00 91.19 387 LYS A C 1
ATOM 3100 O O . LYS A 1 387 ? 17.763 3.177 -22.066 1.00 91.19 387 LYS A O 1
ATOM 3105 N N . ALA A 1 388 ? 15.627 3.882 -21.996 1.00 93.38 388 ALA A N 1
ATOM 3106 C CA . ALA A 1 388 ? 15.054 2.783 -22.768 1.00 93.38 388 ALA A CA 1
ATOM 3107 C C . ALA A 1 388 ? 13.937 3.280 -23.685 1.00 93.38 388 ALA A C 1
ATOM 3109 O O . ALA A 1 388 ? 13.293 4.293 -23.398 1.00 93.38 388 ALA A O 1
ATOM 3110 N N . LEU A 1 389 ? 13.649 2.552 -24.766 1.00 94.06 389 LEU A N 1
ATOM 3111 C CA . LEU A 1 389 ? 12.577 2.926 -25.688 1.00 94.06 389 LEU A CA 1
ATOM 3112 C C . LEU A 1 389 ? 11.221 3.021 -24.970 1.00 94.06 389 LEU A C 1
ATOM 3114 O O . LEU A 1 389 ? 10.455 3.954 -25.211 1.00 94.06 389 LEU A O 1
ATOM 3118 N N . ILE A 1 390 ? 10.948 2.094 -24.046 1.00 95.00 390 ILE A N 1
ATOM 3119 C CA . ILE A 1 390 ? 9.705 2.070 -23.264 1.00 95.00 390 ILE A CA 1
ATOM 3120 C C . ILE A 1 390 ? 9.527 3.348 -22.438 1.00 95.00 390 ILE A C 1
ATOM 3122 O O . ILE A 1 390 ? 8.459 3.954 -22.460 1.00 95.00 390 ILE A O 1
ATOM 3126 N N . THR A 1 391 ? 10.588 3.820 -21.777 1.00 94.56 391 THR A N 1
ATOM 3127 C CA . THR A 1 391 ? 10.541 5.037 -20.962 1.00 94.56 391 THR A CA 1
ATOM 3128 C C . THR A 1 391 ? 10.424 6.281 -21.839 1.00 94.56 391 THR A C 1
ATOM 3130 O O . THR A 1 391 ? 9.650 7.174 -21.509 1.00 94.56 391 THR A O 1
ATOM 3133 N N . GLN A 1 392 ? 11.097 6.316 -22.995 1.00 95.25 392 GLN A N 1
ATOM 3134 C CA . GLN A 1 392 ? 10.991 7.425 -23.953 1.00 95.25 392 GLN A CA 1
ATOM 3135 C C . GLN A 1 392 ? 9.559 7.581 -24.468 1.00 95.25 392 GLN A C 1
ATOM 3137 O O . GLN A 1 392 ? 9.029 8.687 -24.555 1.00 95.25 392 GLN A O 1
ATOM 3142 N N . LYS A 1 393 ? 8.903 6.465 -24.800 1.00 95.75 393 LYS A N 1
ATOM 3143 C CA . LYS A 1 393 ? 7.540 6.488 -25.339 1.00 95.75 393 LYS A CA 1
ATOM 3144 C C . LYS A 1 393 ? 6.479 6.831 -24.295 1.00 95.75 393 LYS A C 1
ATOM 3146 O O . LYS A 1 393 ? 5.412 7.302 -24.688 1.00 95.75 393 LYS A O 1
ATOM 3151 N N . LEU A 1 394 ? 6.772 6.645 -23.008 1.00 95.69 394 LEU A N 1
ATOM 3152 C CA . LEU A 1 394 ? 5.903 7.051 -21.903 1.00 95.69 394 LEU A CA 1
ATOM 3153 C C . LEU A 1 394 ? 6.027 8.532 -21.517 1.00 95.69 394 LEU A C 1
ATOM 3155 O O . LEU A 1 394 ? 5.135 9.051 -20.848 1.00 95.69 394 LEU A O 1
ATOM 3159 N N . GLU A 1 395 ? 7.087 9.233 -21.939 1.00 94.75 395 GLU A N 1
ATOM 3160 C CA . GLU A 1 395 ? 7.294 10.651 -21.601 1.00 94.75 395 GLU A CA 1
ATOM 3161 C C . GLU A 1 395 ? 6.030 11.520 -21.791 1.00 94.75 395 GLU A C 1
ATOM 3163 O O . GLU A 1 395 ? 5.710 12.284 -20.876 1.00 94.75 395 GLU A O 1
ATOM 3168 N N . PRO A 1 396 ? 5.255 11.411 -22.894 1.00 93.31 396 PRO A N 1
ATOM 3169 C CA . PRO A 1 396 ? 4.095 12.271 -23.116 1.00 93.31 396 PRO A CA 1
ATOM 3170 C C . PRO A 1 396 ? 3.018 12.183 -22.031 1.00 93.31 396 PRO A C 1
ATOM 3172 O O . PRO A 1 396 ? 2.395 13.200 -21.738 1.00 93.31 396 PRO A O 1
ATOM 3175 N N . SER A 1 397 ? 2.791 11.004 -21.438 1.00 92.69 397 SER A N 1
ATOM 3176 C CA . SER A 1 397 ? 1.779 10.837 -20.386 1.00 92.69 397 SER A CA 1
ATOM 3177 C C . SER A 1 397 ? 2.299 11.170 -18.988 1.00 92.69 397 SER A C 1
ATOM 3179 O O . SER A 1 397 ? 1.496 11.424 -18.095 1.00 92.69 397 SER A O 1
ATOM 3181 N N . LEU A 1 398 ? 3.624 11.199 -18.799 1.00 92.00 398 LEU A N 1
ATOM 3182 C CA . LEU A 1 398 ? 4.278 11.331 -17.491 1.00 92.00 398 LEU A CA 1
ATOM 3183 C C . LEU A 1 398 ? 4.920 12.706 -17.242 1.00 92.00 398 LEU A C 1
ATOM 3185 O O . LEU A 1 398 ? 5.458 12.950 -16.164 1.00 92.00 398 LEU A O 1
ATOM 3189 N N . LYS A 1 399 ? 4.879 13.620 -18.218 1.00 86.44 399 LYS A N 1
ATOM 3190 C CA . LYS A 1 399 ? 5.579 14.913 -18.146 1.00 86.44 399 LYS A CA 1
ATOM 3191 C C . LYS A 1 399 ? 4.901 15.948 -17.248 1.00 86.44 399 LYS A C 1
ATOM 3193 O O . LYS A 1 399 ? 5.587 16.687 -16.549 1.00 86.44 399 LYS A O 1
ATOM 3198 N N . SER A 1 400 ? 3.571 16.035 -17.265 1.00 80.12 400 SER A N 1
ATOM 3199 C CA . SER A 1 400 ? 2.836 17.017 -16.461 1.00 80.12 400 SER A CA 1
ATOM 3200 C C . SER A 1 400 ? 1.414 16.556 -16.145 1.00 80.12 400 SER A C 1
ATOM 3202 O O . SER A 1 400 ? 0.741 15.945 -16.969 1.00 80.12 400 SER A O 1
ATOM 3204 N N . ASN A 1 401 ? 0.975 16.848 -14.915 1.00 85.06 401 ASN A N 1
ATOM 3205 C CA . ASN A 1 401 ? -0.339 16.493 -14.366 1.00 85.06 401 ASN A CA 1
ATOM 3206 C C . ASN A 1 401 ? -0.810 15.065 -14.705 1.00 85.06 401 ASN A C 1
ATOM 3208 O O . ASN A 1 401 ? -1.893 14.858 -15.262 1.00 85.06 401 ASN A O 1
ATOM 3212 N N . TYR A 1 402 ? 0.046 14.099 -14.384 1.00 90.00 402 TYR A N 1
ATOM 3213 C CA . TYR A 1 402 ? -0.157 12.699 -14.716 1.00 90.00 402 TYR A CA 1
ATOM 3214 C C . TYR A 1 402 ? -0.897 11.937 -13.610 1.00 90.00 402 TYR A C 1
ATOM 3216 O O . TYR A 1 402 ? -0.815 12.300 -12.437 1.00 90.00 402 TYR A O 1
ATOM 3224 N N . TYR A 1 403 ? -1.551 10.846 -13.993 1.00 93.94 403 TYR A N 1
ATOM 3225 C CA . TYR A 1 403 ? -2.039 9.794 -13.105 1.00 93.94 403 TYR A CA 1
ATOM 3226 C C . TYR A 1 403 ? -1.511 8.445 -13.599 1.00 93.94 403 TYR A C 1
ATOM 3228 O O . TYR A 1 403 ? -1.653 8.126 -14.779 1.00 93.94 403 TYR A O 1
ATOM 3236 N N . ILE A 1 404 ? -0.871 7.663 -12.732 1.00 94.75 404 ILE A N 1
ATOM 3237 C CA . ILE A 1 404 ? -0.287 6.362 -13.093 1.00 94.75 404 ILE A CA 1
ATOM 3238 C C . ILE A 1 404 ? -1.069 5.257 -12.396 1.00 94.75 404 ILE A C 1
ATOM 3240 O O . ILE A 1 404 ? -1.185 5.256 -11.172 1.00 94.75 404 ILE A O 1
ATOM 3244 N N . LEU A 1 405 ? -1.556 4.288 -13.162 1.00 95.44 405 LEU A N 1
ATOM 3245 C CA . LEU A 1 405 ? -2.264 3.133 -12.628 1.00 95.44 405 LEU A CA 1
ATOM 3246 C C . LEU A 1 405 ? -1.593 1.849 -13.088 1.00 95.44 405 LEU A C 1
ATOM 3248 O O . LEU A 1 405 ? -1.533 1.584 -14.285 1.00 95.44 405 LEU A O 1
ATOM 3252 N N . PHE A 1 406 ? -1.128 1.040 -12.142 1.00 95.44 406 PHE A N 1
ATOM 3253 C CA . PHE A 1 406 ? -0.647 -0.308 -12.424 1.00 95.44 406 PHE A CA 1
ATOM 3254 C C . PHE A 1 406 ? -1.772 -1.316 -12.212 1.00 95.44 406 PHE A C 1
ATOM 3256 O O . PHE A 1 406 ? -2.336 -1.381 -11.122 1.00 95.44 406 PHE A O 1
ATOM 3263 N N . LEU A 1 407 ? -2.057 -2.114 -13.239 1.00 94.19 407 LEU A N 1
ATOM 3264 C CA . LEU A 1 407 ? -2.975 -3.249 -13.209 1.00 94.19 407 LEU A CA 1
ATOM 3265 C C . LEU A 1 407 ? -2.149 -4.525 -13.362 1.00 94.1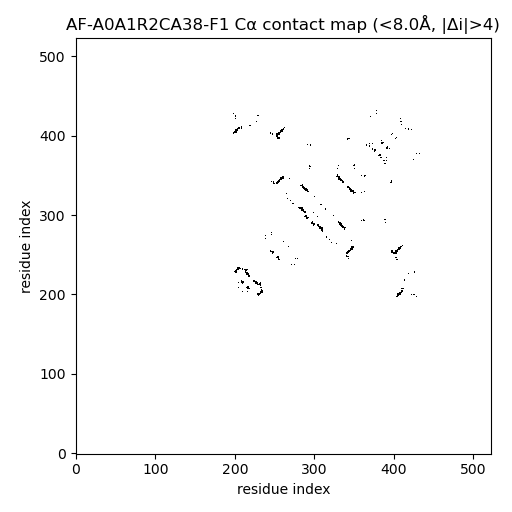9 407 LEU A C 1
ATOM 3267 O O . LEU A 1 407 ? -1.632 -4.816 -14.441 1.00 94.19 407 LEU A O 1
ATOM 3271 N N . ILE A 1 408 ? -1.970 -5.264 -12.269 1.00 93.06 408 ILE A N 1
ATOM 3272 C CA . ILE A 1 408 ? -1.109 -6.452 -12.254 1.00 93.06 408 ILE A CA 1
ATOM 3273 C C . ILE A 1 408 ? -1.972 -7.690 -12.073 1.00 93.06 408 ILE A C 1
ATOM 3275 O O . ILE A 1 408 ? -2.517 -7.923 -10.997 1.00 93.06 408 ILE A O 1
ATOM 3279 N N . HIS A 1 409 ? -2.094 -8.483 -13.130 1.00 90.94 409 HIS A N 1
ATOM 3280 C CA . HIS A 1 409 ? -2.925 -9.676 -13.144 1.00 90.94 409 HIS A CA 1
ATOM 3281 C C . HIS A 1 409 ? -2.190 -10.879 -12.576 1.00 90.94 409 HIS A C 1
ATOM 3283 O O . HIS A 1 409 ? -1.052 -11.168 -12.945 1.00 90.94 409 HIS A O 1
ATOM 3289 N N . CYS A 1 410 ? -2.856 -11.606 -11.685 1.00 88.75 410 CYS A N 1
ATOM 3290 C CA . CYS A 1 410 ? -2.294 -12.760 -10.997 1.00 88.75 410 CYS A CA 1
ATOM 3291 C C . CYS A 1 410 ? -3.281 -13.926 -11.044 1.00 88.75 410 CYS A C 1
ATOM 3293 O O . CYS A 1 410 ? -4.326 -13.903 -10.388 1.00 88.75 410 CYS A O 1
ATOM 3295 N N . GLU A 1 411 ? -2.946 -14.956 -11.819 1.00 77.06 411 GLU A N 1
ATOM 3296 C CA . GLU A 1 411 ? -3.861 -16.065 -12.086 1.00 77.06 411 GLU A CA 1
ATOM 3297 C C . GLU A 1 411 ? -3.326 -17.448 -11.702 1.00 77.06 411 GLU A C 1
ATOM 3299 O O . GLU A 1 411 ? -4.150 -18.342 -11.570 1.00 77.06 411 GLU A O 1
ATOM 3304 N N . ASN A 1 412 ? -2.011 -17.673 -11.522 1.00 72.81 412 ASN A N 1
ATOM 3305 C CA . ASN A 1 412 ? -1.450 -19.022 -11.285 1.00 72.81 412 ASN A CA 1
ATOM 3306 C C . ASN A 1 412 ? -0.022 -19.018 -10.675 1.00 72.81 412 ASN A C 1
ATOM 3308 O O . ASN A 1 412 ? 0.496 -17.982 -10.271 1.00 72.81 412 ASN A O 1
ATOM 3312 N N . ALA A 1 413 ? 0.635 -20.191 -10.647 1.00 60.12 413 ALA A N 1
ATOM 3313 C CA . ALA A 1 413 ? 2.018 -20.417 -10.194 1.00 60.12 413 ALA A CA 1
ATOM 3314 C C . ALA A 1 413 ? 3.078 -19.499 -10.849 1.00 60.12 413 ALA A C 1
ATOM 3316 O O . ALA A 1 413 ? 4.047 -19.117 -10.199 1.00 60.12 413 ALA A O 1
ATOM 3317 N N . SER A 1 414 ? 2.876 -19.058 -12.097 1.00 68.19 414 SER A N 1
ATOM 3318 C CA . SER A 1 414 ? 3.775 -18.100 -12.762 1.00 68.19 414 SER A CA 1
ATOM 3319 C C . SER A 1 414 ? 3.667 -16.670 -12.213 1.00 68.19 414 SER A C 1
ATOM 3321 O O . SER A 1 414 ? 4.534 -15.849 -12.480 1.00 68.19 414 SER A O 1
ATOM 3323 N N . SER A 1 415 ? 2.652 -16.362 -11.398 1.00 80.62 415 SER A N 1
ATOM 3324 C CA . SER A 1 415 ? 2.384 -15.009 -10.892 1.00 80.62 415 SER A CA 1
ATOM 3325 C C . SER A 1 415 ? 3.296 -14.568 -9.742 1.00 80.62 415 SER A C 1
ATOM 3327 O O . SER A 1 415 ? 3.153 -13.453 -9.245 1.00 80.62 415 SER A O 1
ATOM 3329 N N . LEU A 1 416 ? 4.243 -15.399 -9.288 1.00 87.12 416 LEU A N 1
ATOM 3330 C CA . LEU A 1 416 ? 5.163 -15.014 -8.212 1.00 87.12 416 LEU A CA 1
ATOM 3331 C C . LEU A 1 416 ? 6.069 -13.841 -8.618 1.00 87.12 416 LEU A C 1
ATOM 3333 O O . LEU A 1 416 ? 6.312 -12.943 -7.806 1.00 87.12 416 LEU A O 1
ATOM 3337 N N . SER A 1 417 ? 6.563 -13.833 -9.858 1.00 85.44 417 SER A N 1
ATOM 3338 C CA . SER A 1 417 ? 7.374 -12.742 -10.415 1.00 85.44 417 SER A CA 1
ATOM 3339 C C . SER A 1 417 ? 6.557 -11.452 -10.508 1.00 85.44 417 SER A C 1
ATOM 3341 O O . SER A 1 417 ? 7.014 -10.412 -10.034 1.00 85.44 417 SER A O 1
ATOM 3343 N N . SER A 1 418 ? 5.329 -11.533 -11.027 1.00 89.31 418 SER A N 1
ATOM 3344 C CA . SER A 1 418 ? 4.405 -10.406 -11.186 1.00 89.31 418 SER A CA 1
ATOM 3345 C C . SER A 1 418 ? 3.985 -9.827 -9.825 1.00 89.31 418 SER A C 1
ATOM 3347 O O . SER A 1 418 ? 4.028 -8.613 -9.640 1.00 89.31 418 SER A O 1
ATOM 3349 N N . LEU A 1 419 ? 3.695 -10.672 -8.825 1.00 90.50 419 LEU A N 1
ATOM 3350 C CA . LEU A 1 419 ? 3.417 -10.244 -7.444 1.00 90.50 419 LEU A CA 1
ATOM 3351 C C . LEU A 1 419 ? 4.638 -9.613 -6.770 1.00 90.50 419 LEU A C 1
ATOM 3353 O O . LEU A 1 419 ? 4.516 -8.621 -6.055 1.00 90.50 419 LEU A O 1
ATOM 3357 N N . THR A 1 420 ? 5.833 -10.158 -7.003 1.00 90.25 420 THR A N 1
ATOM 3358 C CA . THR A 1 420 ? 7.073 -9.584 -6.459 1.00 90.25 420 THR A CA 1
ATOM 3359 C C . THR A 1 420 ? 7.387 -8.237 -7.111 1.00 90.25 420 THR A C 1
ATOM 3361 O O . THR A 1 420 ? 7.833 -7.309 -6.438 1.00 90.25 420 THR A O 1
ATOM 3364 N N . PHE A 1 421 ? 7.126 -8.097 -8.410 1.00 90.06 421 PHE A N 1
ATOM 3365 C CA . PHE A 1 421 ? 7.202 -6.830 -9.132 1.00 90.06 421 PHE A CA 1
ATOM 3366 C C . PHE A 1 421 ? 6.198 -5.806 -8.585 1.00 90.06 421 PHE A C 1
ATOM 3368 O O . PHE A 1 421 ? 6.600 -4.702 -8.219 1.00 90.06 421 PHE A O 1
ATOM 3375 N N . ALA A 1 422 ? 4.930 -6.199 -8.420 1.00 91.88 422 ALA A N 1
ATOM 3376 C CA . ALA A 1 422 ? 3.886 -5.380 -7.804 1.00 91.88 422 ALA A CA 1
ATOM 3377 C C . ALA A 1 422 ? 4.296 -4.880 -6.415 1.00 91.88 422 ALA A C 1
ATOM 3379 O O . ALA A 1 422 ? 4.198 -3.690 -6.124 1.00 91.88 422 ALA A O 1
ATOM 3380 N N . ALA A 1 423 ? 4.815 -5.780 -5.576 1.00 90.06 423 ALA A N 1
ATOM 3381 C CA . ALA A 1 423 ? 5.235 -5.456 -4.220 1.00 90.06 423 ALA A CA 1
ATOM 3382 C C . ALA A 1 423 ? 6.413 -4.471 -4.210 1.00 90.06 423 ALA A C 1
ATOM 3384 O O . ALA A 1 423 ? 6.438 -3.551 -3.393 1.00 90.06 423 ALA A O 1
ATOM 3385 N N . ARG A 1 424 ? 7.370 -4.612 -5.141 1.00 90.56 424 ARG A N 1
ATOM 3386 C CA . ARG A 1 424 ? 8.475 -3.650 -5.303 1.00 90.56 424 ARG A CA 1
ATOM 3387 C C . ARG A 1 424 ? 7.973 -2.276 -5.737 1.00 90.56 424 ARG A C 1
ATOM 3389 O O . ARG A 1 424 ? 8.385 -1.284 -5.140 1.00 90.56 424 ARG A O 1
ATOM 3396 N N . LEU A 1 425 ? 7.069 -2.209 -6.717 1.00 90.25 425 LEU A N 1
ATOM 3397 C CA . LEU A 1 425 ? 6.463 -0.948 -7.154 1.00 90.25 425 LEU A CA 1
ATOM 3398 C C . LEU A 1 425 ? 5.690 -0.275 -6.021 1.00 90.25 425 LEU A C 1
ATOM 3400 O O . LEU A 1 425 ? 5.918 0.896 -5.733 1.00 90.25 425 LEU A O 1
ATOM 3404 N N . GLN A 1 426 ? 4.834 -1.016 -5.322 1.00 89.81 426 GLN A N 1
ATOM 3405 C CA . GLN A 1 426 ? 4.103 -0.473 -4.185 1.00 89.81 426 GLN A CA 1
ATOM 3406 C C . GLN A 1 426 ? 5.052 0.013 -3.086 1.00 89.81 426 GLN A C 1
ATOM 3408 O O . GLN A 1 426 ? 4.848 1.095 -2.547 1.00 89.81 426 GLN A O 1
ATOM 3413 N N . ALA A 1 427 ? 6.122 -0.727 -2.785 1.00 85.56 427 ALA A N 1
ATOM 3414 C CA . ALA A 1 427 ? 7.114 -0.303 -1.802 1.00 85.56 427 ALA A CA 1
ATOM 3415 C C . ALA A 1 427 ? 7.815 1.010 -2.192 1.00 85.56 427 ALA A C 1
ATOM 3417 O O . ALA A 1 427 ? 8.125 1.808 -1.308 1.00 85.56 427 ALA A O 1
ATOM 3418 N N . ILE A 1 428 ? 8.049 1.261 -3.487 1.00 84.75 428 ILE A N 1
ATOM 3419 C CA . ILE A 1 428 ? 8.580 2.546 -3.971 1.00 84.75 428 ILE A CA 1
ATOM 3420 C C . ILE A 1 428 ? 7.630 3.685 -3.579 1.00 84.75 428 ILE A C 1
ATOM 3422 O O . ILE A 1 428 ? 8.079 4.673 -3.000 1.00 84.75 428 ILE A O 1
ATOM 3426 N N . PHE A 1 429 ? 6.327 3.525 -3.819 1.00 81.06 429 PHE A N 1
ATOM 3427 C CA . PHE A 1 429 ? 5.331 4.561 -3.527 1.00 81.06 429 PHE A CA 1
ATOM 3428 C C . PHE A 1 429 ? 5.022 4.695 -2.025 1.00 81.06 429 PHE A C 1
ATOM 3430 O O . PHE A 1 429 ? 4.921 5.811 -1.515 1.00 81.06 429 PHE A O 1
ATOM 3437 N N . LEU A 1 430 ? 4.978 3.583 -1.283 1.00 75.19 430 LEU A N 1
ATOM 3438 C CA . LEU A 1 430 ? 4.774 3.580 0.169 1.00 75.19 430 LEU A CA 1
ATOM 3439 C C . LEU A 1 430 ? 5.947 4.203 0.928 1.00 75.19 430 LEU A C 1
ATOM 3441 O O . LEU A 1 430 ? 5.717 4.949 1.874 1.00 75.19 430 LEU A O 1
ATOM 3445 N N . ARG A 1 431 ? 7.205 3.954 0.527 1.00 65.38 431 ARG A N 1
ATOM 3446 C CA . ARG A 1 431 ? 8.386 4.527 1.209 1.00 65.38 431 ARG A CA 1
ATOM 3447 C C . ARG A 1 431 ? 8.356 6.053 1.265 1.00 65.38 431 ARG A C 1
ATOM 3449 O O . ARG A 1 431 ? 8.838 6.628 2.234 1.00 65.38 431 ARG A O 1
ATOM 3456 N N . ILE A 1 432 ? 7.777 6.698 0.257 1.00 58.41 432 ILE A N 1
ATOM 3457 C CA . ILE A 1 432 ? 7.628 8.157 0.213 1.00 58.41 432 ILE A CA 1
ATOM 3458 C C . ILE A 1 432 ? 6.455 8.628 1.069 1.00 58.41 432 ILE A C 1
ATOM 3460 O O . ILE A 1 432 ? 6.541 9.693 1.681 1.00 58.41 432 ILE A O 1
ATOM 3464 N N . SER A 1 433 ? 5.382 7.840 1.145 1.00 54.22 433 SER A N 1
ATOM 3465 C CA . SER A 1 433 ? 4.258 8.131 2.036 1.00 54.22 433 SER A CA 1
ATOM 3466 C C . SER A 1 433 ? 4.688 8.044 3.507 1.00 54.22 433 SER A C 1
ATOM 3468 O O . SER A 1 433 ? 4.583 9.029 4.236 1.00 54.22 433 SER A O 1
ATOM 3470 N N . TYR A 1 434 ? 5.337 6.944 3.909 1.00 51.41 434 TYR A N 1
ATOM 3471 C CA . TYR A 1 434 ? 5.823 6.755 5.281 1.00 51.41 434 TYR A CA 1
ATOM 3472 C C . TYR A 1 434 ? 6.921 7.742 5.679 1.00 51.41 434 TYR A C 1
ATOM 3474 O O . TYR A 1 434 ? 6.870 8.270 6.789 1.00 51.41 434 TYR A O 1
ATOM 3482 N N . SER A 1 435 ? 7.879 8.062 4.792 1.00 55.84 435 SER A N 1
ATOM 3483 C CA . SER A 1 435 ? 8.889 9.073 5.134 1.00 55.84 435 SER A CA 1
ATOM 3484 C C . SER A 1 435 ? 8.239 10.433 5.385 1.00 55.84 435 SER A C 1
ATOM 3486 O O . SER A 1 435 ? 8.651 11.150 6.287 1.00 55.84 435 SER A O 1
ATOM 3488 N N . ASN A 1 436 ? 7.200 10.794 4.627 1.00 55.22 436 ASN A N 1
ATOM 3489 C CA . ASN A 1 436 ? 6.489 12.054 4.828 1.00 55.22 436 ASN A CA 1
ATOM 3490 C C . ASN A 1 436 ? 5.588 12.034 6.071 1.00 55.22 436 ASN A C 1
ATOM 3492 O O . ASN A 1 436 ? 5.525 13.045 6.769 1.00 55.22 436 ASN A O 1
ATOM 3496 N N . GLU A 1 437 ? 4.937 10.913 6.393 1.00 55.69 437 GLU A N 1
ATOM 3497 C CA . GLU A 1 437 ? 4.111 10.778 7.599 1.00 55.69 437 GLU A CA 1
ATOM 3498 C C . GLU A 1 437 ? 4.935 10.756 8.888 1.00 55.69 437 GLU A C 1
ATOM 3500 O O . GLU A 1 437 ? 4.571 11.430 9.852 1.00 55.69 437 GLU A O 1
ATOM 3505 N N . GLU A 1 438 ? 6.065 10.047 8.927 1.00 60.00 438 GLU A N 1
ATOM 3506 C CA . GLU A 1 438 ? 6.965 10.060 10.085 1.00 60.00 438 GLU A CA 1
ATOM 3507 C C . GLU A 1 438 ? 7.625 11.427 10.266 1.00 60.00 438 GLU A C 1
ATOM 3509 O O . GLU A 1 438 ? 7.708 11.918 11.396 1.00 60.00 438 GLU A O 1
ATOM 3514 N N . ILE A 1 439 ? 8.012 12.096 9.173 1.00 60.69 439 ILE A N 1
ATOM 3515 C CA . ILE A 1 439 ? 8.477 13.488 9.217 1.00 60.69 439 ILE A CA 1
ATOM 3516 C C . ILE A 1 439 ? 7.363 14.397 9.745 1.00 60.69 439 ILE A C 1
ATOM 3518 O O . ILE A 1 439 ? 7.616 15.200 10.640 1.00 60.69 439 ILE A O 1
ATOM 3522 N N . HIS A 1 440 ? 6.119 14.252 9.279 1.00 58.34 440 HIS A N 1
ATOM 3523 C CA . HIS A 1 440 ? 4.993 15.039 9.785 1.00 58.34 440 HIS A CA 1
ATOM 3524 C C . HIS A 1 440 ? 4.677 14.756 11.254 1.00 58.34 440 HIS A C 1
ATOM 3526 O O . HIS A 1 440 ? 4.420 15.686 12.019 1.00 58.34 440 HIS A O 1
ATOM 3532 N N . ARG A 1 441 ? 4.727 13.493 11.681 1.00 71.06 441 ARG A N 1
ATOM 3533 C CA . ARG A 1 441 ? 4.529 13.092 13.076 1.00 71.06 441 ARG A CA 1
ATOM 3534 C C . ARG A 1 441 ? 5.622 13.669 13.967 1.00 71.06 441 ARG A C 1
ATOM 3536 O O . ARG A 1 441 ? 5.311 14.212 15.025 1.00 71.06 441 ARG A O 1
ATOM 3543 N N . THR A 1 442 ? 6.873 13.605 13.521 1.00 66.94 442 THR A N 1
ATOM 3544 C CA . THR A 1 442 ? 8.027 14.162 14.237 1.00 66.94 442 THR A CA 1
ATOM 3545 C C . THR A 1 442 ? 7.944 15.684 14.310 1.00 66.94 442 THR A C 1
ATOM 3547 O O . THR A 1 442 ? 8.091 16.246 15.391 1.00 66.94 442 THR A O 1
ATOM 3550 N N . LEU A 1 443 ? 7.600 16.361 13.209 1.00 62.34 443 LEU A N 1
ATOM 3551 C CA . LEU A 1 443 ? 7.360 17.807 13.192 1.00 62.34 443 LEU A CA 1
ATOM 3552 C C . LEU A 1 443 ? 6.223 18.209 14.141 1.00 62.34 443 LEU A C 1
ATOM 3554 O O . LEU A 1 443 ? 6.383 19.150 14.911 1.00 62.34 443 LEU A O 1
ATOM 3558 N N . ASN A 1 444 ? 5.117 17.462 14.167 1.00 74.94 444 ASN A N 1
ATOM 3559 C CA . ASN A 1 444 ? 4.009 17.710 15.092 1.00 74.94 444 ASN A CA 1
ATOM 3560 C C . ASN A 1 444 ? 4.404 17.509 16.563 1.00 74.94 444 ASN A C 1
ATOM 3562 O O . ASN A 1 444 ? 3.930 18.241 17.435 1.00 74.94 444 ASN A O 1
ATOM 3566 N N . LEU A 1 445 ? 5.251 16.521 16.866 1.00 82.19 445 LEU A N 1
ATOM 3567 C CA . LEU A 1 445 ? 5.782 16.320 18.216 1.00 82.19 445 LEU A CA 1
ATOM 3568 C C . LEU A 1 445 ? 6.717 17.468 18.620 1.00 82.19 445 LEU A C 1
ATOM 3570 O O . LEU A 1 445 ? 6.541 18.021 19.706 1.00 82.19 445 LEU A O 1
ATOM 3574 N N . LEU A 1 446 ? 7.619 17.891 17.730 1.00 74.50 446 LEU A N 1
ATOM 3575 C CA . LEU A 1 446 ? 8.511 19.034 17.951 1.00 74.50 446 LEU A CA 1
ATOM 3576 C C . LEU A 1 446 ? 7.737 20.350 18.128 1.00 74.50 446 LEU A C 1
ATOM 3578 O O . LEU A 1 446 ? 8.085 21.166 18.978 1.00 74.50 446 LEU A O 1
ATOM 3582 N N . GLU A 1 447 ? 6.653 20.558 17.379 1.00 77.19 447 GLU A N 1
ATOM 3583 C CA . GLU A 1 447 ? 5.772 21.723 17.520 1.00 77.19 447 GLU A CA 1
ATOM 3584 C C . GLU A 1 447 ? 5.084 21.739 18.897 1.00 77.19 447 GLU A C 1
ATOM 3586 O O . GLU A 1 447 ? 5.072 22.767 19.581 1.00 77.19 447 GLU A O 1
ATOM 3591 N N . LYS A 1 448 ? 4.566 20.587 19.350 1.00 85.69 448 LYS A N 1
ATOM 3592 C CA . LYS A 1 448 ? 3.972 20.439 20.690 1.00 85.69 448 LYS A CA 1
ATOM 3593 C C . LYS A 1 448 ? 4.996 20.688 21.795 1.00 85.69 448 LYS A C 1
ATOM 3595 O O . LYS A 1 448 ? 4.687 21.383 22.765 1.00 85.69 448 LYS A O 1
ATOM 3600 N N . GLU A 1 449 ? 6.207 20.162 21.644 1.00 83.75 449 GLU A N 1
ATOM 3601 C CA . GLU A 1 449 ? 7.299 20.382 22.590 1.00 83.75 449 GLU A CA 1
ATOM 3602 C C . GLU A 1 449 ? 7.708 21.861 22.634 1.00 83.75 449 GLU A C 1
ATOM 3604 O O . GLU A 1 449 ? 7.816 22.442 23.714 1.00 83.75 449 GLU A O 1
ATOM 3609 N N . ARG A 1 450 ? 7.818 22.520 21.472 1.00 87.75 450 ARG A N 1
ATOM 3610 C CA . ARG A 1 450 ? 8.087 23.962 21.367 1.00 87.75 450 ARG A CA 1
ATOM 3611 C C . ARG A 1 450 ? 7.042 24.791 22.114 1.00 87.75 450 ARG A C 1
ATOM 3613 O O . ARG A 1 450 ? 7.406 25.698 22.861 1.00 87.75 450 ARG A O 1
ATOM 3620 N N . ILE A 1 451 ? 5.755 24.476 21.946 1.00 88.06 451 ILE A N 1
ATOM 3621 C CA . ILE A 1 451 ? 4.653 25.161 22.643 1.00 88.06 451 ILE A CA 1
ATOM 3622 C C . ILE A 1 451 ? 4.738 24.930 24.159 1.00 88.06 451 ILE A C 1
ATOM 3624 O O . ILE A 1 451 ? 4.585 25.875 24.937 1.00 88.06 451 ILE A O 1
ATOM 3628 N N . SER A 1 452 ? 5.018 23.697 24.591 1.00 87.88 452 SER A N 1
ATOM 3629 C CA . SER A 1 452 ? 5.203 23.361 26.008 1.00 87.88 452 SER A CA 1
ATOM 3630 C C . SER A 1 452 ? 6.364 24.148 26.632 1.00 87.88 452 SER A C 1
ATOM 3632 O O . SER A 1 452 ? 6.179 24.834 27.640 1.00 87.88 452 SER A O 1
ATOM 3634 N N . ASN A 1 453 ? 7.530 24.153 25.979 1.00 84.81 453 ASN A N 1
ATOM 3635 C CA . ASN A 1 453 ? 8.713 24.892 26.422 1.00 84.81 453 ASN A CA 1
ATOM 3636 C C . ASN A 1 453 ? 8.452 26.401 26.488 1.00 84.81 453 ASN A C 1
ATOM 3638 O O . ASN A 1 453 ? 8.838 27.060 27.454 1.00 84.81 453 ASN A O 1
ATOM 3642 N N . PHE A 1 454 ? 7.725 26.953 25.514 1.00 88.88 454 PHE A N 1
ATOM 3643 C CA . PHE A 1 454 ? 7.322 28.358 25.529 1.00 88.88 454 PHE A CA 1
ATOM 3644 C C . PHE A 1 454 ? 6.403 28.699 26.717 1.00 88.88 454 PHE A C 1
ATOM 3646 O O . PHE A 1 454 ? 6.558 29.746 27.351 1.00 88.88 454 PHE A O 1
ATOM 3653 N N . ASN A 1 455 ? 5.481 27.802 27.079 1.00 88.00 455 ASN A N 1
ATOM 3654 C CA . ASN A 1 455 ? 4.630 27.972 28.259 1.00 88.00 455 ASN A CA 1
ATOM 3655 C C . ASN A 1 455 ? 5.431 27.911 29.568 1.00 88.00 455 ASN A C 1
ATOM 3657 O O . ASN A 1 455 ? 5.195 28.721 30.467 1.00 88.00 455 ASN A O 1
ATOM 3661 N N . VAL A 1 456 ? 6.409 27.006 29.670 1.00 86.81 456 VAL A N 1
ATOM 3662 C CA . VAL A 1 456 ? 7.315 26.930 30.828 1.00 86.81 456 VAL A CA 1
ATOM 3663 C C . VAL A 1 456 ? 8.149 28.207 30.954 1.00 86.81 456 VAL A C 1
ATOM 3665 O O . VAL A 1 456 ? 8.243 28.765 32.047 1.00 86.81 456 VAL A O 1
ATOM 3668 N N . LEU A 1 457 ? 8.686 28.731 29.848 1.00 86.31 457 LEU A N 1
ATOM 3669 C CA . LEU A 1 457 ? 9.425 29.998 29.843 1.00 86.31 457 LEU A CA 1
ATOM 3670 C C . LEU A 1 457 ? 8.565 31.163 30.350 1.00 86.31 457 LEU A C 1
ATOM 3672 O O . LEU A 1 457 ? 9.018 31.927 31.202 1.00 86.31 457 LEU A O 1
ATOM 3676 N N . ARG A 1 458 ? 7.295 31.251 29.930 1.00 89.50 458 ARG A N 1
ATOM 3677 C CA . ARG A 1 458 ? 6.344 32.245 30.463 1.00 89.50 458 ARG A CA 1
ATOM 3678 C C . ARG A 1 458 ? 6.120 32.108 31.970 1.00 89.50 458 ARG A C 1
ATOM 3680 O O . ARG A 1 458 ? 6.037 33.117 32.672 1.00 89.50 458 ARG A O 1
ATOM 3687 N N . LEU A 1 459 ? 6.020 30.881 32.483 1.00 89.31 459 LEU A N 1
ATOM 3688 C CA . LEU A 1 459 ? 5.882 30.637 33.923 1.00 89.31 459 LEU A CA 1
ATOM 3689 C C . LEU A 1 459 ? 7.144 31.047 34.690 1.00 89.31 459 LEU A C 1
ATOM 3691 O O . LEU A 1 459 ? 7.030 31.671 35.744 1.00 89.31 459 LEU A O 1
ATOM 3695 N N . ILE A 1 460 ? 8.332 30.767 34.148 1.00 87.75 460 ILE A N 1
ATOM 3696 C CA . ILE A 1 460 ? 9.612 31.193 34.730 1.00 87.75 460 ILE A CA 1
ATOM 3697 C C . ILE A 1 460 ? 9.715 32.721 34.752 1.00 87.75 460 ILE A C 1
ATOM 3699 O O . ILE A 1 460 ? 10.098 33.294 35.772 1.00 87.75 460 ILE A O 1
ATOM 3703 N N . GLU A 1 461 ? 9.350 33.406 33.667 1.00 91.31 461 GLU A N 1
ATOM 3704 C CA . GLU A 1 461 ? 9.330 34.872 33.624 1.00 91.31 461 GLU A CA 1
ATOM 3705 C C . GLU A 1 461 ? 8.375 35.465 34.660 1.00 91.31 461 GLU A C 1
ATOM 3707 O O . GLU A 1 461 ? 8.722 36.433 35.340 1.00 91.31 461 GLU A O 1
ATOM 3712 N N . LYS A 1 462 ? 7.189 34.869 34.820 1.00 93.75 462 LYS A N 1
ATOM 3713 C CA . LYS A 1 462 ? 6.236 35.271 35.856 1.00 93.75 462 LYS A CA 1
ATOM 3714 C C . LYS A 1 462 ? 6.816 35.062 37.256 1.00 93.75 462 LYS A C 1
ATOM 3716 O O . LYS A 1 462 ? 6.836 36.004 38.039 1.00 93.75 462 LYS A O 1
ATOM 3721 N N . ALA A 1 463 ? 7.364 33.882 37.542 1.00 89.19 463 ALA A N 1
ATOM 3722 C CA . ALA A 1 463 ? 7.982 33.580 38.831 1.00 89.19 463 ALA A CA 1
ATOM 3723 C C . ALA A 1 463 ? 9.155 34.526 39.149 1.00 89.19 463 ALA A C 1
ATOM 3725 O O . ALA A 1 463 ? 9.309 34.959 40.288 1.00 89.19 463 ALA A O 1
ATOM 3726 N N . ARG A 1 464 ? 9.956 34.910 38.144 1.00 91.12 464 ARG A N 1
ATOM 3727 C CA . ARG A 1 464 ? 11.025 35.913 38.294 1.00 91.12 464 ARG A CA 1
ATOM 3728 C C . ARG A 1 464 ? 10.476 37.296 38.647 1.00 91.12 464 ARG A C 1
ATOM 3730 O O . ARG A 1 464 ? 11.048 37.958 39.512 1.00 91.12 464 ARG A O 1
ATOM 3737 N N . LYS A 1 465 ? 9.377 37.725 38.015 1.00 93.25 465 LYS A N 1
ATOM 3738 C CA . LYS A 1 465 ? 8.696 38.988 38.351 1.00 93.25 465 LYS A CA 1
ATOM 3739 C C . LYS A 1 465 ? 8.135 38.956 39.772 1.00 93.25 465 LYS A C 1
ATOM 3741 O O . LYS A 1 465 ? 8.373 39.893 40.529 1.00 93.25 465 LYS A O 1
ATOM 3746 N N . ASP A 1 466 ? 7.471 37.869 40.152 1.00 90.88 466 ASP A N 1
ATOM 3747 C CA . ASP A 1 466 ? 6.912 37.698 41.496 1.00 90.88 466 ASP A CA 1
ATOM 3748 C C . ASP A 1 466 ? 8.027 37.713 42.556 1.00 90.88 466 ASP A C 1
ATOM 3750 O O . ASP A 1 466 ? 7.942 38.436 43.547 1.00 90.88 466 ASP A O 1
ATOM 3754 N N . LEU A 1 467 ? 9.135 37.006 42.316 1.00 91.81 467 LEU A N 1
ATOM 3755 C CA . LEU A 1 467 ? 10.303 37.001 43.201 1.00 91.81 467 LEU A CA 1
ATOM 3756 C C . LEU A 1 467 ? 10.943 38.392 43.337 1.00 91.81 467 LEU A C 1
ATOM 3758 O O . LEU A 1 467 ? 11.361 38.764 44.433 1.00 91.81 467 LEU A O 1
ATOM 3762 N N . ALA A 1 468 ? 10.994 39.181 42.260 1.00 93.06 468 ALA A N 1
ATOM 3763 C CA . ALA A 1 468 ? 11.464 40.565 42.319 1.00 93.06 468 ALA A CA 1
ATOM 3764 C C . ALA A 1 468 ? 10.545 41.454 43.180 1.00 93.06 468 ALA A C 1
ATOM 3766 O O . ALA A 1 468 ? 11.039 42.261 43.969 1.00 93.06 468 ALA A O 1
ATOM 3767 N N . LEU A 1 469 ? 9.222 41.270 43.091 1.00 92.06 469 LEU A N 1
ATOM 3768 C CA . LEU A 1 469 ? 8.256 41.966 43.949 1.00 92.06 469 LEU A CA 1
ATOM 3769 C C . LEU A 1 469 ? 8.414 41.572 45.423 1.00 92.06 469 LEU A C 1
ATOM 3771 O O . LEU A 1 469 ? 8.417 42.446 46.290 1.00 92.06 469 LEU A O 1
ATOM 3775 N N . TYR A 1 470 ? 8.603 40.281 45.715 1.00 90.31 470 TYR A N 1
ATOM 3776 C CA . TYR A 1 470 ? 8.848 39.808 47.080 1.00 90.31 470 TYR A CA 1
ATOM 3777 C C . TYR A 1 470 ? 10.153 40.350 47.661 1.00 90.31 470 TYR A C 1
ATOM 3779 O O . TYR A 1 470 ? 10.154 40.788 48.809 1.00 90.31 470 TYR A O 1
ATOM 3787 N N . LYS A 1 471 ? 11.241 40.380 46.879 1.00 92.31 471 LYS A N 1
ATOM 3788 C CA . LYS A 1 471 ? 12.510 40.993 47.303 1.00 92.31 471 LYS A CA 1
ATOM 3789 C C . LYS A 1 471 ? 12.329 42.467 47.657 1.00 92.31 471 LYS A C 1
ATOM 3791 O O . LYS A 1 471 ? 12.711 42.872 48.748 1.00 92.31 471 LYS A O 1
ATOM 3796 N N . LYS A 1 472 ? 11.657 43.232 46.792 1.00 93.38 472 LYS A N 1
ATOM 3797 C CA . LYS A 1 472 ? 11.357 44.647 47.047 1.00 93.38 472 LYS A CA 1
ATOM 3798 C C . LYS A 1 472 ? 10.514 44.843 48.316 1.00 93.38 472 LYS A C 1
ATOM 3800 O O . LYS A 1 472 ? 10.811 45.719 49.120 1.00 93.38 472 LYS A O 1
ATOM 3805 N N . SER A 1 473 ? 9.498 44.004 48.530 1.00 92.12 473 SER A N 1
ATOM 3806 C CA . SER A 1 473 ? 8.681 44.043 49.751 1.00 92.12 473 SER A CA 1
ATOM 3807 C C . SER A 1 473 ? 9.480 43.672 51.009 1.00 92.12 473 SER A C 1
ATOM 3809 O O . SER A 1 473 ? 9.261 44.261 52.066 1.00 92.12 473 SER A O 1
ATOM 3811 N N . GLY A 1 474 ? 10.418 42.725 50.903 1.00 90.88 474 GLY A N 1
ATOM 3812 C CA . GLY A 1 474 ? 11.364 42.386 51.969 1.00 90.88 474 GLY A CA 1
ATOM 3813 C C . GLY A 1 474 ? 12.242 43.578 52.352 1.00 90.88 474 GLY A C 1
ATOM 3814 O O . GLY A 1 474 ? 12.261 43.966 53.515 1.00 90.88 474 GLY A O 1
ATOM 3815 N N . GLU A 1 475 ? 12.855 44.235 51.364 1.00 93.88 475 GLU A N 1
ATOM 3816 C CA . GLU A 1 475 ? 13.670 45.441 51.574 1.00 93.88 475 GLU A CA 1
ATOM 3817 C C . GLU A 1 475 ? 12.877 46.590 52.225 1.00 93.88 475 GLU A C 1
ATOM 3819 O O . GLU A 1 475 ? 13.404 47.328 53.058 1.00 93.88 475 GLU A O 1
ATOM 3824 N N . GLU A 1 476 ? 11.602 46.767 51.865 1.00 92.88 476 GLU A N 1
ATOM 3825 C CA . GLU A 1 476 ? 10.717 47.754 52.497 1.00 92.88 476 GLU A CA 1
ATOM 3826 C C . GLU A 1 476 ? 10.426 47.414 53.967 1.00 92.88 476 GLU A C 1
ATOM 3828 O O . GLU A 1 476 ? 10.462 48.304 54.821 1.00 92.88 476 GLU A O 1
ATOM 3833 N N . LYS A 1 477 ? 10.190 46.134 54.287 1.00 90.69 477 LYS A N 1
ATOM 3834 C CA . LYS A 1 477 ? 10.012 45.680 55.676 1.00 90.69 477 LYS A CA 1
ATOM 3835 C C . LYS A 1 477 ? 11.279 45.881 56.499 1.00 90.69 477 LYS A C 1
ATOM 3837 O O . LYS A 1 477 ? 11.182 46.397 57.611 1.00 90.69 477 LYS A O 1
ATOM 3842 N N . ASP A 1 478 ? 12.442 45.548 55.950 1.00 92.31 478 ASP A N 1
ATOM 3843 C CA . ASP A 1 478 ? 13.726 45.722 56.633 1.00 92.31 478 ASP A CA 1
ATOM 3844 C C . ASP A 1 478 ? 13.991 47.202 56.951 1.00 92.31 478 ASP A C 1
ATOM 3846 O O . ASP A 1 478 ? 14.368 47.534 58.077 1.00 92.31 478 ASP A O 1
ATOM 3850 N N . LYS A 1 479 ? 13.671 48.119 56.024 1.00 93.50 479 LYS A N 1
ATOM 3851 C CA . LYS A 1 479 ? 13.723 49.574 56.269 1.00 93.50 479 LYS A CA 1
ATOM 3852 C C . LYS A 1 479 ? 12.792 50.012 57.402 1.00 93.50 479 LYS A C 1
ATOM 3854 O O . LYS A 1 479 ? 13.186 50.824 58.240 1.00 93.50 479 LYS A O 1
ATOM 3859 N N . ILE A 1 480 ? 11.564 49.488 57.458 1.00 90.69 480 ILE A N 1
ATOM 3860 C CA . ILE A 1 480 ? 10.611 49.797 58.540 1.00 90.69 480 ILE A CA 1
ATOM 3861 C C . ILE A 1 480 ? 11.146 49.297 59.886 1.00 90.69 480 ILE A C 1
ATOM 3863 O O . ILE A 1 480 ? 11.107 50.035 60.872 1.00 90.69 480 ILE A O 1
ATOM 3867 N N . VAL A 1 481 ? 11.677 48.073 59.930 1.00 89.69 481 VAL A N 1
ATOM 3868 C CA . VAL A 1 481 ? 12.289 47.494 61.136 1.00 89.69 481 VAL A CA 1
ATOM 3869 C C . VAL A 1 481 ? 13.484 48.333 61.591 1.00 89.69 481 VAL A C 1
ATOM 3871 O O . VAL A 1 481 ? 13.609 48.622 62.781 1.00 89.69 481 VAL A O 1
ATOM 3874 N N . GLU A 1 482 ? 14.327 48.798 60.669 1.00 93.56 482 GLU A N 1
ATOM 3875 C CA . GLU A 1 482 ? 15.448 49.685 60.984 1.00 93.56 482 GLU A CA 1
ATOM 3876 C C . GLU A 1 482 ? 14.975 51.021 61.590 1.00 93.56 482 GLU A C 1
ATOM 3878 O O . GLU A 1 482 ? 15.518 51.469 62.605 1.00 93.56 482 GLU A O 1
ATOM 3883 N N . ILE A 1 483 ? 13.928 51.637 61.026 1.00 92.31 483 ILE A N 1
ATOM 3884 C CA . ILE A 1 483 ? 13.318 52.871 61.554 1.00 92.31 483 ILE A CA 1
ATOM 3885 C C . ILE A 1 483 ? 12.745 52.645 62.958 1.00 92.31 483 ILE A C 1
ATOM 3887 O O . ILE A 1 483 ? 12.975 53.459 63.855 1.00 92.31 483 ILE A O 1
ATOM 3891 N N . LEU A 1 484 ? 12.012 51.549 63.169 1.00 87.69 484 LEU A N 1
ATOM 3892 C CA . LEU A 1 484 ? 11.441 51.205 64.473 1.00 87.69 484 LEU A CA 1
ATOM 3893 C C . LEU A 1 484 ? 12.536 50.960 65.513 1.00 87.69 484 LEU A C 1
ATOM 3895 O O . LEU A 1 484 ? 12.451 51.489 66.619 1.00 87.69 484 LEU A O 1
ATOM 3899 N N . ASN A 1 485 ? 13.600 50.246 65.149 1.00 87.44 485 ASN A N 1
ATOM 3900 C CA . ASN A 1 485 ? 14.747 50.019 66.025 1.00 87.44 485 ASN A CA 1
ATOM 3901 C C . ASN A 1 485 ? 15.473 51.325 66.378 1.00 87.44 485 ASN A C 1
ATOM 3903 O O . ASN A 1 485 ? 15.868 51.507 67.531 1.00 87.44 485 ASN A O 1
ATOM 3907 N N . LYS A 1 486 ? 15.613 52.263 65.429 1.00 90.62 486 LYS A N 1
ATOM 3908 C CA . LYS A 1 486 ? 16.133 53.614 65.709 1.00 90.62 486 LYS A CA 1
ATOM 3909 C C . LYS A 1 486 ? 15.228 54.366 66.690 1.00 90.62 486 LYS A C 1
ATOM 3911 O O . LYS A 1 486 ? 15.734 54.886 67.683 1.00 90.62 486 LYS A O 1
ATOM 3916 N N . LYS A 1 487 ? 13.903 54.349 66.481 1.00 86.50 487 LYS A N 1
ATOM 3917 C CA . LYS A 1 487 ? 12.924 54.974 67.392 1.00 86.50 487 LYS A CA 1
ATOM 3918 C C . LYS A 1 487 ? 12.974 54.383 68.802 1.00 86.50 487 LYS A C 1
ATOM 3920 O O . LYS A 1 487 ? 12.999 55.131 69.777 1.00 86.50 487 LYS A O 1
ATOM 3925 N N . LEU A 1 488 ? 13.040 53.058 68.915 1.00 82.81 488 LEU A N 1
ATOM 3926 C CA . LEU A 1 488 ? 13.081 52.352 70.195 1.00 82.81 488 LEU A CA 1
ATOM 3927 C C . LEU A 1 488 ? 14.370 52.651 70.974 1.00 82.81 488 LEU A C 1
ATOM 3929 O O . LEU A 1 488 ? 14.340 52.799 72.193 1.00 82.81 488 LEU A O 1
ATOM 3933 N N . LYS A 1 489 ? 15.501 52.797 70.271 1.00 81.56 489 LYS A N 1
ATOM 3934 C CA . LYS A 1 489 ? 16.760 53.252 70.877 1.00 81.56 489 LYS A CA 1
ATOM 3935 C C . LYS A 1 489 ? 16.681 54.708 71.346 1.00 81.56 489 LYS A C 1
ATOM 3937 O O . LYS A 1 489 ? 17.202 55.008 72.412 1.00 81.56 489 LYS A O 1
ATOM 3942 N N . SER A 1 490 ? 15.992 55.588 70.613 1.00 76.62 490 SER A N 1
ATOM 3943 C CA . SER A 1 490 ? 15.788 56.984 71.035 1.00 76.62 490 SER A CA 1
ATOM 3944 C C . SER A 1 490 ? 14.753 57.171 72.155 1.00 76.62 490 SER A C 1
ATOM 3946 O O . SER A 1 490 ? 14.853 58.144 72.892 1.00 76.62 490 SER A O 1
ATOM 3948 N N . SER A 1 491 ? 13.782 56.262 72.332 1.00 61.19 491 SER A N 1
ATOM 3949 C CA . SER A 1 491 ? 12.733 56.402 73.361 1.00 61.19 491 SER A CA 1
ATOM 3950 C C . SER A 1 491 ? 13.115 55.839 74.736 1.00 61.19 491 SER A C 1
ATOM 3952 O O . SER A 1 491 ? 12.359 56.004 75.689 1.00 61.19 491 SER A O 1
ATOM 3954 N N . ARG A 1 492 ? 14.271 55.174 74.873 1.00 53.00 492 ARG A N 1
ATOM 3955 C CA . ARG A 1 492 ? 14.757 54.609 76.149 1.00 53.00 492 ARG A CA 1
ATOM 3956 C C . ARG A 1 492 ? 15.512 55.605 77.044 1.00 53.00 492 ARG A C 1
ATOM 3958 O O . ARG A 1 492 ? 16.264 55.186 77.914 1.00 53.00 492 ARG A O 1
ATOM 3965 N N . PHE A 1 493 ? 15.268 56.904 76.890 1.00 51.38 493 PHE A N 1
ATOM 3966 C CA . PHE A 1 493 ? 15.716 57.934 77.834 1.00 51.38 493 PHE A CA 1
ATOM 3967 C C . PHE A 1 493 ? 14.561 58.878 78.196 1.00 51.38 493 PHE A C 1
ATOM 3969 O O . PHE A 1 493 ? 14.489 60.011 77.737 1.00 51.38 493 PHE A O 1
ATOM 3976 N N . SER A 1 494 ? 13.633 58.374 79.010 1.00 46.19 494 SER A N 1
ATOM 3977 C CA . SER A 1 494 ? 12.851 59.163 79.973 1.00 46.19 494 SER A CA 1
ATOM 3978 C C . SER A 1 494 ? 12.128 58.191 80.914 1.00 46.19 494 SER A C 1
ATOM 3980 O O . SER A 1 494 ? 11.044 57.706 80.582 1.00 46.19 494 SER A O 1
ATOM 3982 N N . PRO A 1 495 ? 12.725 57.815 82.057 1.00 48.00 495 PRO A N 1
ATOM 3983 C CA . PRO A 1 495 ? 12.047 57.029 83.069 1.00 48.00 495 PRO A CA 1
ATOM 3984 C C . PRO A 1 495 ? 11.309 57.986 84.001 1.00 48.00 495 PRO A C 1
ATOM 3986 O O . PRO A 1 495 ? 11.677 58.120 85.158 1.00 48.00 495 PRO A O 1
ATOM 3989 N N . GLU A 1 496 ? 10.286 58.681 83.514 1.00 46.97 496 GLU A N 1
ATOM 3990 C CA . GLU A 1 496 ? 9.400 59.406 84.416 1.00 46.97 496 GLU A CA 1
ATOM 3991 C C . GLU A 1 496 ? 7.962 59.401 83.904 1.00 46.97 496 GLU A C 1
ATOM 3993 O O . GLU A 1 496 ? 7.649 59.926 82.838 1.00 46.97 496 GLU A O 1
ATOM 3998 N N . LYS A 1 497 ? 7.104 58.844 84.767 1.00 47.53 497 LYS A N 1
ATOM 3999 C CA . LYS A 1 497 ? 5.637 58.872 84.764 1.00 47.53 497 LYS A CA 1
ATOM 4000 C C . LYS A 1 497 ? 4.955 57.891 83.815 1.00 47.53 497 LYS A C 1
ATOM 4002 O O . LYS A 1 497 ? 4.840 58.124 82.619 1.00 47.53 497 LYS A O 1
ATOM 4007 N N . THR A 1 498 ? 4.351 56.859 84.405 1.00 43.81 498 THR A N 1
ATOM 4008 C CA . THR A 1 498 ? 2.878 56.735 84.421 1.00 43.81 498 THR A CA 1
ATOM 4009 C C . THR A 1 498 ? 2.437 55.589 85.336 1.00 43.81 498 THR A C 1
ATOM 4011 O O . THR A 1 498 ? 2.319 54.434 84.942 1.00 43.81 498 THR A O 1
ATOM 4014 N N . GLU A 1 499 ? 2.169 55.946 86.593 1.00 46.12 499 GLU A N 1
ATOM 4015 C CA . GLU A 1 499 ? 1.074 55.346 87.351 1.00 46.12 499 GLU A CA 1
ATOM 4016 C C . GLU A 1 499 ? -0.262 55.690 86.674 1.00 46.12 499 GLU A C 1
ATOM 4018 O O . GLU A 1 499 ? -0.415 56.782 86.126 1.00 46.12 499 GLU A O 1
ATOM 4023 N N . ARG A 1 500 ? -1.235 54.785 86.839 1.00 46.41 500 ARG A N 1
ATOM 4024 C CA . ARG A 1 500 ? -2.662 54.907 86.492 1.00 46.41 500 ARG A CA 1
ATOM 4025 C C . ARG A 1 500 ? -2.970 54.927 84.994 1.00 46.41 500 ARG A C 1
ATOM 4027 O O . ARG A 1 500 ? -2.768 55.926 84.326 1.00 46.41 500 ARG A O 1
ATOM 4034 N N . ILE A 1 501 ? -3.584 53.840 84.524 1.00 45.28 501 ILE A N 1
ATOM 4035 C CA . ILE A 1 501 ? -4.935 53.822 83.930 1.00 45.28 501 ILE A CA 1
ATOM 4036 C C . ILE A 1 501 ? -5.399 52.356 83.950 1.00 45.28 501 ILE A C 1
ATOM 4038 O O . ILE A 1 501 ? -5.056 51.538 83.102 1.00 45.28 501 ILE A O 1
ATOM 4042 N N . SER A 1 502 ? -6.165 52.018 84.983 1.00 42.84 502 SER A N 1
ATOM 4043 C CA . SER A 1 502 ? -7.126 50.922 84.992 1.00 42.84 502 SER A CA 1
ATOM 4044 C C . SER A 1 502 ? -8.456 51.496 84.508 1.00 42.84 502 SER A C 1
ATOM 4046 O O . SER A 1 502 ? -9.079 52.253 85.244 1.00 42.84 502 SER A O 1
ATOM 4048 N N . SER A 1 503 ? -8.842 51.197 83.262 1.00 46.12 503 SER A N 1
ATOM 4049 C CA . SER A 1 503 ? -10.212 51.228 82.693 1.00 46.12 503 SER A CA 1
ATOM 4050 C C . SER A 1 503 ? -10.193 51.616 81.211 1.00 46.12 503 SER A C 1
ATOM 4052 O O . SER A 1 503 ? -10.410 52.768 80.866 1.00 46.12 503 SER A O 1
ATOM 4054 N N . LEU A 1 504 ? -9.986 50.650 80.314 1.00 40.56 504 LEU A N 1
ATOM 4055 C CA . LEU A 1 504 ? -10.409 50.783 78.916 1.00 40.56 504 LEU A CA 1
ATOM 4056 C C . LEU A 1 504 ? -10.907 49.427 78.398 1.00 40.56 504 LEU A C 1
ATOM 4058 O O . LEU A 1 504 ? -10.232 48.405 78.505 1.00 40.56 504 LEU A O 1
ATOM 4062 N N . SER A 1 505 ? -12.139 49.453 77.900 1.00 41.81 505 SER A N 1
ATOM 4063 C CA . SER A 1 505 ? -12.926 48.365 77.326 1.00 41.81 505 SER A CA 1
ATOM 4064 C C . SER A 1 505 ? -12.343 47.829 76.006 1.00 41.81 505 SER A C 1
ATOM 4066 O O . SER A 1 505 ? -11.659 48.562 75.288 1.00 41.81 505 SER A O 1
ATOM 4068 N N . PRO A 1 506 ? -12.648 46.574 75.619 1.00 46.47 506 PRO A N 1
ATOM 4069 C CA . PRO A 1 506 ? -12.176 45.987 74.372 1.00 46.47 506 PRO A CA 1
ATOM 4070 C C . PRO A 1 506 ? -13.067 46.429 73.203 1.00 46.47 506 PRO A C 1
ATOM 4072 O O . PRO A 1 506 ? -13.914 45.687 72.718 1.00 46.47 506 PRO A O 1
ATOM 4075 N N . THR A 1 507 ? -12.865 47.650 72.724 1.00 49.53 507 THR A N 1
ATOM 4076 C CA . THR A 1 507 ? -13.400 48.106 71.436 1.00 49.53 507 THR A CA 1
ATOM 4077 C C . THR A 1 507 ? -12.316 48.881 70.711 1.00 49.53 507 THR A C 1
ATOM 4079 O O . THR A 1 507 ? -12.081 50.037 71.042 1.00 49.53 507 THR A O 1
ATOM 4082 N N . ASN A 1 508 ? -11.639 48.201 69.776 1.00 45.56 508 ASN A N 1
ATOM 4083 C CA . ASN A 1 508 ? -11.030 48.706 68.532 1.00 45.56 508 ASN A CA 1
ATOM 4084 C C . ASN A 1 508 ? -9.822 47.846 68.128 1.00 45.56 508 ASN A C 1
ATOM 40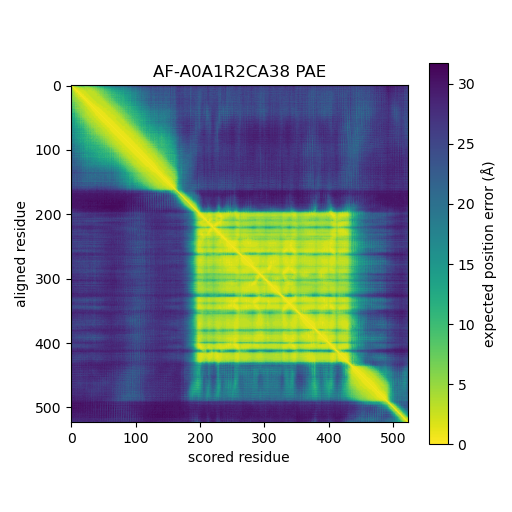86 O O . ASN A 1 508 ? -8.668 48.204 68.323 1.00 45.56 508 ASN A O 1
ATOM 4090 N N . LEU A 1 509 ? -10.122 46.702 67.509 1.00 43.75 509 LEU A N 1
ATOM 4091 C CA . LEU A 1 509 ? -9.215 45.969 66.616 1.00 43.75 509 LEU A CA 1
ATOM 4092 C C . LEU A 1 509 ? -9.864 45.856 65.223 1.00 43.75 509 LEU A C 1
ATOM 4094 O O . LEU A 1 509 ? -9.883 44.806 64.589 1.00 43.75 509 LEU A O 1
ATOM 4098 N N . LYS A 1 510 ? -10.442 46.967 64.755 1.00 48.03 510 LYS A N 1
ATOM 4099 C CA . LYS A 1 510 ? -10.742 47.213 63.342 1.00 48.03 510 LYS A CA 1
ATOM 4100 C C . LYS A 1 510 ? -9.769 48.294 62.894 1.00 48.03 510 LYS A C 1
ATOM 4102 O O . LYS A 1 510 ? -9.972 49.438 63.265 1.00 48.03 510 LYS A O 1
ATOM 4107 N N . ASP A 1 511 ? -8.676 47.873 62.261 1.00 50.66 511 ASP A N 1
ATOM 4108 C CA . ASP A 1 511 ? -7.824 48.636 61.324 1.00 50.66 511 ASP A CA 1
ATOM 4109 C C . ASP A 1 511 ? -6.386 48.102 61.332 1.00 50.66 511 ASP A C 1
ATOM 4111 O O . ASP A 1 511 ? -5.410 48.809 61.569 1.00 50.66 511 ASP A O 1
ATOM 4115 N N . ILE A 1 512 ? -6.238 46.814 61.013 1.00 43.66 512 ILE A N 1
ATOM 4116 C CA . ILE A 1 512 ? -5.013 46.341 60.369 1.00 43.66 512 ILE A CA 1
ATOM 4117 C C . ILE A 1 512 ? -5.420 45.977 58.949 1.00 43.66 512 ILE A C 1
ATOM 4119 O O . ILE A 1 512 ? -6.191 45.046 58.719 1.00 43.66 512 ILE A O 1
ATOM 4123 N N . GLY A 1 513 ? -4.966 46.819 58.024 1.00 41.91 513 GLY A N 1
ATOM 4124 C CA . GLY A 1 513 ? -5.368 46.845 56.630 1.00 41.91 513 GLY A CA 1
ATOM 4125 C C . GLY A 1 513 ? -5.361 45.475 55.963 1.00 41.91 513 GLY A C 1
ATOM 4126 O O . GLY A 1 513 ? -4.445 44.668 56.123 1.00 41.91 513 GLY A O 1
ATOM 4127 N N . HIS A 1 514 ? -6.402 45.261 55.162 1.00 42.53 514 HIS A N 1
ATOM 4128 C CA . HIS A 1 514 ? -6.525 44.177 54.206 1.00 42.53 514 HIS A CA 1
ATOM 4129 C C . HIS A 1 514 ? -5.277 44.078 53.315 1.00 42.53 514 HIS A C 1
ATOM 4131 O O . HIS A 1 514 ? -5.175 44.716 52.267 1.00 42.53 514 HIS A O 1
ATOM 4137 N N . SER A 1 515 ? -4.350 43.208 53.708 1.00 42.25 515 SER A N 1
ATOM 4138 C CA . SER A 1 515 ? -3.437 42.550 52.784 1.00 42.25 515 SER A CA 1
ATOM 4139 C C . SER A 1 515 ? -4.294 41.765 51.790 1.00 42.25 515 SER A C 1
ATOM 4141 O O . SER A 1 515 ? -4.931 40.767 52.138 1.00 42.25 515 SER A O 1
ATOM 4143 N N . ARG A 1 516 ? -4.393 42.280 50.561 1.00 45.41 516 ARG A N 1
ATOM 4144 C CA . ARG A 1 516 ? -5.067 41.622 49.441 1.00 45.41 516 ARG A CA 1
ATOM 4145 C C . ARG A 1 516 ? -4.359 40.300 49.149 1.00 45.41 516 ARG A C 1
ATOM 4147 O O . ARG A 1 516 ? -3.363 40.271 48.435 1.00 45.41 516 ARG A O 1
ATOM 4154 N N . ILE A 1 517 ? -4.905 39.207 49.666 1.00 48.28 517 ILE A N 1
ATOM 4155 C CA . ILE A 1 517 ? -4.621 37.866 49.157 1.00 48.28 517 ILE A CA 1
ATOM 4156 C C . ILE A 1 517 ? -5.214 37.798 47.736 1.00 48.28 517 ILE A C 1
ATOM 4158 O O . ILE A 1 517 ? -6.414 38.053 47.577 1.00 48.28 517 ILE A O 1
ATOM 4162 N N . PRO A 1 518 ? -4.430 37.496 46.685 1.00 44.16 518 PRO A N 1
ATOM 4163 C CA . PRO A 1 518 ? -4.973 37.334 45.343 1.00 44.16 518 PRO A CA 1
ATOM 4164 C C . PRO A 1 518 ? -5.863 36.088 45.309 1.00 44.16 518 PRO A C 1
ATOM 4166 O O . PRO A 1 518 ? -5.423 34.993 45.659 1.00 44.16 518 PRO A O 1
ATOM 4169 N N . LYS A 1 519 ? -7.122 36.245 44.886 1.00 55.34 519 LYS A N 1
ATOM 4170 C CA . LYS A 1 519 ? -8.013 35.107 44.623 1.00 55.34 519 LYS A CA 1
ATOM 4171 C C . LYS A 1 519 ? -7.428 34.239 43.495 1.00 55.34 519 LYS A C 1
ATOM 4173 O O . LYS A 1 519 ? -6.895 34.798 42.534 1.00 55.34 519 LYS A O 1
ATOM 4178 N N . PRO A 1 520 ? -7.561 32.903 43.559 1.00 50.12 520 PRO A N 1
ATOM 4179 C CA . PRO A 1 520 ? -7.163 32.037 42.460 1.00 50.12 520 PRO A CA 1
ATOM 4180 C C . PRO A 1 520 ? -8.068 32.290 41.248 1.00 50.12 520 PRO A C 1
ATOM 4182 O O . PRO A 1 520 ? -9.294 32.363 41.370 1.00 50.12 520 PRO A O 1
ATOM 4185 N N . LEU A 1 521 ? -7.447 32.439 40.078 1.00 54.09 521 LEU A N 1
ATOM 4186 C CA . LEU A 1 521 ? -8.139 32.472 38.793 1.00 54.09 521 LEU A CA 1
ATOM 4187 C C . LEU A 1 521 ? -8.840 31.124 38.585 1.00 54.09 521 LEU A C 1
ATOM 4189 O O . LEU A 1 521 ? -8.199 30.072 38.634 1.00 54.09 521 LEU A O 1
ATOM 4193 N N . LYS A 1 522 ? -10.162 31.176 38.391 1.00 49.78 522 LYS A N 1
ATOM 4194 C CA . LYS A 1 522 ? -10.956 30.036 37.923 1.00 49.78 522 LYS A CA 1
ATOM 4195 C C . LYS A 1 522 ? -10.400 29.582 36.568 1.00 49.78 522 LYS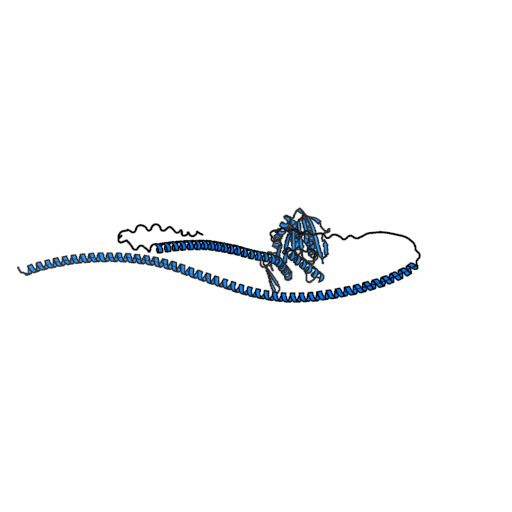 A C 1
ATOM 4197 O O . LYS A 1 522 ? -10.080 30.433 35.738 1.00 49.78 522 LYS A O 1
ATOM 4202 N N . LYS A 1 523 ? -10.232 28.265 36.429 1.00 53.38 523 LYS A N 1
ATOM 4203 C CA . LYS A 1 523 ? -9.801 27.586 35.201 1.00 53.38 523 LYS A CA 1
ATOM 4204 C C . LYS A 1 523 ? -10.797 27.784 34.071 1.00 53.38 523 LYS A C 1
ATOM 4206 O O . LYS A 1 523 ? -12.009 27.830 34.387 1.00 53.38 523 LYS A O 1
#

Radius of gyration: 54.79 Å; Cα contacts (8 Å, |Δi|>4): 443; chains: 1; bounding box: 141×87×194 Å

Organism: NCBI:txid5963

Foldseek 3Di:
DPVVVVVVVVVVVVVVVVVVVVVVVVVVVVVVVVVVVVVVVVVVVVVVVVVVVVVVVVVVVVVVVVVVVVVVVVVVVVVVVVVVVVVVVVVVVVVVVVVVVVVVVVVVVVVVVVVVVVVVVVVVVVVVVVVVVVVVVVVVVVVVVVVVVVVVVVVVVVVVVVVDDDDDDDDDDDDDDDDDDDDDDDDDDDDDDDDDPQEAEEEAEAPVQDDDQFWGWADDDPDTDIFGGPGYHHLVCVLVVCVVQLVLLVVVAFEEEEEEDDPPLVVSVLSNLVSNLVSQAQAWKKKWKWWAALLDTDTLDPDRIDTDGRDPVVSVVVNSSVVPDDPLQTWMWMWIDHPLYIYIYIYARDDDPPDDPSSNVSSVQLLVLVLVQLLCLLVVHPRDQPPGSNSVVCCSRSVPRYHYYYYQYDYHPVCPVSSVSSNSSRCSNVVSVVVVVVVVVVVVVVVVVVVVVVVVVVVVVVVVVVVVVVVVVVVVVVVVVVVVVVVVVVVPPDPDDDDDDDDDDPPDPPDPDDPDDDDDDDD

pLDDT: mean 83.27, std 17.69, range [31.14, 97.75]

Nearest PDB structures (foldseek):
  5lt3-assembly3_C  TM=7.619E-01  e=9.689E-13  Homo sapiens
  1f9u-assembly1_A  TM=7.002E-01  e=1.740E-12  Saccharomyces cerevisiae
  6tle-assembly1_A  TM=7.140E-01  e=3.448E-11  Homo sapiens
  3dcb-assembly1_A  TM=7.451E-01  e=1.179E-10  Drosophila melanogaster
  6y1i-assembly2_B  TM=6.730E-01  e=1.250E-10  Homo sapiens

Solvent-accessible surface area (backbone atoms only — not comparable to full-atom values): 29663 Å² total; per-residue (Å²): 140,59,70,66,60,62,50,50,53,51,49,52,51,50,51,52,50,52,51,52,49,50,52,51,52,51,50,52,52,48,53,54,49,53,50,54,49,53,53,49,52,54,52,48,54,54,50,52,52,53,50,50,56,49,48,52,51,51,52,52,50,53,51,53,48,54,54,50,51,54,51,49,54,53,49,52,54,51,51,52,51,50,52,55,53,50,52,53,52,52,53,53,48,53,54,50,53,55,49,49,56,50,50,54,51,51,47,55,52,50,51,53,50,49,57,51,49,51,51,52,46,55,54,48,51,53,50,50,52,53,51,49,53,51,50,50,56,51,50,53,52,53,51,53,52,49,52,50,54,50,51,54,52,51,52,51,48,51,59,53,52,76,72,54,86,88,82,85,89,82,88,87,87,90,87,87,87,81,87,82,81,87,78,85,79,84,84,81,86,80,79,89,71,84,82,69,87,46,62,48,58,36,37,31,25,32,85,87,29,49,72,45,59,34,30,39,42,48,71,50,102,90,47,78,49,77,44,78,45,90,32,35,40,46,68,89,55,48,75,66,71,49,46,64,45,50,52,40,32,74,75,58,23,10,10,35,39,37,37,39,48,89,69,64,48,66,62,51,51,49,52,55,49,51,51,50,33,63,77,42,51,73,39,69,30,40,37,33,42,35,40,38,53,87,85,39,81,43,65,61,47,101,46,82,57,45,82,43,59,29,40,75,65,48,53,53,52,52,52,57,42,54,76,73,51,65,92,54,62,43,32,36,39,39,38,43,32,46,91,89,15,25,41,32,42,38,35,46,32,58,82,53,94,91,53,54,70,70,57,41,50,40,46,52,50,52,52,49,54,47,52,51,39,51,47,29,53,70,71,69,45,89,60,72,34,82,82,43,59,71,41,45,70,45,39,80,21,65,72,59,69,41,30,39,38,38,42,39,45,34,79,58,80,81,27,58,62,55,50,53,49,51,49,52,54,45,47,54,58,46,55,56,52,52,54,51,50,52,49,48,52,50,51,53,50,52,51,53,50,50,53,51,52,52,52,52,50,53,51,52,53,49,52,52,52,52,50,52,52,50,50,53,53,50,55,52,51,52,52,51,52,51,53,49,53,52,50,55,64,66,63,74,76,70,98,71,86,82,81,87,86,92,86,82,77,100,79,83,91,82,83,77,78,84,76,80,74,81,77,81,80,82,131

Sequence (523 aa):
MDQNEADIIREIAQIKTEKSMFTLEHETNKETLELEIEEADLAMEEAEKKQEELNEKLASQKSEYNRSEAQIVALQYSIETMRKTLKSYENRRTELENLNDHWERSIRSLEYYNNTLEKQLDDAESQVMNLTNKIATVSERTEDEYKKIKAECEEIKVVIMKSRSPSPASKPPRSPIPMNMVKEHQISIEQKVVLEEKTKVIVVASPQMYASETTVIFKEKNMKKEFEFNKVVLIENMSFEIDEALDQVTQGGSACLINLSVKDRESTLLLIVKKIVSTFFGKKCIISCIEMIKETAANKFPSESMEVYLGPDTLKLIQGAFQHLSKGKNHLLITFKQGASVLQILDLGEVNEDQSLAESLSINSSMFYLEELMMNISKKNSPNFNKALITQKLEPSLKSNYYILFLIHCENASSLSSLTFAARLQAIFLRISYSNEEIHRTLNLLEKERISNFNVLRLIEKARKDLALYKKSGEEKDKIVEILNKKLKSSRFSPEKTERISSLSPTNLKDIGHSRIPKPLKK

Mean predicted aligned error: 18.98 Å

Secondary structure (DSSP, 8-state):
--HHHHHHHHHHHHHHHHHHHHHHHHHHHHHHHHHHHHHHHHHHHHHHHHHHHHHHHHHHHHHHHHHHHHHHHHHHHHHHHHHHHHHHHHHHHHHHHHHHHHHHHHHHHHHHHHHHHHHHHHHHHHHHHHHHHHHHHHHHHHHHHHHHHHHHHHHHHHHHHTTS-----------PPPPPPPPP--------------EEEEEEE-TTTEEETTEEEEEETTEEEEEE-SEEEEGGGHHHHTHHHHHHHHTT-EEEEEEE-SS-HHHHHHHHHHHHHHHTTT-EEEEEEEEEETTEEEESSSSS-EEEE-SHHHHHHHHHHHHTS-SS-SEEEEEEEETTEEEEEEEE----TTS-HHHHHHHHHHHHHHHHHHHHHHTTS---GGGSHHHHHHHHHHSSSEEEEEEEEE-STTHHHHHHHHHHHHHHHHHHHHHHHHHHHHHHHHHHHHHHHHHHHHHHHHHHHHHHHHHHHHHHHHHHHHHHHHHHHHHSS------------S-----S----PPPPPP-

InterPro domains:
  IPR027417 P-loop containing nucleoside triphosphate hydrolase [SSF52540] (337-445)